Protein AF-A0ABD4KRT4-F1 (afdb_monomer)

Nearest PDB structures (foldseek):
  6emy-assembly1_A  TM=5.406E-01  e=6.008E-02  Enterococcus faecalis
  1ma7-assembly1_B-2  TM=4.877E-01  e=7.317E-02  Punavirus P1
  1pvr-assembly1_B-2  TM=5.144E-01  e=2.767E-01  Punavirus P1
  2a3v-assembly1_C  TM=2.611E-01  e=1.321E-01  Vibrio cholerae O1 biovar El Tor str. N16961
  2a3v-assembly1_A  TM=2.130E-01  e=1.866E-01  Vibrio cholerae O1 biovar El Tor str. N16961

Foldseek 3Di:
DDDDDDDPPPPPDPVNVVVVLVQLAADPVLVVLLVVLLCVLLPDAPPDPPNCPVCPVSLQQLAACLSLLLSLLLLVLQFFQELSLFFQLQDFQDAWDWDWDQDPNDIDIWTWDFGCDADPDHTDTFTTDPVSRRSNRSSSSSLNRNQLLLLLLLQCLVPQFAFQCSSCPPPFFDPVLCVVQVDDRRGGDFPLSSCSSSNLQVPHPQKFFFDPPFPQWDWDDDPVDDITTIHHSSPADQATKGACDAPDPRNCSSFLHGHDDCVSCCQQPVSDRIDGSNSNRVSLSVQAVVQQQAAALVSRDGHGLSGGSDKGACSHHPPDRGGSSHIDRSNCSSVSSQCQQAPDVPDPDHHSCVVVVHDNPNGDDSSNSSLNSLQVCVVVVNDLVVSCVSNVHPDSVVSVSSHDQPPVNVVVVVVVVVVVPPDPVNVVVVVVVVVVVVPD

InterPro domains:
  IPR011010 DNA breaking-rejoining enzyme, catalytic core [SSF56349] (347-413)
  IPR013762 Integrase-like, catalytic domain superfamily [G3DSA:1.10.443.10] (261-426)

Mean predicted aligned error: 10.74 Å

Secondary structure (DSSP, 8-state):
-------------HHHHHHHHHTTS--HHHHHHHHHHHHHHSPPPSSSTT--GGGTTTT-TTS--HHHHHHHHHHHHHHS---HHHHGGGPBS---EEEEEEETTEEEEEEEEEE---TTPPPEEEEE-GGGHHHHHHHHHHHHHHHHHHHHHHHHHH-TTS-HHHHHTT----HHHHHHH---TTS---HHHHHHHTTTTTTS-SEEEB-TTSTT-EEE--TTSS-EEEEEGGG--TT-EEE--TT-HHHHHHHSS---SHHHHHHHHTT-SEEEHHHHHHHHHHHHHTTTT-B-TTSS-B--TTTBS---BHHHH-SS---SSPBPPHHHHHHHHHHHHSPPTT--PPPHHHHTT--TT----HHHHHHHHHHHHHHTT--HHHHHHHTT-S-SHHHHTT----HHHHHHHHHHHHHTTS-HHHHHHHHHHHHHTT--

Solvent-accessible surface area (backbone atoms only — not comparable to full-atom values): 24624 Å² total; per-residue (Å²): 137,83,89,79,89,81,80,82,77,76,83,71,51,73,64,58,50,50,52,57,51,61,66,42,41,66,56,67,71,53,55,52,50,49,53,54,51,34,45,73,64,57,57,77,57,83,86,44,90,88,45,54,73,87,42,55,73,70,47,35,58,73,36,73,39,51,64,50,53,44,43,34,52,46,39,55,25,65,27,31,37,48,60,44,71,79,53,56,58,57,33,61,61,62,63,69,41,75,52,77,46,76,57,95,90,39,86,41,78,48,37,30,40,84,38,82,42,61,98,89,45,68,67,42,78,44,64,39,44,74,93,39,44,65,64,37,33,50,37,34,49,53,39,52,60,47,16,42,58,38,20,31,49,42,40,32,44,76,45,57,80,44,31,35,48,71,32,39,61,89,61,76,52,51,69,65,45,42,67,68,55,64,74,63,50,81,37,54,66,53,63,67,59,48,37,42,37,56,44,62,39,75,93,53,90,50,46,37,41,32,40,84,86,31,88,81,47,44,86,39,88,37,98,89,55,78,69,39,34,32,30,53,52,78,74,67,50,57,80,37,37,35,38,58,51,65,70,32,66,48,41,16,55,73,38,38,30,64,37,85,49,74,66,41,27,44,75,76,40,75,58,39,53,61,45,30,44,48,55,53,40,52,48,44,32,59,64,42,49,77,49,52,68,24,32,37,70,83,65,82,50,65,33,56,42,67,46,35,34,64,25,44,23,31,23,20,61,41,95,54,77,23,33,65,76,41,64,55,51,40,35,50,49,38,60,53,48,52,44,34,35,34,68,54,92,94,54,88,63,63,23,56,42,47,72,70,75,40,58,84,82,56,61,53,56,78,64,21,41,28,24,39,35,47,29,53,41,46,77,71,68,49,53,61,64,57,52,16,55,62,48,71,51,96,49,49,73,75,41,56,84,41,46,85,67,51,73,69,57,52,50,48,56,51,46,54,62,57,53,74,66,60,52,72,74,62,56,55,59,58,54,56,58,62,58,60,75,73,70,124

Organism: Vibrio anguillarum (NCBI:txid55601)

Radius of gyration: 29.21 Å; Cα contacts (8 Å, |Δi|>4): 642; chains: 1; bounding box: 79×82×108 Å

pLDDT: mean 82.37, std 18.97, range [27.06, 98.62]

Structure (mmCIF, N/CA/C/O backbone):
data_AF-A0ABD4KRT4-F1
#
_entry.id   AF-A0ABD4KRT4-F1
#
loop_
_atom_site.group_PDB
_atom_site.id
_atom_site.type_symbol
_atom_site.label_atom_id
_atom_site.label_alt_id
_atom_site.label_comp_id
_atom_site.label_asym_id
_atom_site.label_entity_id
_atom_site.label_seq_id
_atom_site.pdbx_PDB_ins_code
_atom_site.Cartn_x
_atom_site.Cartn_y
_atom_site.Cartn_z
_atom_site.occupancy
_atom_site.B_iso_or_equiv
_atom_site.auth_seq_id
_atom_site.auth_comp_id
_atom_site.auth_asym_id
_atom_site.auth_atom_id
_atom_site.pdbx_PDB_model_num
ATOM 1 N N . SER A 1 1 ? 12.593 60.432 -17.372 1.00 35.81 1 SER A N 1
ATOM 2 C CA . SER A 1 1 ? 13.781 59.627 -17.730 1.00 35.81 1 SER A CA 1
ATOM 3 C C . SER A 1 1 ? 13.512 58.200 -17.272 1.00 35.81 1 SER A C 1
ATOM 5 O O . SER A 1 1 ? 13.375 57.965 -16.088 1.00 35.81 1 SER A O 1
ATOM 7 N N . GLY A 1 2 ? 13.181 57.235 -18.125 1.00 29.42 2 GLY A N 1
ATOM 8 C CA . GLY A 1 2 ? 13.872 56.860 -19.357 1.00 29.42 2 GLY A CA 1
ATOM 9 C C . GLY A 1 2 ? 14.726 55.623 -19.053 1.00 29.42 2 GLY A C 1
ATOM 10 O O . GLY A 1 2 ? 15.756 55.747 -18.406 1.00 29.42 2 GLY A O 1
ATOM 11 N N . TRP A 1 3 ? 14.237 54.446 -19.449 1.00 29.22 3 TRP A N 1
ATOM 12 C CA . TRP A 1 3 ? 14.874 53.127 -19.331 1.00 29.22 3 TRP A CA 1
ATOM 13 C C . TRP A 1 3 ? 16.262 53.021 -19.999 1.00 29.22 3 TRP A C 1
ATOM 15 O O . TRP A 1 3 ? 16.435 53.522 -21.105 1.00 29.22 3 TRP A O 1
ATOM 25 N N . SER A 1 4 ? 17.146 52.181 -19.441 1.00 27.28 4 SER A N 1
ATOM 26 C CA . SER A 1 4 ? 18.001 51.228 -20.188 1.00 27.28 4 SER A CA 1
ATOM 27 C C . SER A 1 4 ? 18.457 50.093 -19.243 1.00 27.28 4 SER A C 1
ATOM 29 O O . SER A 1 4 ? 19.123 50.310 -18.240 1.00 27.28 4 SER A O 1
ATOM 31 N N . ARG A 1 5 ? 17.849 48.900 -19.328 1.00 31.45 5 ARG A N 1
ATOM 32 C CA . ARG A 1 5 ? 18.404 47.677 -19.952 1.00 31.45 5 ARG A CA 1
ATOM 33 C C . ARG A 1 5 ? 19.926 47.508 -19.795 1.00 31.45 5 ARG A C 1
ATOM 35 O O . ARG A 1 5 ? 20.673 47.903 -20.680 1.00 31.45 5 ARG A O 1
ATOM 42 N N . SER A 1 6 ? 20.354 46.774 -18.765 1.00 27.06 6 SER A N 1
ATOM 43 C CA . SER A 1 6 ? 21.528 45.903 -18.875 1.00 27.06 6 SER A CA 1
ATOM 44 C C . SER A 1 6 ? 21.039 44.472 -19.107 1.00 27.06 6 SER A C 1
ATOM 46 O O . SER A 1 6 ? 20.351 43.863 -18.286 1.00 27.06 6 SER A O 1
ATOM 48 N N . GLY A 1 7 ? 21.304 43.963 -20.308 1.00 29.34 7 GLY A N 1
ATOM 49 C CA . GLY A 1 7 ? 21.049 42.575 -20.651 1.00 29.34 7 GLY A CA 1
ATOM 50 C C . GLY A 1 7 ? 22.009 41.684 -19.876 1.00 29.34 7 GLY A C 1
ATOM 51 O O . GLY A 1 7 ? 23.207 41.708 -20.123 1.00 29.34 7 GLY A O 1
ATOM 52 N N . SER A 1 8 ? 21.482 40.861 -18.971 1.00 28.86 8 SER A N 1
ATOM 53 C CA . SER A 1 8 ? 22.180 39.648 -18.548 1.00 28.86 8 SER A CA 1
ATOM 54 C C . SER A 1 8 ? 21.937 38.589 -19.622 1.00 28.86 8 SER A C 1
ATOM 56 O O . SER A 1 8 ? 21.063 37.729 -19.505 1.00 28.86 8 SER A O 1
ATOM 58 N N . MET A 1 9 ? 22.683 38.702 -20.720 1.00 31.78 9 MET A N 1
ATOM 59 C CA . MET A 1 9 ? 22.959 37.563 -21.583 1.00 31.78 9 MET A CA 1
ATOM 60 C C . MET A 1 9 ? 23.868 36.660 -20.738 1.00 31.78 9 MET A C 1
ATOM 62 O O . MET A 1 9 ? 25.036 36.961 -20.527 1.00 31.78 9 MET A O 1
ATOM 66 N N . ARG A 1 10 ? 23.281 35.651 -20.085 1.00 38.03 10 ARG A N 1
ATOM 67 C CA . ARG A 1 10 ? 24.048 34.638 -19.354 1.00 38.03 10 ARG A CA 1
ATOM 68 C C . ARG A 1 10 ? 24.794 33.802 -20.386 1.00 38.03 10 ARG A C 1
ATOM 70 O O . ARG A 1 10 ? 24.185 32.916 -20.983 1.00 38.03 10 ARG A O 1
ATOM 77 N N . ASP A 1 11 ? 26.080 34.084 -20.552 1.00 39.03 11 ASP A N 1
ATOM 78 C CA . ASP A 1 11 ? 27.050 33.114 -21.049 1.00 39.03 11 ASP A CA 1
ATOM 79 C C . ASP A 1 11 ? 26.936 31.859 -20.178 1.00 39.03 11 ASP A C 1
ATOM 81 O O . ASP A 1 11 ? 27.304 31.861 -19.004 1.00 39.03 11 ASP A O 1
ATOM 85 N N . LYS A 1 12 ? 26.329 30.805 -20.723 1.00 43.28 12 LYS A N 1
ATOM 86 C CA . LYS A 1 12 ? 26.557 29.446 -20.234 1.00 43.28 12 LYS A CA 1
ATOM 87 C C . LYS A 1 12 ? 27.814 28.983 -20.947 1.00 43.28 12 LYS A C 1
ATOM 89 O O . LYS A 1 12 ? 27.817 28.961 -22.178 1.00 43.28 12 LYS A O 1
ATOM 94 N N . SER A 1 13 ? 28.868 28.685 -20.198 1.00 51.84 13 SER A N 1
ATOM 95 C CA . SER A 1 13 ? 30.107 28.187 -20.792 1.00 51.84 13 SER A CA 1
ATOM 96 C C . SER A 1 13 ? 29.854 26.837 -21.487 1.00 51.84 13 SER A C 1
ATOM 98 O O . SER A 1 13 ? 28.861 26.156 -21.204 1.00 51.84 13 SER A O 1
ATOM 100 N N . GLY A 1 14 ? 30.737 26.437 -22.408 1.00 45.50 14 GLY A N 1
ATOM 101 C CA . GLY A 1 14 ? 30.690 25.095 -23.003 1.00 45.50 14 GLY A CA 1
ATOM 102 C C . GLY A 1 14 ? 30.724 23.993 -21.937 1.00 45.50 14 GLY A C 1
ATOM 103 O O . GLY A 1 14 ? 29.998 23.009 -22.054 1.00 45.50 14 GLY A O 1
ATOM 104 N N . ASP A 1 15 ? 31.453 24.220 -20.845 1.00 42.66 15 ASP A N 1
ATOM 105 C CA . ASP A 1 15 ? 31.540 23.297 -19.712 1.00 42.66 15 ASP A CA 1
ATOM 106 C C . ASP A 1 15 ? 30.210 23.189 -18.950 1.00 42.66 15 ASP A C 1
ATOM 108 O O . ASP A 1 15 ? 29.781 22.083 -18.632 1.00 42.66 15 ASP A O 1
ATOM 112 N N . ASP A 1 16 ? 29.481 24.296 -18.756 1.00 45.81 16 ASP A N 1
ATOM 113 C CA . ASP A 1 16 ? 28.142 24.278 -18.143 1.00 45.81 16 ASP A CA 1
ATOM 114 C C . ASP A 1 16 ? 27.126 23.520 -19.014 1.00 45.81 16 ASP A C 1
ATOM 116 O O . ASP A 1 16 ? 26.177 22.908 -18.511 1.00 45.81 16 ASP A O 1
ATOM 120 N N . ALA A 1 17 ? 27.286 23.587 -20.340 1.00 46.84 17 ALA A N 1
ATOM 121 C CA . ALA A 1 17 ? 26.445 22.869 -21.290 1.00 46.84 17 ALA A CA 1
ATOM 122 C C . ALA A 1 17 ? 26.750 21.363 -21.285 1.00 46.84 17 ALA A C 1
ATOM 124 O O . ALA A 1 17 ? 25.812 20.565 -21.233 1.00 46.84 17 ALA A O 1
ATOM 125 N N . ILE A 1 18 ? 28.031 20.986 -21.250 1.00 46.38 18 ILE A N 1
ATOM 126 C CA . ILE A 1 18 ? 28.498 19.596 -21.153 1.00 46.38 18 ILE A CA 1
ATOM 127 C C . ILE A 1 18 ? 28.111 18.987 -19.799 1.00 46.38 18 ILE A C 1
ATOM 129 O O . ILE A 1 18 ? 27.612 17.865 -19.746 1.00 46.38 18 ILE A O 1
ATOM 133 N N . GLU A 1 19 ? 28.241 19.723 -18.694 1.00 49.94 19 GLU A N 1
ATOM 134 C CA . GLU A 1 19 ? 27.812 19.265 -17.369 1.00 49.94 19 GLU A CA 1
ATOM 135 C C . GLU A 1 19 ? 26.281 19.125 -17.292 1.00 49.94 19 GLU A C 1
ATOM 137 O O . GLU A 1 19 ? 25.755 18.151 -16.742 1.00 49.94 19 GLU A O 1
ATOM 142 N N . ALA A 1 20 ? 25.527 20.056 -17.887 1.00 58.34 20 ALA A N 1
ATOM 143 C CA . ALA A 1 20 ? 24.075 19.941 -18.002 1.00 58.34 20 ALA A CA 1
ATOM 144 C C . ALA A 1 20 ? 23.645 18.759 -18.883 1.00 58.34 20 ALA A C 1
ATOM 146 O O . ALA A 1 20 ? 22.580 18.181 -18.646 1.00 58.34 20 ALA A O 1
ATOM 147 N N . GLU A 1 21 ? 24.455 18.401 -19.878 1.00 58.09 21 GLU A N 1
ATOM 148 C CA . GLU A 1 21 ? 24.258 17.249 -20.745 1.00 58.09 21 GLU A CA 1
ATOM 149 C C . GLU A 1 21 ? 24.570 15.938 -20.015 1.00 58.09 21 GLU A C 1
ATOM 151 O O . GLU A 1 21 ? 23.687 15.088 -19.904 1.00 58.09 21 GLU A O 1
ATOM 156 N N . ASN A 1 22 ? 25.731 15.817 -19.378 1.00 55.69 22 ASN A N 1
ATOM 157 C CA . ASN A 1 22 ? 26.111 14.655 -18.570 1.00 55.69 22 ASN A CA 1
ATOM 158 C C . ASN A 1 22 ? 25.112 14.375 -17.431 1.00 55.69 22 ASN A C 1
ATOM 160 O O . ASN A 1 22 ? 24.828 13.225 -17.109 1.00 55.69 22 ASN A O 1
ATOM 164 N N . ASN A 1 23 ? 24.470 15.414 -16.888 1.00 66.81 23 ASN A N 1
ATOM 165 C CA . ASN A 1 23 ? 23.428 15.291 -15.866 1.00 66.81 23 ASN A CA 1
ATOM 166 C C . ASN A 1 23 ? 22.050 14.804 -16.382 1.00 66.81 23 ASN A C 1
ATOM 168 O O . ASN A 1 23 ? 21.112 14.671 -15.581 1.00 66.81 23 ASN A O 1
ATOM 172 N N . LYS A 1 24 ? 21.862 14.558 -17.690 1.00 75.12 24 LYS A N 1
ATOM 173 C CA . LYS A 1 24 ? 20.586 14.068 -18.262 1.00 75.12 24 LYS A CA 1
ATOM 174 C C . LYS A 1 24 ? 20.375 12.565 -18.061 1.00 75.12 24 LYS A C 1
ATOM 176 O O . LYS A 1 24 ? 19.223 12.136 -17.970 1.00 75.12 24 LYS A O 1
ATOM 181 N N . ILE A 1 25 ? 21.447 11.786 -17.945 1.00 81.56 25 ILE A N 1
ATOM 182 C CA . ILE A 1 25 ? 21.436 10.337 -17.693 1.00 81.56 25 ILE A CA 1
ATOM 183 C C . ILE A 1 25 ? 21.871 10.094 -16.231 1.00 81.56 25 ILE A C 1
ATOM 185 O O . ILE A 1 25 ? 22.655 10.872 -15.693 1.00 81.56 25 ILE A O 1
ATOM 189 N N . PRO A 1 26 ? 21.316 9.094 -15.521 1.00 84.88 26 PRO A N 1
ATOM 190 C CA . PRO A 1 26 ? 21.792 8.731 -14.194 1.00 84.88 26 PRO A CA 1
ATOM 191 C C . PRO A 1 26 ? 23.151 8.026 -14.269 1.00 84.88 26 PRO A C 1
ATOM 193 O O . PRO A 1 26 ? 23.418 7.263 -15.193 1.00 84.88 26 PRO A O 1
ATOM 196 N N . GLU A 1 27 ? 23.987 8.235 -13.257 1.00 86.50 27 GLU A N 1
ATOM 197 C CA . GLU A 1 27 ? 25.281 7.560 -13.144 1.00 86.50 27 GLU A CA 1
ATOM 198 C C . GLU A 1 27 ? 25.116 6.038 -13.011 1.00 86.50 27 GLU A C 1
ATOM 200 O O . GLU A 1 27 ? 24.210 5.558 -12.322 1.00 86.50 27 GLU A O 1
ATOM 205 N N . GLU A 1 28 ? 26.036 5.267 -13.592 1.00 86.62 28 GLU A N 1
ATOM 206 C CA . GLU A 1 28 ? 25.992 3.799 -13.569 1.00 86.62 28 GLU A CA 1
ATOM 207 C C . GLU A 1 28 ? 25.974 3.231 -12.143 1.00 86.62 28 GLU A C 1
ATOM 209 O O . GLU A 1 28 ? 25.135 2.389 -11.825 1.00 86.62 28 GLU A O 1
ATOM 214 N N . LYS A 1 29 ? 26.803 3.766 -11.233 1.00 90.19 29 LYS A N 1
ATOM 215 C CA . LYS A 1 29 ? 26.787 3.372 -9.811 1.00 90.19 29 LYS A CA 1
ATOM 216 C C . LYS A 1 29 ? 25.409 3.551 -9.169 1.00 90.19 29 LYS A C 1
ATOM 218 O O . LYS A 1 29 ? 25.015 2.750 -8.326 1.00 90.19 29 LYS A O 1
ATOM 223 N N . THR A 1 30 ? 24.655 4.573 -9.585 1.00 92.00 30 THR A N 1
ATOM 224 C CA . THR A 1 30 ? 23.295 4.818 -9.089 1.00 92.00 30 THR A CA 1
ATOM 225 C C . THR A 1 30 ? 22.335 3.748 -9.599 1.00 92.00 30 THR A C 1
ATOM 227 O O . THR A 1 30 ? 21.507 3.265 -8.832 1.00 92.00 30 THR A O 1
ATOM 230 N N . LEU A 1 31 ? 22.466 3.325 -10.859 1.00 90.69 31 LEU A N 1
ATOM 231 C CA . LEU A 1 31 ? 21.671 2.231 -11.426 1.00 90.69 31 LEU A CA 1
ATOM 232 C C . LEU A 1 31 ? 21.988 0.883 -10.763 1.00 90.69 31 LEU A C 1
ATOM 234 O O . LEU A 1 31 ? 21.064 0.144 -10.427 1.00 90.69 31 LEU A O 1
ATOM 238 N N . LEU A 1 32 ? 23.266 0.593 -10.505 1.00 90.00 32 LEU A N 1
ATOM 239 C CA . LEU A 1 32 ? 23.690 -0.611 -9.782 1.00 90.00 32 LEU A CA 1
ATOM 240 C C . LEU A 1 32 ? 23.141 -0.634 -8.349 1.00 90.00 32 LEU A C 1
ATOM 242 O O . LEU A 1 32 ? 22.592 -1.646 -7.917 1.00 90.00 32 LEU A O 1
ATOM 246 N N . ALA A 1 33 ? 23.205 0.499 -7.640 1.00 93.50 33 ALA A N 1
ATOM 247 C CA . ALA A 1 33 ? 22.602 0.637 -6.317 1.00 93.50 33 ALA A CA 1
ATOM 248 C C . ALA A 1 33 ? 21.086 0.380 -6.350 1.00 93.50 33 ALA A C 1
ATOM 250 O O . ALA A 1 33 ? 20.562 -0.313 -5.483 1.00 93.50 33 ALA A O 1
ATOM 251 N N . LEU A 1 34 ? 20.374 0.877 -7.370 1.00 94.44 34 LEU A N 1
ATOM 252 C CA . LEU A 1 34 ? 18.948 0.581 -7.544 1.00 94.44 34 LEU A CA 1
ATOM 253 C C . LEU A 1 34 ? 18.680 -0.909 -7.777 1.00 94.44 34 LEU A C 1
ATOM 255 O O . LEU A 1 34 ? 17.704 -1.425 -7.236 1.00 94.44 34 LEU A O 1
ATOM 259 N N . GLY A 1 35 ? 19.531 -1.594 -8.545 1.00 92.69 35 GLY A N 1
ATOM 260 C CA . GLY A 1 35 ? 19.447 -3.042 -8.749 1.00 92.69 35 GLY A CA 1
ATOM 261 C C . GLY A 1 35 ? 19.601 -3.826 -7.443 1.00 92.69 35 GLY A C 1
ATOM 262 O O . GLY A 1 35 ? 18.782 -4.699 -7.157 1.00 92.69 35 GLY A O 1
ATOM 263 N N . ALA A 1 36 ? 20.587 -3.463 -6.617 1.00 93.31 36 ALA A N 1
ATOM 264 C CA . ALA A 1 36 ? 20.797 -4.069 -5.301 1.00 93.31 36 ALA A CA 1
ATOM 265 C C . ALA A 1 36 ? 19.598 -3.836 -4.365 1.00 93.31 36 ALA A C 1
ATOM 267 O O . ALA A 1 36 ? 19.027 -4.786 -3.837 1.00 93.31 36 ALA A O 1
ATOM 268 N N . ILE A 1 37 ? 19.134 -2.586 -4.249 1.00 97.12 37 ILE A N 1
ATOM 269 C CA . ILE A 1 37 ? 17.954 -2.245 -3.438 1.00 97.12 37 ILE A CA 1
ATOM 270 C C . ILE A 1 37 ? 16.715 -3.007 -3.923 1.00 97.12 37 ILE A C 1
ATOM 272 O O . ILE A 1 37 ? 15.924 -3.492 -3.118 1.00 97.12 37 ILE A O 1
ATOM 276 N N . PHE A 1 38 ? 16.520 -3.111 -5.240 1.00 96.81 38 PHE A N 1
ATOM 277 C CA . PHE A 1 38 ? 15.402 -3.856 -5.812 1.00 96.81 38 PHE A CA 1
ATOM 278 C C . PHE A 1 38 ? 15.434 -5.329 -5.400 1.00 96.81 38 PHE A C 1
ATOM 280 O O . PHE A 1 38 ? 14.392 -5.871 -5.033 1.00 96.81 38 PHE A O 1
ATOM 287 N N . TYR A 1 39 ? 16.610 -5.955 -5.442 1.00 94.44 39 TYR A N 1
ATOM 288 C CA . TYR A 1 39 ? 16.794 -7.342 -5.031 1.00 94.44 39 TYR A CA 1
ATOM 289 C C . TYR A 1 39 ? 16.451 -7.550 -3.550 1.00 94.44 39 TYR A C 1
ATOM 291 O O . TYR A 1 39 ? 15.753 -8.502 -3.222 1.00 94.44 39 TYR A O 1
ATOM 299 N N . ASP A 1 40 ? 16.847 -6.631 -2.670 1.00 93.88 40 ASP A N 1
ATOM 300 C CA . ASP A 1 40 ? 16.575 -6.750 -1.232 1.00 93.88 40 ASP A CA 1
ATOM 301 C C . ASP A 1 40 ? 15.104 -6.478 -0.880 1.00 93.88 40 ASP A C 1
ATOM 303 O O . ASP A 1 40 ? 14.511 -7.135 -0.021 1.00 93.88 40 ASP A O 1
ATOM 307 N N . VAL A 1 41 ? 14.491 -5.492 -1.541 1.00 96.12 41 VAL A N 1
ATOM 308 C CA . VAL A 1 41 ? 13.114 -5.056 -1.262 1.00 96.12 41 VAL A CA 1
ATOM 309 C C . VAL A 1 41 ? 12.079 -5.987 -1.897 1.00 96.12 41 VAL A C 1
ATOM 311 O O . VAL A 1 41 ? 11.037 -6.256 -1.294 1.00 96.12 41 VAL A O 1
ATOM 314 N N . ILE A 1 42 ? 12.345 -6.453 -3.120 1.00 96.38 42 ILE A N 1
ATOM 315 C CA . ILE A 1 42 ? 11.501 -7.375 -3.889 1.00 96.38 42 ILE A CA 1
ATOM 316 C C . ILE A 1 42 ? 12.360 -8.597 -4.258 1.00 96.38 42 ILE A C 1
ATOM 318 O O . ILE A 1 42 ? 12.837 -8.704 -5.403 1.00 96.38 42 ILE A O 1
ATOM 322 N N . PRO A 1 43 ? 12.568 -9.516 -3.294 1.00 93.62 43 PRO A N 1
ATOM 323 C CA . PRO A 1 43 ? 13.453 -10.656 -3.480 1.00 93.62 43 PRO A CA 1
ATOM 324 C C . PRO A 1 43 ? 12.964 -11.586 -4.589 1.00 93.62 43 PRO A C 1
ATOM 326 O O . PRO A 1 43 ? 11.765 -11.610 -4.889 1.00 93.62 43 PRO A O 1
ATOM 329 N N . PRO A 1 44 ? 13.876 -12.343 -5.224 1.00 91.06 44 PRO A N 1
ATOM 330 C CA . PRO A 1 44 ? 13.499 -13.379 -6.176 1.00 91.06 44 PRO A CA 1
ATOM 331 C C . PRO A 1 44 ? 12.552 -14.406 -5.545 1.00 91.06 44 PRO A C 1
ATOM 333 O O . PRO A 1 44 ? 12.409 -14.500 -4.322 1.00 91.06 44 PRO A O 1
ATOM 336 N N . TYR A 1 45 ? 11.889 -15.174 -6.405 1.00 89.75 45 TYR A N 1
ATOM 337 C CA . TYR A 1 45 ? 11.174 -16.367 -5.967 1.00 89.75 45 TYR A CA 1
ATOM 338 C C . TYR A 1 45 ? 12.174 -17.388 -5.405 1.00 89.75 45 TYR A C 1
ATOM 340 O O . TYR A 1 45 ? 13.309 -17.440 -5.871 1.00 89.75 45 TYR A O 1
ATOM 348 N N . GLU A 1 46 ? 11.769 -18.184 -4.411 1.00 78.50 46 GLU A N 1
ATOM 349 C CA . GLU A 1 46 ? 12.670 -19.174 -3.795 1.00 78.50 46 GLU A CA 1
ATOM 350 C C . GLU A 1 46 ? 13.005 -20.312 -4.763 1.00 78.50 46 GLU A C 1
ATOM 352 O O . GLU A 1 46 ? 14.177 -20.540 -5.046 1.00 78.50 46 GLU A O 1
ATOM 357 N N . ASN A 1 47 ? 11.985 -20.996 -5.298 1.00 75.75 47 ASN A N 1
ATOM 358 C CA . ASN A 1 47 ? 12.191 -22.117 -6.221 1.00 75.75 47 ASN A CA 1
ATOM 359 C C . ASN A 1 47 ? 11.487 -21.890 -7.558 1.00 75.75 47 ASN A C 1
ATOM 361 O O . ASN A 1 47 ? 12.123 -21.927 -8.611 1.00 75.75 47 ASN A O 1
ATOM 365 N N . LYS A 1 48 ? 10.165 -21.674 -7.537 1.00 76.12 48 LYS A N 1
ATOM 366 C CA . LYS A 1 48 ? 9.359 -21.523 -8.758 1.00 76.12 48 LYS A CA 1
ATOM 367 C C . LYS A 1 48 ? 8.775 -20.119 -8.899 1.00 76.12 48 LYS A C 1
ATOM 369 O O . LYS A 1 48 ? 8.435 -19.502 -7.888 1.00 76.12 48 LYS A O 1
ATOM 374 N N . PRO A 1 49 ? 8.576 -19.631 -10.140 1.00 72.38 49 PRO A N 1
ATOM 375 C CA . PRO A 1 49 ? 7.770 -18.442 -10.376 1.00 72.38 49 PRO A CA 1
ATOM 376 C C . PRO A 1 49 ? 6.433 -18.540 -9.637 1.00 72.38 49 PRO A C 1
ATOM 378 O O . PRO A 1 49 ? 5.782 -19.583 -9.659 1.00 72.38 49 PRO A O 1
ATOM 381 N N . ASP A 1 50 ? 6.060 -17.452 -8.966 1.00 74.69 50 ASP A N 1
ATOM 382 C CA . ASP A 1 50 ? 4.842 -17.318 -8.158 1.00 74.69 50 ASP A CA 1
ATOM 383 C C . ASP A 1 50 ? 4.811 -18.101 -6.827 1.00 74.69 50 ASP A C 1
ATOM 385 O O . ASP A 1 50 ? 3.814 -18.054 -6.102 1.00 74.69 50 ASP A O 1
ATOM 389 N N . GLU A 1 51 ? 5.918 -18.732 -6.427 1.00 82.56 51 GLU A N 1
ATOM 390 C CA . GLU A 1 51 ? 6.085 -19.267 -5.075 1.00 82.56 51 GLU A CA 1
ATOM 391 C C . GLU A 1 51 ? 6.445 -18.140 -4.094 1.00 82.56 51 GLU A C 1
ATOM 393 O O . GLU A 1 51 ? 7.592 -17.717 -3.966 1.00 82.56 51 GLU A O 1
ATOM 398 N N . ILE A 1 52 ? 5.422 -17.620 -3.411 1.00 84.06 52 ILE A N 1
ATOM 399 C CA . ILE A 1 52 ? 5.508 -16.415 -2.567 1.00 84.06 52 ILE A CA 1
ATOM 400 C C . ILE A 1 52 ? 5.701 -16.710 -1.069 1.00 84.06 52 ILE A C 1
ATOM 402 O O . ILE A 1 52 ? 5.421 -15.850 -0.231 1.00 84.06 52 ILE A O 1
ATOM 406 N N . GLY A 1 53 ? 6.137 -17.922 -0.708 1.00 82.88 53 GLY A N 1
ATOM 407 C CA . GLY A 1 53 ? 6.301 -18.355 0.687 1.00 82.88 53 GLY A CA 1
ATOM 408 C C . GLY A 1 53 ? 7.188 -17.402 1.497 1.00 82.88 53 GLY A C 1
ATOM 409 O O . GLY A 1 53 ? 6.743 -16.856 2.514 1.00 82.88 53 GLY A O 1
ATOM 410 N N . SER A 1 54 ? 8.380 -17.101 0.974 1.00 83.94 54 SER A N 1
ATOM 411 C CA . SER A 1 54 ? 9.315 -16.099 1.516 1.00 83.94 54 SER A CA 1
ATOM 412 C C . SER A 1 54 ? 8.712 -14.704 1.672 1.00 83.94 54 SER A C 1
ATOM 414 O O . SER A 1 54 ? 9.096 -13.935 2.556 1.00 83.94 54 SER A O 1
ATOM 416 N N . TRP A 1 55 ? 7.741 -14.348 0.832 1.00 92.19 55 TRP A N 1
ATOM 417 C CA . TRP A 1 55 ? 7.158 -13.013 0.813 1.00 92.19 55 TRP A CA 1
ATOM 418 C C . TRP A 1 55 ? 6.049 -12.825 1.845 1.00 92.19 55 TRP A C 1
ATOM 420 O O . TRP A 1 55 ? 5.625 -11.689 2.058 1.00 92.19 55 TRP A O 1
ATOM 430 N N . LYS A 1 56 ? 5.566 -13.879 2.517 1.00 89.06 56 LYS A N 1
ATOM 431 C CA . LYS A 1 56 ? 4.411 -13.795 3.434 1.00 89.06 56 LYS A CA 1
ATOM 432 C C . LYS A 1 56 ? 4.575 -12.710 4.504 1.00 89.06 56 LYS A C 1
ATOM 434 O O . LYS A 1 56 ? 3.653 -11.940 4.765 1.00 89.06 56 LYS A O 1
ATOM 439 N N . TYR A 1 57 ? 5.761 -12.611 5.103 1.00 89.62 57 TYR A N 1
ATOM 440 C CA . TYR A 1 57 ? 6.058 -11.566 6.085 1.00 89.62 57 TYR A CA 1
ATOM 441 C C . TYR A 1 57 ? 6.180 -10.178 5.442 1.00 89.62 57 TYR A C 1
ATOM 443 O O . TYR A 1 57 ? 5.667 -9.202 5.991 1.00 89.62 57 TYR A O 1
ATOM 451 N N . LEU A 1 58 ? 6.836 -10.093 4.280 1.00 92.94 58 LEU A N 1
ATOM 452 C CA . LEU A 1 58 ? 7.093 -8.843 3.557 1.00 92.94 58 LEU A CA 1
ATOM 453 C C . LEU A 1 58 ? 5.808 -8.213 3.013 1.00 92.94 58 LEU A C 1
ATOM 455 O O . LEU A 1 58 ? 5.670 -6.993 3.000 1.00 92.94 58 LEU A O 1
ATOM 459 N N . THR A 1 59 ? 4.851 -9.045 2.615 1.00 93.38 59 THR A N 1
ATOM 460 C CA . THR A 1 59 ? 3.593 -8.635 1.983 1.00 93.38 59 THR A CA 1
ATOM 461 C C . THR A 1 59 ? 2.459 -8.386 2.975 1.00 93.38 59 THR A C 1
ATOM 463 O O . THR A 1 59 ? 1.353 -8.024 2.573 1.00 93.38 59 THR A O 1
ATOM 466 N N . SER A 1 60 ? 2.722 -8.523 4.280 1.00 91.38 60 SER A N 1
ATOM 467 C CA . SER A 1 60 ? 1.722 -8.247 5.310 1.00 91.38 60 SER A CA 1
ATOM 468 C C . SER A 1 60 ? 1.199 -6.800 5.198 1.00 91.38 60 SER A C 1
ATOM 470 O O . SER A 1 60 ? 1.993 -5.859 5.096 1.00 91.38 60 SER A O 1
ATOM 472 N N . PRO A 1 61 ? -0.125 -6.573 5.284 1.00 90.44 61 PRO A N 1
ATOM 473 C CA . PRO A 1 61 ? -0.714 -5.237 5.136 1.00 90.44 61 PRO A CA 1
ATOM 474 C C . PRO A 1 61 ? -0.297 -4.229 6.215 1.00 90.44 61 PRO A C 1
ATOM 476 O O . PRO A 1 61 ? -0.481 -3.023 6.043 1.00 90.44 61 PRO A O 1
ATOM 479 N N . SER A 1 62 ? 0.278 -4.702 7.322 1.00 86.75 62 SER A N 1
ATOM 480 C CA . SER A 1 62 ? 0.814 -3.855 8.392 1.00 86.75 62 SER A CA 1
ATOM 481 C C . SER A 1 62 ? 2.263 -3.416 8.151 1.00 86.75 62 SER A C 1
ATOM 483 O O . SER A 1 62 ? 2.773 -2.580 8.906 1.00 86.75 62 SER A O 1
ATOM 485 N N . LYS A 1 63 ? 2.933 -3.960 7.124 1.00 91.38 63 LYS A N 1
ATOM 486 C CA . LYS A 1 63 ? 4.299 -3.591 6.739 1.00 91.38 63 LYS A CA 1
ATOM 487 C C . LYS A 1 63 ? 4.337 -2.319 5.911 1.00 91.38 63 LYS A C 1
ATOM 489 O O . LYS A 1 63 ? 3.414 -1.996 5.168 1.00 91.38 63 LYS A O 1
ATOM 494 N N . HIS A 1 64 ? 5.449 -1.609 6.054 1.00 93.62 64 HIS A N 1
ATOM 495 C CA . HIS A 1 64 ? 5.743 -0.428 5.266 1.00 93.62 64 HIS A CA 1
ATOM 496 C C . HIS A 1 64 ? 6.179 -0.843 3.853 1.00 93.62 64 HIS A C 1
ATOM 498 O O . HIS A 1 64 ? 7.039 -1.702 3.707 1.00 93.62 64 HIS A O 1
ATOM 504 N N . GLN A 1 65 ? 5.582 -0.231 2.832 1.00 96.31 65 GLN A N 1
ATOM 505 C CA . GLN A 1 65 ? 5.692 -0.585 1.411 1.00 96.31 65 GLN A CA 1
ATOM 506 C C . GLN A 1 65 ? 6.202 0.581 0.549 1.00 96.31 65 GLN A C 1
ATOM 508 O O . GLN A 1 65 ? 6.070 0.567 -0.671 1.00 96.31 65 GLN A O 1
ATOM 513 N N . LEU A 1 66 ? 6.758 1.635 1.158 1.00 95.62 66 LEU A N 1
ATOM 514 C CA . LEU A 1 66 ? 7.247 2.793 0.402 1.00 95.62 66 LEU A CA 1
ATOM 515 C C . LEU A 1 66 ? 8.394 2.425 -0.549 1.00 95.62 66 LEU A C 1
ATOM 517 O O . LEU A 1 66 ? 8.458 2.940 -1.668 1.00 95.62 66 LEU A O 1
ATOM 521 N N . ASP A 1 67 ? 9.276 1.527 -0.115 1.00 96.62 67 ASP A N 1
ATOM 522 C CA . ASP A 1 67 ? 10.404 1.073 -0.927 1.00 96.62 67 ASP A CA 1
ATOM 523 C C . ASP A 1 67 ? 9.939 0.150 -2.049 1.00 96.62 67 ASP A C 1
ATOM 525 O O . ASP A 1 67 ? 10.298 0.395 -3.193 1.00 96.62 67 ASP A O 1
ATOM 529 N N . SER A 1 68 ? 9.062 -0.821 -1.777 1.00 97.19 68 SER A N 1
ATOM 530 C CA . SER A 1 68 ? 8.525 -1.719 -2.813 1.00 97.19 68 SER A CA 1
ATOM 531 C C . SER A 1 68 ? 7.699 -0.965 -3.862 1.00 97.19 68 SER A C 1
ATOM 533 O O . SER A 1 68 ? 7.834 -1.215 -5.063 1.00 97.19 68 SER A O 1
ATOM 535 N N . PHE A 1 69 ? 6.925 0.041 -3.439 1.00 97.50 69 PHE A N 1
ATOM 536 C CA . PHE A 1 69 ? 6.280 1.002 -4.335 1.00 97.50 69 PHE A CA 1
ATOM 537 C C . PHE A 1 69 ? 7.302 1.717 -5.230 1.00 97.50 69 PHE A C 1
ATOM 539 O O . PHE A 1 69 ? 7.142 1.762 -6.451 1.00 97.50 69 PHE A O 1
ATOM 546 N N . THR A 1 70 ? 8.368 2.259 -4.635 1.00 96.44 70 THR A N 1
ATOM 547 C CA . THR A 1 70 ? 9.405 3.000 -5.368 1.00 96.44 70 THR A CA 1
ATOM 548 C C . THR A 1 70 ? 10.154 2.090 -6.343 1.00 96.44 70 THR A C 1
ATOM 550 O O . THR A 1 70 ? 10.316 2.456 -7.504 1.00 96.44 70 THR A O 1
ATOM 553 N N . CYS A 1 71 ? 10.541 0.889 -5.912 1.00 97.44 71 CYS A N 1
ATOM 554 C CA . CYS A 1 71 ? 11.181 -0.143 -6.726 1.00 97.44 71 CYS A CA 1
ATOM 555 C C . CYS A 1 71 ? 10.316 -0.555 -7.921 1.00 97.44 71 CYS A C 1
ATOM 557 O O . CYS A 1 71 ? 10.829 -0.679 -9.026 1.00 97.44 71 CYS A O 1
ATOM 559 N N . THR A 1 72 ? 9.001 -0.692 -7.743 1.00 97.69 72 THR A N 1
ATOM 560 C CA . THR A 1 72 ? 8.095 -1.042 -8.849 1.00 97.69 72 THR A CA 1
ATOM 561 C C . THR A 1 72 ? 7.957 0.098 -9.858 1.00 97.69 72 THR A C 1
ATOM 563 O O . THR A 1 72 ? 8.006 -0.133 -11.066 1.00 97.69 72 THR A O 1
ATOM 566 N N . MET A 1 73 ? 7.845 1.345 -9.387 1.00 95.94 73 MET A N 1
ATOM 567 C CA . MET A 1 73 ? 7.846 2.531 -10.258 1.00 95.94 73 MET A CA 1
ATOM 568 C C . MET A 1 73 ? 9.162 2.653 -11.050 1.00 95.94 73 MET A C 1
ATOM 570 O O . MET A 1 73 ? 9.157 2.957 -12.246 1.00 95.94 73 MET A O 1
ATOM 574 N N . LEU A 1 74 ? 10.295 2.376 -10.396 1.00 94.62 74 LEU A N 1
ATOM 575 C CA . LEU A 1 74 ? 11.615 2.347 -11.024 1.00 94.62 74 LEU A CA 1
ATOM 576 C C . LEU A 1 74 ? 11.722 1.229 -12.061 1.00 94.62 74 LEU A C 1
ATOM 578 O O . LEU A 1 74 ? 12.107 1.514 -13.190 1.00 94.62 74 LEU A O 1
ATOM 582 N N . ALA A 1 75 ? 11.305 0.003 -11.733 1.00 95.31 75 ALA A N 1
ATOM 583 C CA . ALA A 1 75 ? 11.292 -1.118 -12.670 1.00 95.31 75 ALA A CA 1
ATOM 584 C C . ALA A 1 75 ? 10.466 -0.781 -13.921 1.00 95.31 75 ALA A C 1
ATOM 586 O O . ALA A 1 75 ? 10.954 -0.932 -15.038 1.00 95.31 75 ALA A O 1
ATOM 587 N N . LEU A 1 76 ? 9.265 -0.214 -13.762 1.00 95.06 76 LEU A N 1
ATOM 588 C CA . LEU A 1 76 ? 8.451 0.267 -14.886 1.00 95.06 76 LEU A CA 1
ATOM 589 C C . LEU A 1 76 ? 9.163 1.353 -15.709 1.00 95.06 76 LEU A C 1
ATOM 591 O O . LEU A 1 76 ? 9.048 1.372 -16.932 1.00 95.06 76 LEU A O 1
ATOM 595 N N . ALA A 1 77 ? 9.868 2.283 -15.060 1.00 91.94 77 ALA A N 1
ATOM 596 C CA . ALA A 1 77 ? 10.574 3.381 -15.724 1.00 91.94 77 ALA A CA 1
ATOM 597 C C . ALA A 1 77 ? 11.843 2.925 -16.462 1.00 91.94 77 ALA A C 1
ATOM 599 O O . ALA A 1 77 ? 12.159 3.486 -17.508 1.00 91.94 77 ALA A O 1
ATOM 600 N N . MET A 1 78 ? 12.535 1.915 -15.932 1.00 90.31 78 MET A N 1
ATOM 601 C CA . MET A 1 78 ? 13.742 1.314 -16.509 1.00 90.31 78 MET A CA 1
ATOM 602 C C . MET A 1 78 ? 13.438 0.266 -17.580 1.00 90.31 78 MET A C 1
ATOM 604 O O . MET A 1 78 ? 14.307 -0.086 -18.359 1.00 90.31 78 MET A O 1
ATOM 608 N N . SER A 1 79 ? 12.213 -0.252 -17.636 1.00 90.38 79 SER A N 1
ATOM 609 C CA . SER A 1 79 ? 11.869 -1.302 -18.600 1.00 90.38 79 SER A CA 1
ATOM 610 C C . SER A 1 79 ? 11.306 -0.750 -19.915 1.00 90.38 79 SER A C 1
ATOM 612 O O . SER A 1 79 ? 11.228 -1.481 -20.899 1.00 90.38 79 SER A O 1
ATOM 614 N N . SER A 1 80 ? 10.863 0.516 -19.947 1.00 88.62 80 SER A N 1
ATOM 615 C CA . SER A 1 80 ? 10.315 1.160 -21.151 1.00 88.62 80 SER A CA 1
ATOM 616 C C . SER A 1 80 ? 10.220 2.687 -20.994 1.00 88.62 80 SER A C 1
ATOM 618 O O . SER A 1 80 ? 9.854 3.153 -19.912 1.00 88.62 80 SER A O 1
ATOM 620 N N . PRO A 1 81 ? 10.455 3.511 -22.039 1.00 83.50 81 PRO A N 1
ATOM 621 C CA . PRO A 1 81 ? 10.372 4.966 -21.917 1.00 83.50 81 PRO A CA 1
ATOM 622 C C . PRO A 1 81 ? 8.964 5.434 -21.530 1.00 83.50 81 PRO A C 1
ATOM 624 O O . PRO A 1 81 ? 8.011 5.262 -22.287 1.00 83.50 81 PRO A O 1
ATOM 627 N N . ASN A 1 82 ? 8.786 6.077 -20.374 1.00 83.94 82 ASN A N 1
ATOM 628 C CA . ASN A 1 82 ? 7.468 6.578 -19.956 1.00 83.94 82 ASN A CA 1
ATOM 629 C C . ASN A 1 82 ? 7.544 7.810 -19.050 1.00 83.94 82 ASN A C 1
ATOM 631 O O . ASN A 1 82 ? 8.615 8.204 -18.587 1.00 83.94 82 ASN A O 1
ATOM 635 N N . ARG A 1 83 ? 6.402 8.474 -18.820 1.00 80.25 83 ARG A N 1
ATOM 636 C CA . ARG A 1 83 ? 6.320 9.573 -17.843 1.00 80.25 83 ARG A CA 1
ATOM 637 C C . ARG A 1 83 ? 5.949 8.995 -16.482 1.00 80.25 83 ARG A C 1
ATOM 639 O O . ARG A 1 83 ? 4.803 9.133 -16.062 1.00 80.25 83 ARG A O 1
ATOM 646 N N . ALA A 1 84 ? 6.924 8.394 -15.796 1.00 81.94 84 ALA A N 1
ATOM 647 C CA . ALA A 1 84 ? 6.720 7.629 -14.559 1.00 81.94 84 ALA A CA 1
ATOM 648 C C . ALA A 1 84 ? 5.720 8.283 -13.588 1.00 81.94 84 ALA A C 1
ATOM 650 O O . ALA A 1 84 ? 4.645 7.762 -13.312 1.00 81.94 84 ALA A O 1
ATOM 651 N N . ALA A 1 85 ? 6.019 9.518 -13.197 1.00 70.06 85 ALA A N 1
ATOM 652 C CA . ALA A 1 85 ? 5.224 10.360 -12.309 1.00 70.06 85 ALA A CA 1
ATOM 653 C C . ALA A 1 85 ? 3.768 10.647 -12.740 1.00 70.06 85 ALA A C 1
ATOM 655 O O . ALA A 1 85 ? 2.928 10.948 -11.893 1.00 70.06 85 ALA A O 1
ATOM 656 N N . ALA A 1 86 ? 3.477 10.658 -14.043 1.00 73.25 86 ALA A N 1
ATOM 657 C CA . ALA A 1 86 ? 2.189 11.094 -14.591 1.00 73.25 86 ALA A CA 1
ATOM 658 C C . ALA A 1 86 ? 1.316 9.934 -15.089 1.00 73.25 86 ALA A C 1
ATOM 660 O O . ALA A 1 86 ? 0.095 10.082 -15.159 1.00 73.25 86 ALA A O 1
ATOM 661 N N . GLU A 1 87 ? 1.945 8.821 -15.468 1.00 82.12 87 GLU A N 1
ATOM 662 C CA . GLU A 1 87 ? 1.300 7.698 -16.152 1.00 82.12 87 GLU A CA 1
ATOM 663 C C . GLU A 1 87 ? 1.286 6.424 -15.306 1.00 82.12 87 GLU A C 1
ATOM 665 O O . GLU A 1 87 ? 0.283 5.720 -15.320 1.00 82.12 87 GLU A O 1
ATOM 670 N N . GLN A 1 88 ? 2.339 6.133 -14.533 1.00 90.25 88 GLN A N 1
ATOM 671 C CA . GLN A 1 88 ? 2.423 4.853 -13.819 1.00 90.25 88 GLN A CA 1
ATOM 672 C C . GLN A 1 88 ? 1.441 4.764 -12.645 1.00 90.25 88 GLN A C 1
ATOM 674 O O . GLN A 1 88 ? 0.863 3.712 -12.399 1.00 90.25 88 GLN A O 1
ATOM 679 N N . THR A 1 89 ? 1.192 5.874 -11.940 1.00 88.75 89 THR A N 1
ATOM 680 C CA . THR A 1 89 ? 0.352 5.898 -10.723 1.00 88.75 89 THR A CA 1
ATOM 681 C C . THR A 1 89 ? -1.125 5.574 -10.971 1.00 88.75 89 THR A C 1
ATOM 683 O O . THR A 1 89 ? -1.889 5.464 -10.020 1.00 88.75 89 THR A O 1
ATOM 686 N N . ILE A 1 90 ? -1.536 5.488 -12.235 1.00 88.19 90 ILE A N 1
ATOM 687 C CA . ILE A 1 90 ? -2.909 5.216 -12.684 1.00 88.19 90 ILE A CA 1
ATOM 688 C C . ILE A 1 90 ? -2.977 3.974 -13.581 1.00 88.19 90 ILE A C 1
ATOM 690 O O . ILE A 1 90 ? -3.920 3.818 -14.355 1.00 88.19 90 ILE A O 1
ATOM 694 N N . LEU A 1 91 ? -1.954 3.119 -13.533 1.00 91.50 91 LEU A N 1
ATOM 695 C CA . LEU A 1 91 ? -1.984 1.844 -14.235 1.00 91.50 91 LEU A CA 1
ATOM 696 C C . LEU A 1 91 ? -3.006 0.914 -13.605 1.00 91.50 91 LEU A C 1
ATOM 698 O O . LEU A 1 91 ? -3.153 0.865 -12.384 1.00 91.50 91 LEU A O 1
ATOM 702 N N . THR A 1 92 ? -3.658 0.136 -14.455 1.00 92.25 92 THR A N 1
ATOM 703 C CA . THR A 1 92 ? -4.520 -0.964 -14.037 1.00 92.25 92 THR A CA 1
ATOM 704 C C . THR A 1 92 ? -3.679 -2.130 -13.525 1.00 92.25 92 THR A C 1
ATOM 706 O O . THR A 1 92 ? -2.619 -2.416 -14.088 1.00 92.25 92 THR A O 1
ATOM 709 N N . LYS A 1 93 ? -4.153 -2.800 -12.467 1.00 93.81 93 LYS A N 1
ATOM 710 C CA . LYS A 1 93 ? -3.623 -4.064 -11.937 1.00 93.81 93 LYS A CA 1
ATOM 711 C C . LYS A 1 93 ? -3.494 -5.059 -13.089 1.00 93.81 93 LYS A C 1
ATOM 713 O O . LYS A 1 93 ? -4.483 -5.398 -13.734 1.00 93.81 93 LYS A O 1
ATOM 718 N N . GLN A 1 94 ? -2.276 -5.516 -13.352 1.00 94.19 94 GLN A N 1
ATOM 719 C CA . GLN A 1 94 ? -1.973 -6.484 -14.404 1.00 94.19 94 GLN A CA 1
ATOM 720 C C . GLN A 1 94 ? -0.613 -7.149 -14.144 1.00 94.19 94 GLN A C 1
ATOM 722 O O . GLN A 1 94 ? 0.149 -6.709 -13.281 1.00 94.19 94 GLN A O 1
ATOM 727 N N . ARG A 1 95 ? -0.330 -8.223 -14.883 1.00 94.88 95 ARG A N 1
ATOM 728 C CA . ARG A 1 95 ? 0.989 -8.866 -14.984 1.00 94.88 95 ARG A CA 1
ATOM 729 C C . ARG A 1 95 ? 1.593 -8.583 -16.353 1.00 94.88 95 ARG A C 1
ATOM 731 O O . ARG A 1 95 ? 0.873 -8.138 -17.252 1.00 94.88 95 ARG A O 1
ATOM 738 N N . LEU A 1 96 ? 2.891 -8.829 -16.504 1.00 95.25 96 LEU A N 1
ATOM 739 C CA . LEU A 1 96 ? 3.552 -8.679 -17.793 1.00 95.25 96 LEU A CA 1
ATOM 740 C C . LEU A 1 96 ? 2.998 -9.713 -18.774 1.00 95.25 96 LEU A C 1
ATOM 742 O O . LEU A 1 96 ? 3.060 -10.916 -18.526 1.00 95.25 96 LEU A O 1
ATOM 746 N N . LYS A 1 97 ? 2.435 -9.240 -19.885 1.00 95.50 97 LYS A N 1
ATOM 747 C CA . LYS A 1 97 ? 1.888 -10.102 -20.932 1.00 95.50 97 LYS A CA 1
ATOM 748 C C . LYS A 1 97 ? 2.963 -10.428 -21.955 1.00 95.50 97 LYS A C 1
ATOM 750 O O . LYS A 1 97 ? 3.947 -9.696 -22.091 1.00 95.50 97 LYS A O 1
ATOM 755 N N . ARG A 1 98 ? 2.774 -11.553 -22.641 1.00 94.00 98 ARG A N 1
ATOM 756 C CA . ARG A 1 98 ? 3.713 -12.081 -23.628 1.00 94.00 98 ARG A CA 1
ATOM 757 C C . ARG A 1 98 ? 2.956 -12.594 -24.838 1.00 94.00 98 ARG A C 1
ATOM 759 O O . ARG A 1 98 ? 1.908 -13.218 -2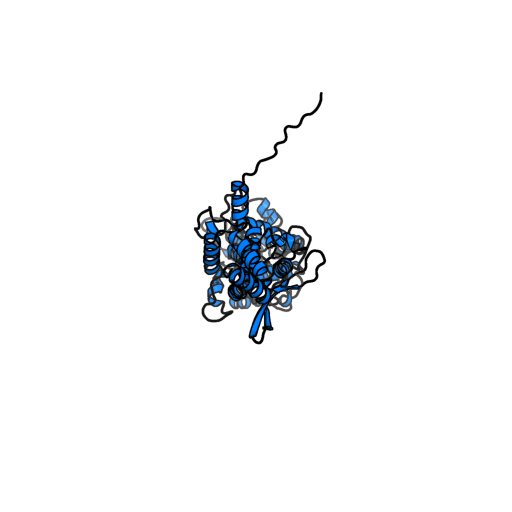4.679 1.00 94.00 98 ARG A O 1
ATOM 766 N N . HIS A 1 99 ? 3.507 -12.366 -26.015 1.00 91.06 99 HIS A N 1
ATOM 767 C CA . HIS A 1 99 ? 3.149 -13.089 -27.228 1.00 91.06 99 HIS A CA 1
ATOM 768 C C . HIS A 1 99 ? 4.406 -13.320 -28.057 1.00 91.06 99 HIS A C 1
ATOM 770 O O . HIS A 1 99 ? 5.455 -12.731 -27.795 1.00 91.06 99 HIS A O 1
ATOM 776 N N . THR A 1 100 ? 4.306 -14.225 -29.016 1.00 90.38 100 THR A N 1
ATOM 777 C CA . THR A 1 100 ? 5.434 -14.645 -29.839 1.00 90.38 100 THR A CA 1
ATOM 778 C C . THR A 1 100 ? 5.251 -14.114 -31.249 1.00 90.38 100 THR A C 1
ATOM 780 O O . THR A 1 100 ? 4.156 -14.207 -31.800 1.00 90.38 100 THR A O 1
ATOM 783 N N . GLU A 1 101 ? 6.319 -13.582 -31.832 1.00 87.56 101 GLU A N 1
ATOM 784 C CA . GLU A 1 101 ? 6.347 -13.116 -33.216 1.00 87.56 101 GLU A CA 1
ATOM 785 C C . GLU A 1 101 ? 7.510 -13.761 -33.968 1.00 87.56 101 GLU A C 1
ATOM 787 O O . GLU A 1 101 ? 8.549 -14.069 -33.387 1.00 87.56 101 GLU A O 1
ATOM 792 N N . ILE A 1 102 ? 7.326 -13.989 -35.269 1.00 85.75 102 ILE A N 1
ATOM 793 C CA . ILE A 1 102 ? 8.386 -14.493 -36.141 1.00 85.75 102 ILE A CA 1
ATOM 794 C C . ILE A 1 102 ? 9.001 -13.291 -36.852 1.00 85.75 102 ILE A C 1
ATOM 796 O O . ILE A 1 102 ? 8.379 -12.704 -37.736 1.00 85.75 102 ILE A O 1
ATOM 800 N N . LEU A 1 103 ? 10.225 -12.935 -36.476 1.00 76.88 103 LEU A N 1
ATOM 801 C CA . LEU A 1 103 ? 10.988 -11.842 -37.072 1.00 76.88 103 LEU A CA 1
ATOM 802 C C . LEU A 1 103 ? 12.213 -12.427 -37.770 1.00 76.88 103 LEU A C 1
ATOM 804 O O . LEU A 1 103 ? 13.048 -13.072 -37.142 1.00 76.88 103 LEU A O 1
ATOM 808 N N . ASN A 1 104 ? 12.316 -12.234 -39.087 1.00 78.06 104 ASN A N 1
ATOM 809 C CA . ASN A 1 104 ? 13.424 -12.749 -39.905 1.00 78.06 104 ASN A CA 1
ATOM 810 C C . ASN A 1 104 ? 13.686 -14.259 -39.703 1.00 78.06 104 ASN A C 1
ATOM 812 O O . ASN A 1 104 ? 14.831 -14.700 -39.618 1.00 78.06 104 ASN A O 1
ATOM 816 N N . GLY A 1 105 ? 12.616 -15.053 -39.571 1.00 82.31 105 GLY A N 1
ATOM 817 C CA . GLY A 1 105 ? 12.693 -16.501 -39.345 1.00 82.31 105 GLY A CA 1
ATOM 818 C C . GLY A 1 105 ? 13.066 -16.921 -37.917 1.00 82.31 105 GLY A C 1
ATOM 819 O O . GLY A 1 105 ? 13.151 -18.117 -37.649 1.00 82.31 105 GLY A O 1
ATOM 820 N N . ARG A 1 106 ? 13.262 -15.973 -36.990 1.00 84.44 106 ARG A N 1
ATOM 821 C CA . ARG A 1 106 ? 13.501 -16.238 -35.566 1.00 84.44 106 ARG A CA 1
ATOM 822 C C . ARG A 1 106 ? 12.238 -16.007 -34.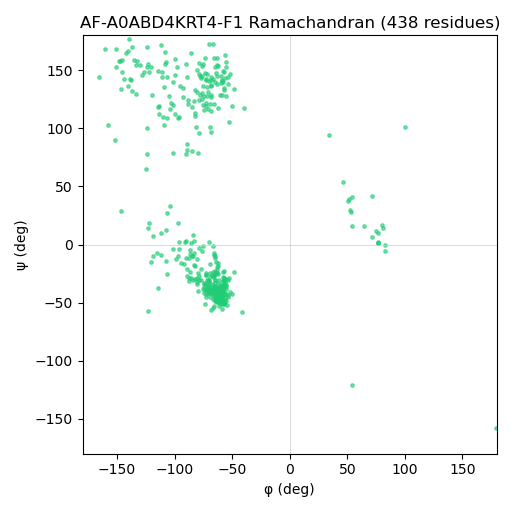754 1.00 84.44 106 ARG A C 1
ATOM 824 O O . ARG A 1 106 ? 11.486 -15.069 -35.004 1.00 84.44 106 ARG A O 1
ATOM 831 N N . ILE A 1 107 ? 12.019 -16.890 -33.789 1.00 86.31 107 ILE A N 1
ATOM 832 C CA . ILE A 1 107 ? 10.922 -16.802 -32.832 1.00 86.31 107 ILE A CA 1
ATOM 833 C C . ILE A 1 107 ? 11.353 -15.840 -31.726 1.00 86.31 107 ILE A C 1
ATOM 835 O O . ILE A 1 107 ? 12.231 -16.168 -30.933 1.00 86.31 107 ILE A O 1
ATOM 839 N N . GLU A 1 108 ? 10.724 -14.674 -31.671 1.00 86.69 108 GLU A N 1
ATOM 840 C CA . GLU A 1 108 ? 10.996 -13.633 -30.683 1.00 86.69 108 GLU A CA 1
ATOM 841 C C . GLU A 1 108 ? 9.812 -13.492 -29.720 1.00 86.69 108 GLU A C 1
ATOM 843 O O . GLU A 1 108 ? 8.647 -13.642 -30.099 1.00 86.69 108 GLU A O 1
ATOM 848 N N . THR A 1 109 ? 10.100 -13.212 -28.448 1.00 91.25 109 THR A N 1
ATOM 849 C CA . THR A 1 109 ? 9.061 -12.991 -27.429 1.00 91.25 109 THR A CA 1
ATOM 850 C C . THR A 1 109 ? 8.884 -11.503 -27.177 1.00 91.25 109 THR A C 1
ATOM 852 O O . THR A 1 109 ? 9.800 -10.818 -26.728 1.00 91.25 109 THR A O 1
ATOM 855 N N . VAL A 1 110 ? 7.673 -11.008 -27.411 1.00 89.94 110 VAL A N 1
ATOM 856 C CA . VAL A 1 110 ? 7.296 -9.621 -27.149 1.00 89.94 110 VAL A CA 1
ATOM 857 C C . VAL A 1 110 ? 6.689 -9.519 -25.756 1.00 89.94 110 VAL A C 1
ATOM 859 O O . VAL A 1 110 ? 5.739 -10.228 -25.422 1.00 89.94 110 VAL A O 1
ATOM 862 N N . HIS A 1 111 ? 7.217 -8.607 -24.940 1.00 93.81 111 HIS A N 1
ATOM 863 C CA . HIS A 1 111 ? 6.718 -8.317 -23.598 1.00 93.81 111 HIS A CA 1
ATOM 864 C C . HIS A 1 111 ? 5.951 -6.997 -23.581 1.00 93.81 111 HIS A C 1
ATOM 866 O O . HIS A 1 111 ? 6.483 -5.966 -24.000 1.00 93.81 111 HIS A O 1
ATOM 872 N N . TYR A 1 112 ? 4.718 -6.996 -23.067 1.00 93.75 112 TYR A N 1
ATOM 873 C CA . TYR A 1 112 ? 3.886 -5.792 -23.066 1.00 93.75 112 TYR A CA 1
ATOM 874 C C . TYR A 1 112 ? 2.968 -5.654 -21.847 1.00 93.75 112 TYR A C 1
ATOM 876 O O . TYR A 1 112 ? 2.620 -6.626 -21.175 1.00 93.75 112 TYR A O 1
ATOM 884 N N . LEU A 1 113 ? 2.543 -4.414 -21.587 1.00 93.94 113 LEU A N 1
ATOM 885 C CA . LEU A 1 113 ? 1.437 -4.081 -20.685 1.00 93.94 113 LEU A CA 1
ATOM 886 C C . LEU A 1 113 ? 0.376 -3.287 -21.444 1.00 93.94 113 LEU A C 1
ATOM 888 O O . LEU A 1 113 ? 0.701 -2.486 -22.322 1.00 93.94 113 LEU A O 1
ATOM 892 N N . ASN A 1 114 ? -0.886 -3.457 -21.058 1.00 90.62 114 ASN A N 1
ATOM 893 C CA . ASN A 1 114 ? -1.957 -2.581 -21.519 1.00 90.62 114 ASN A CA 1
ATOM 894 C C . ASN A 1 114 ? -1.805 -1.231 -20.815 1.00 90.62 114 ASN A C 1
ATOM 896 O O . ASN A 1 114 ? -1.839 -1.156 -19.582 1.00 90.62 114 ASN A O 1
ATOM 900 N N . TRP A 1 115 ? -1.610 -0.175 -21.593 1.00 86.50 115 TRP A N 1
ATOM 901 C CA . TRP A 1 115 ? -1.255 1.140 -21.089 1.00 86.50 115 TRP A CA 1
ATOM 902 C C . TRP A 1 115 ? -2.311 2.165 -21.469 1.00 86.50 115 TRP A C 1
ATOM 904 O O . TRP A 1 115 ? -2.667 2.307 -22.638 1.00 86.50 115 TRP A O 1
ATOM 914 N N . ASN A 1 116 ? -2.782 2.908 -20.468 1.00 76.81 116 ASN A N 1
ATOM 915 C CA . ASN A 1 116 ? -3.857 3.866 -20.676 1.00 76.81 116 ASN A CA 1
ATOM 916 C C . ASN A 1 116 ? -3.361 5.038 -21.529 1.00 76.81 116 ASN A C 1
ATOM 918 O O . ASN A 1 116 ? -2.440 5.778 -21.132 1.00 76.81 116 ASN A O 1
ATOM 922 N N . GLY A 1 117 ? -4.014 5.237 -22.670 1.00 63.53 117 GLY A N 1
ATOM 923 C CA . GLY A 1 117 ? -3.713 6.289 -23.628 1.00 63.53 117 GLY A CA 1
ATOM 924 C C . GLY A 1 117 ? -3.736 7.675 -22.979 1.00 63.53 117 GLY A C 1
ATOM 925 O O . GLY A 1 117 ? -4.329 7.904 -21.922 1.00 63.53 117 GLY A O 1
ATOM 926 N N . SER A 1 118 ? -2.986 8.635 -23.521 1.00 57.34 118 SER A N 1
ATOM 927 C CA . SER A 1 118 ? -2.951 10.014 -23.001 1.00 57.34 118 SER A CA 1
ATOM 928 C C . SER A 1 118 ? -3.390 11.000 -24.066 1.00 57.34 118 SER A C 1
ATOM 930 O O . SER A 1 118 ? -3.180 10.732 -25.234 1.00 57.34 118 SER A O 1
ATOM 932 N N . LYS A 1 119 ? -3.948 12.159 -23.689 1.00 55.94 119 LYS A N 1
ATOM 933 C CA . LYS A 1 119 ? -4.170 13.285 -24.621 1.00 55.94 119 LYS A CA 1
ATOM 934 C C . LYS A 1 119 ? -4.961 12.916 -25.895 1.00 55.94 119 LYS A C 1
ATOM 936 O O . LYS A 1 119 ? -4.603 13.370 -26.976 1.00 55.94 119 LYS A O 1
ATOM 941 N N . GLY A 1 120 ? -6.002 12.094 -25.764 1.00 50.25 120 GLY A N 1
ATOM 942 C CA . GLY A 1 120 ? -6.841 11.662 -26.890 1.00 50.25 120 GLY A CA 1
ATOM 943 C C . GLY A 1 120 ? -6.290 10.483 -27.700 1.00 50.25 120 GLY A C 1
ATOM 944 O O . GLY A 1 120 ? -6.953 10.044 -28.631 1.00 50.25 120 GLY A O 1
ATOM 945 N N . TYR A 1 121 ? -5.117 9.945 -27.350 1.00 54.28 121 TYR A N 1
ATOM 946 C CA . TYR A 1 121 ? -4.644 8.669 -27.891 1.00 54.28 121 TYR A CA 1
ATOM 947 C C . TYR A 1 121 ? -5.357 7.497 -27.204 1.00 54.28 121 TYR A C 1
ATOM 949 O O . TYR A 1 121 ? -5.612 7.564 -26.000 1.00 54.28 121 TYR A O 1
ATOM 957 N N . LEU A 1 122 ? -5.647 6.445 -27.976 1.00 64.31 122 LEU A N 1
ATOM 958 C CA . LEU A 1 122 ? -6.233 5.190 -27.498 1.00 64.31 122 LEU A CA 1
ATOM 959 C C . LEU A 1 122 ? -5.276 4.444 -26.559 1.00 64.31 122 LEU A C 1
ATOM 961 O O . LEU A 1 122 ? -4.062 4.678 -26.567 1.00 64.31 122 LEU A O 1
ATOM 965 N N . ASP A 1 123 ? -5.837 3.537 -25.766 1.00 78.38 123 ASP A N 1
ATOM 966 C CA . ASP A 1 123 ? -5.057 2.573 -24.994 1.00 78.38 123 ASP A CA 1
ATOM 967 C C . ASP A 1 123 ? -4.192 1.731 -25.932 1.00 78.38 123 ASP A C 1
ATOM 969 O O . ASP A 1 123 ? -4.610 1.375 -27.036 1.00 78.38 123 ASP A O 1
ATOM 973 N N . ASN A 1 124 ? -2.966 1.430 -25.509 1.00 81.56 124 ASN A N 1
ATOM 974 C CA . ASN A 1 124 ? -2.008 0.720 -26.346 1.00 81.56 124 ASN A CA 1
ATOM 975 C C . ASN A 1 124 ? -1.282 -0.401 -25.600 1.00 81.56 124 ASN A C 1
ATOM 977 O O . ASN A 1 124 ? -1.190 -0.419 -24.373 1.00 81.56 124 ASN A O 1
ATOM 981 N N . GLN A 1 125 ? -0.743 -1.347 -26.368 1.00 87.31 125 GLN A N 1
ATOM 982 C CA . GLN A 1 125 ? 0.193 -2.342 -25.859 1.00 87.31 125 GLN A CA 1
ATOM 983 C C . GLN A 1 125 ? 1.575 -1.702 -25.805 1.00 87.31 125 GLN A C 1
ATOM 985 O O . GLN A 1 125 ? 2.239 -1.503 -26.821 1.00 87.31 125 GLN A O 1
ATOM 990 N N . LYS A 1 126 ? 1.989 -1.296 -24.608 1.00 88.69 126 LYS A N 1
ATOM 991 C CA . LYS A 1 126 ? 3.305 -0.703 -24.412 1.00 88.69 126 LYS A CA 1
ATOM 992 C C . LYS A 1 126 ? 4.335 -1.815 -24.272 1.00 88.69 126 LYS A C 1
ATOM 994 O O . LYS A 1 126 ? 4.203 -2.637 -23.368 1.00 88.69 126 LYS A O 1
ATOM 999 N N . HIS A 1 127 ? 5.353 -1.802 -25.127 1.00 89.44 127 HIS A N 1
ATOM 1000 C CA . HIS A 1 127 ? 6.435 -2.784 -25.106 1.00 89.44 127 HIS A CA 1
ATOM 1001 C C . HIS A 1 127 ? 7.469 -2.500 -24.015 1.00 89.44 127 HIS A C 1
ATOM 1003 O O . HIS A 1 127 ? 7.763 -1.339 -23.700 1.00 89.44 127 HIS A O 1
ATOM 1009 N N . PHE A 1 128 ? 8.023 -3.579 -23.470 1.00 90.62 128 PHE A N 1
ATOM 1010 C CA . PHE A 1 128 ? 9.038 -3.588 -22.425 1.00 90.62 128 PHE A CA 1
ATOM 1011 C C . PHE A 1 128 ? 10.222 -4.459 -22.842 1.00 90.62 128 PHE A C 1
ATOM 1013 O O . PHE A 1 128 ? 10.042 -5.467 -23.522 1.00 90.62 128 PHE A O 1
ATOM 1020 N N . ASN A 1 129 ? 11.425 -4.069 -22.424 1.00 87.50 129 ASN A N 1
ATOM 1021 C CA . ASN A 1 129 ? 12.651 -4.787 -22.764 1.00 87.50 129 ASN A CA 1
ATOM 1022 C C . ASN A 1 129 ? 12.673 -6.194 -22.151 1.00 87.50 129 ASN A C 1
ATOM 1024 O O . ASN A 1 129 ? 12.317 -6.367 -20.981 1.00 87.50 129 ASN A O 1
ATOM 1028 N N . ALA A 1 130 ? 13.155 -7.173 -22.919 1.00 88.38 130 ALA A N 1
ATOM 1029 C CA . ALA A 1 130 ? 13.239 -8.567 -22.490 1.00 88.38 130 ALA A CA 1
ATOM 1030 C C . ALA A 1 130 ? 14.173 -8.748 -21.282 1.00 88.38 130 ALA A C 1
ATOM 1032 O O . ALA A 1 130 ? 13.846 -9.486 -20.356 1.00 88.38 130 ALA A O 1
ATOM 1033 N N . GLU A 1 131 ? 15.276 -7.997 -21.223 1.00 89.44 131 GLU A N 1
ATOM 1034 C CA . GLU A 1 131 ? 16.265 -8.054 -20.139 1.00 89.44 131 GLU A CA 1
ATOM 1035 C C . GLU A 1 131 ? 15.683 -7.663 -18.773 1.00 89.44 131 GLU A C 1
ATOM 1037 O O . GLU A 1 131 ? 16.176 -8.088 -17.733 1.00 89.44 131 GLU A O 1
ATOM 1042 N N . MET A 1 132 ? 14.614 -6.861 -18.766 1.00 91.25 132 MET A N 1
ATOM 1043 C CA . MET A 1 132 ? 13.932 -6.435 -17.545 1.00 91.25 132 MET A CA 1
ATOM 1044 C C . MET A 1 132 ? 12.644 -7.219 -17.276 1.00 91.25 132 MET A C 1
ATOM 1046 O O . MET A 1 132 ? 12.012 -6.998 -16.243 1.00 91.25 132 MET A O 1
ATOM 1050 N N . ALA A 1 133 ? 12.231 -8.114 -18.179 1.00 92.69 133 ALA A N 1
ATOM 1051 C CA . ALA A 1 133 ? 10.911 -8.737 -18.147 1.00 92.69 133 ALA A CA 1
ATOM 1052 C C . ALA A 1 133 ? 10.661 -9.528 -16.857 1.00 92.69 133 ALA A C 1
ATOM 1054 O O . ALA A 1 133 ? 9.584 -9.417 -16.271 1.00 92.69 133 ALA A O 1
ATOM 1055 N N . GLU A 1 134 ? 11.652 -10.289 -16.392 1.00 92.06 134 GLU A N 1
ATOM 1056 C CA . GLU A 1 134 ? 11.541 -11.066 -15.155 1.00 92.06 134 GLU A CA 1
ATOM 1057 C C . GLU A 1 134 ? 11.407 -10.155 -13.928 1.00 92.06 134 GLU A C 1
ATOM 1059 O O . GLU A 1 134 ? 10.447 -10.271 -13.164 1.00 92.06 134 GLU A O 1
ATOM 1064 N N . SER A 1 135 ? 12.323 -9.197 -13.772 1.00 94.19 135 SER A N 1
ATOM 1065 C CA . SER A 1 135 ? 12.308 -8.234 -12.665 1.00 94.19 135 SER A CA 1
ATOM 1066 C C . SER A 1 135 ? 11.028 -7.397 -12.652 1.00 94.19 135 SER A C 1
ATOM 1068 O O . SER A 1 135 ? 10.425 -7.193 -11.599 1.00 94.19 135 SER A O 1
ATOM 1070 N N . LEU A 1 136 ? 10.570 -6.937 -13.819 1.00 96.19 136 LEU A N 1
ATOM 1071 C CA . LEU A 1 136 ? 9.333 -6.176 -13.942 1.00 96.19 136 LEU A CA 1
ATOM 1072 C C . LEU A 1 136 ? 8.120 -7.019 -13.550 1.00 96.19 136 LEU A C 1
ATOM 1074 O O . LEU A 1 136 ? 7.297 -6.569 -12.754 1.00 96.19 136 LEU A O 1
ATOM 1078 N N . ASP A 1 137 ? 8.000 -8.235 -14.081 1.00 96.50 137 ASP A N 1
ATOM 1079 C CA . ASP A 1 137 ? 6.866 -9.100 -13.767 1.00 96.50 137 ASP A CA 1
ATOM 1080 C C . ASP A 1 137 ? 6.840 -9.485 -12.280 1.00 96.50 137 ASP A C 1
ATOM 1082 O O . ASP A 1 137 ? 5.778 -9.463 -11.652 1.00 96.50 137 ASP A O 1
ATOM 1086 N N . ARG A 1 138 ? 8.016 -9.707 -11.678 1.00 95.31 138 ARG A N 1
ATOM 1087 C CA . ARG A 1 138 ? 8.177 -9.917 -10.234 1.00 95.31 138 ARG A CA 1
ATOM 1088 C C . ARG A 1 138 ? 7.701 -8.715 -9.419 1.00 95.31 138 ARG A C 1
ATOM 1090 O O . ARG A 1 138 ? 6.943 -8.882 -8.463 1.00 95.31 138 ARG A O 1
ATOM 1097 N N . ALA A 1 139 ? 8.086 -7.501 -9.814 1.00 97.38 139 ALA A N 1
ATOM 1098 C CA . ALA A 1 139 ? 7.651 -6.267 -9.159 1.00 97.38 139 ALA A CA 1
ATOM 1099 C C . ALA A 1 139 ? 6.133 -6.057 -9.259 1.00 97.38 139 ALA A C 1
ATOM 1101 O O . ALA A 1 139 ? 5.487 -5.667 -8.281 1.00 97.38 139 ALA A O 1
ATOM 1102 N N . LEU A 1 140 ? 5.549 -6.352 -10.426 1.00 97.69 140 LEU A N 1
ATOM 1103 C CA . LEU A 1 140 ? 4.104 -6.301 -10.647 1.00 97.69 140 LEU A CA 1
ATOM 1104 C C . LEU A 1 140 ? 3.380 -7.343 -9.794 1.00 97.69 140 LEU A C 1
ATOM 1106 O O . LEU A 1 140 ? 2.366 -7.017 -9.180 1.00 97.69 140 LEU A O 1
ATOM 1110 N N . HIS A 1 141 ? 3.907 -8.568 -9.692 1.00 96.81 141 HIS A N 1
ATOM 1111 C CA . HIS A 1 141 ? 3.353 -9.594 -8.811 1.00 96.81 141 HIS A CA 1
ATOM 1112 C C . HIS A 1 141 ? 3.340 -9.128 -7.356 1.00 96.81 141 HIS A C 1
ATOM 1114 O O . HIS A 1 141 ? 2.285 -9.093 -6.720 1.00 96.81 141 HIS A O 1
ATOM 1120 N N . TYR A 1 142 ? 4.506 -8.730 -6.851 1.00 97.38 142 TYR A N 1
ATOM 1121 C CA . TYR A 1 142 ? 4.667 -8.273 -5.480 1.00 97.38 142 TYR A CA 1
ATOM 1122 C C . TYR A 1 142 ? 3.708 -7.117 -5.183 1.00 97.38 142 TYR A C 1
ATOM 1124 O O . TYR A 1 142 ? 2.950 -7.157 -4.212 1.00 97.38 142 TYR A O 1
ATOM 1132 N N . THR A 1 143 ? 3.675 -6.118 -6.072 1.00 97.62 143 THR A N 1
ATOM 1133 C CA . THR A 1 143 ? 2.774 -4.967 -5.957 1.00 97.62 143 THR A CA 1
ATOM 1134 C C . THR A 1 143 ? 1.318 -5.401 -5.938 1.00 97.62 143 THR A C 1
ATOM 1136 O O . THR A 1 143 ? 0.570 -4.938 -5.078 1.00 97.62 143 THR A O 1
ATOM 1139 N N . ASN A 1 144 ? 0.906 -6.319 -6.816 1.00 96.12 144 ASN A N 1
ATOM 1140 C CA . ASN A 1 144 ? -0.459 -6.841 -6.837 1.00 96.12 144 ASN A CA 1
ATOM 1141 C C . ASN A 1 144 ? -0.842 -7.465 -5.489 1.00 96.12 144 ASN A C 1
ATOM 1143 O O . ASN A 1 144 ? -1.943 -7.208 -5.014 1.00 96.12 144 ASN A O 1
ATOM 1147 N N . ILE A 1 145 ? 0.052 -8.203 -4.833 1.00 95.44 145 ILE A N 1
ATOM 1148 C CA . ILE A 1 145 ? -0.230 -8.792 -3.516 1.00 95.44 145 ILE A CA 1
ATOM 1149 C C . ILE A 1 145 ? -0.384 -7.698 -2.454 1.00 95.44 145 ILE A C 1
ATOM 1151 O O . ILE A 1 145 ? -1.418 -7.625 -1.789 1.00 95.44 145 ILE A O 1
ATOM 1155 N N . VAL A 1 146 ? 0.609 -6.814 -2.306 1.00 96.00 146 VAL A N 1
ATOM 1156 C CA . VAL A 1 146 ? 0.624 -5.834 -1.200 1.00 96.00 146 VAL A CA 1
ATOM 1157 C C . VAL A 1 146 ? -0.497 -4.803 -1.290 1.00 96.00 146 VAL A C 1
ATOM 1159 O O . VAL A 1 146 ? -0.936 -4.270 -0.274 1.00 96.00 146 VAL A O 1
ATOM 1162 N N . THR A 1 147 ? -0.984 -4.516 -2.494 1.00 96.50 147 THR A N 1
ATOM 1163 C CA . THR A 1 147 ? -2.040 -3.520 -2.727 1.00 96.50 147 THR A CA 1
ATOM 1164 C C . THR A 1 147 ? -3.453 -4.103 -2.681 1.00 96.50 147 THR A C 1
ATOM 1166 O O . THR A 1 147 ? -4.427 -3.351 -2.599 1.00 96.50 147 THR A O 1
ATOM 1169 N N . GLU A 1 148 ? -3.602 -5.432 -2.680 1.00 96.62 148 GLU A N 1
ATOM 1170 C CA . GLU A 1 148 ? -4.919 -6.076 -2.691 1.00 96.62 148 GLU A CA 1
ATOM 1171 C C . GLU A 1 148 ? -5.775 -5.733 -1.456 1.00 96.62 148 GLU A C 1
ATOM 1173 O O . GLU A 1 148 ? -6.934 -5.363 -1.650 1.00 96.62 148 GLU A O 1
ATOM 1178 N N . PRO A 1 149 ? -5.251 -5.715 -0.210 1.00 96.44 149 PRO A N 1
ATOM 1179 C CA . PRO A 1 149 ? -6.043 -5.302 0.953 1.00 96.44 149 PRO A CA 1
ATOM 1180 C C . PRO A 1 149 ? -6.631 -3.890 0.824 1.00 96.44 149 PRO A C 1
ATOM 1182 O O . PRO A 1 149 ? -7.762 -3.631 1.234 1.00 96.44 149 PRO A O 1
ATOM 1185 N N . ALA A 1 150 ? -5.887 -2.966 0.213 1.00 96.50 150 ALA A N 1
ATOM 1186 C CA . ALA A 1 150 ? -6.346 -1.600 -0.004 1.00 96.50 150 ALA A CA 1
ATOM 1187 C C . ALA A 1 150 ? -7.400 -1.516 -1.128 1.00 96.50 150 ALA A C 1
ATOM 1189 O O . ALA A 1 150 ? -8.338 -0.724 -1.025 1.00 96.50 150 ALA A O 1
ATOM 1190 N N . ARG A 1 151 ? -7.310 -2.364 -2.164 1.00 96.62 151 ARG A N 1
ATOM 1191 C CA . ARG A 1 151 ? -8.379 -2.517 -3.169 1.00 96.62 151 ARG A CA 1
ATOM 1192 C C . ARG A 1 151 ? -9.659 -3.090 -2.566 1.00 96.62 151 ARG A C 1
ATOM 1194 O O . ARG A 1 151 ? -10.736 -2.580 -2.858 1.00 96.62 151 ARG A O 1
ATOM 1201 N N . VAL A 1 152 ? -9.554 -4.083 -1.684 1.00 98.00 152 VAL A N 1
ATOM 1202 C CA . VAL A 1 152 ? -10.705 -4.628 -0.943 1.00 98.00 152 VAL A CA 1
ATOM 1203 C C . VAL A 1 152 ? -11.379 -3.537 -0.100 1.00 98.00 152 VAL A C 1
ATOM 1205 O O . VAL A 1 152 ? -12.602 -3.395 -0.141 1.00 98.00 152 VAL A O 1
ATOM 1208 N N . LEU A 1 153 ? -10.600 -2.702 0.601 1.00 97.50 153 LEU A N 1
ATOM 1209 C CA . LEU A 1 153 ? -11.138 -1.525 1.295 1.00 97.50 153 LEU A CA 1
ATOM 1210 C C . LEU A 1 153 ? -11.830 -0.551 0.334 1.00 97.50 153 LEU A C 1
ATOM 1212 O O . LEU A 1 153 ? -12.900 -0.043 0.656 1.00 97.50 153 LEU A O 1
ATOM 1216 N N . ALA A 1 154 ? -11.263 -0.299 -0.848 1.00 96.50 154 ALA A N 1
ATOM 1217 C CA . ALA A 1 154 ? -11.895 0.567 -1.840 1.00 96.50 154 ALA A CA 1
ATOM 1218 C C . ALA A 1 154 ? -13.262 0.032 -2.298 1.00 96.50 154 ALA A C 1
ATOM 1220 O O . ALA A 1 154 ? -14.224 0.802 -2.335 1.00 96.50 154 ALA A O 1
ATOM 1221 N N . ARG A 1 155 ? -13.381 -1.280 -2.562 1.00 96.69 155 ARG A N 1
ATOM 1222 C CA . ARG A 1 155 ? -14.671 -1.930 -2.869 1.00 96.69 155 ARG A CA 1
ATOM 1223 C C . ARG A 1 155 ? -15.664 -1.756 -1.721 1.00 96.69 155 ARG A C 1
ATOM 1225 O O . ARG A 1 155 ? -16.802 -1.351 -1.944 1.00 96.69 155 ARG A O 1
ATOM 1232 N N . PHE A 1 156 ? -15.213 -1.974 -0.484 1.00 97.75 156 PHE A N 1
ATOM 1233 C CA . PHE A 1 156 ? -16.040 -1.764 0.704 1.00 97.75 156 PHE A CA 1
ATOM 1234 C C . PHE A 1 156 ? -16.535 -0.315 0.820 1.00 97.75 156 PHE A C 1
ATOM 1236 O O . PHE A 1 156 ? -17.720 -0.087 1.036 1.00 97.75 156 PHE A O 1
ATOM 1243 N N . TYR A 1 157 ? -15.662 0.678 0.636 1.00 97.25 157 TYR A N 1
ATOM 1244 C CA . TYR A 1 157 ? -16.032 2.094 0.726 1.00 97.25 157 TYR A CA 1
ATOM 1245 C C . TYR A 1 157 ? -16.942 2.558 -0.416 1.00 97.25 157 TYR A C 1
ATOM 1247 O O . TYR A 1 157 ? -17.750 3.465 -0.209 1.00 97.25 157 TYR A O 1
ATOM 1255 N N . LYS A 1 158 ? -16.857 1.927 -1.593 1.00 94.69 158 LYS A N 1
ATOM 1256 C CA . LYS A 1 158 ? -17.765 2.173 -2.722 1.00 94.69 158 LYS A CA 1
ATOM 1257 C C . LYS A 1 158 ? -19.201 1.783 -2.366 1.00 94.69 158 LYS A C 1
ATOM 1259 O O . LYS A 1 158 ? -20.117 2.562 -2.622 1.00 94.69 158 LYS A O 1
ATOM 1264 N N . LYS A 1 159 ? -19.405 0.621 -1.732 1.00 95.06 159 LYS A N 1
ATOM 1265 C CA . LYS A 1 159 ? -20.733 0.161 -1.296 1.00 95.06 159 LYS A CA 1
ATOM 1266 C C . LYS A 1 159 ? -20.646 -0.764 -0.066 1.00 95.06 159 LYS A C 1
ATOM 1268 O O . LYS A 1 159 ? -20.614 -1.984 -0.218 1.00 95.06 159 LYS A O 1
ATOM 1273 N N . PRO A 1 160 ? -20.704 -0.220 1.168 1.00 95.94 160 PRO A N 1
ATOM 1274 C CA . PRO A 1 160 ? -20.548 -1.015 2.397 1.00 95.94 160 PRO A CA 1
ATOM 1275 C C . PRO A 1 160 ? -21.638 -2.074 2.619 1.00 95.94 160 PRO A C 1
ATOM 1277 O O . PRO A 1 160 ? -21.455 -3.000 3.402 1.00 95.94 160 PRO A O 1
ATOM 1280 N N . SER A 1 161 ? -22.785 -1.930 1.949 1.00 96.62 161 SER A N 1
ATOM 1281 C CA . SER A 1 161 ? -23.919 -2.855 2.019 1.00 96.62 161 SER A CA 1
ATOM 1282 C C . SER A 1 161 ? -23.821 -4.038 1.052 1.00 96.62 161 SER A C 1
ATOM 1284 O O . SER A 1 161 ? -24.751 -4.840 0.993 1.00 96.62 161 SER A O 1
ATOM 1286 N N . GLN A 1 162 ? -22.748 -4.152 0.265 1.00 96.94 162 GLN A N 1
ATOM 1287 C CA . GLN A 1 162 ? -22.589 -5.270 -0.663 1.00 96.94 162 GLN A CA 1
ATOM 1288 C C . GLN A 1 162 ? -22.174 -6.567 0.068 1.00 96.94 162 GLN A C 1
ATOM 1290 O O . GLN A 1 162 ? -21.560 -6.499 1.139 1.00 96.94 162 GLN A O 1
ATOM 1295 N N . PRO A 1 163 ? -22.488 -7.752 -0.489 1.00 98.19 163 PRO A N 1
ATOM 1296 C CA . PRO A 1 163 ? -22.046 -9.035 0.053 1.00 98.19 163 PRO A CA 1
ATOM 1297 C C . PRO A 1 163 ? -20.528 -9.114 0.244 1.00 98.19 163 PRO A C 1
ATOM 1299 O O . PRO A 1 163 ? -19.755 -8.630 -0.585 1.00 98.19 163 PRO A O 1
ATOM 1302 N N . LEU A 1 164 ? -20.086 -9.788 1.309 1.00 98.38 164 LEU A N 1
ATOM 1303 C CA . LEU A 1 164 ? -18.664 -9.945 1.613 1.00 98.38 164 LEU A CA 1
ATOM 1304 C C . LEU A 1 164 ? -17.880 -10.591 0.460 1.00 98.38 164 LEU A C 1
ATOM 1306 O O . LEU A 1 164 ? -16.754 -10.173 0.209 1.00 98.38 164 LEU A O 1
ATOM 1310 N N . LYS A 1 165 ? -18.459 -11.551 -0.274 1.00 97.94 165 LYS A N 1
ATOM 1311 C CA . LYS A 1 165 ? -17.812 -12.147 -1.459 1.00 97.94 165 LYS A CA 1
ATOM 1312 C C . LYS A 1 165 ? -17.407 -11.100 -2.507 1.00 97.94 165 LYS A C 1
ATOM 1314 O O . LYS A 1 165 ? -16.320 -11.192 -3.064 1.00 97.94 165 LYS A O 1
ATOM 1319 N N . ASP A 1 166 ? -18.233 -10.074 -2.710 1.00 97.69 166 ASP A N 1
ATOM 1320 C CA . ASP A 1 166 ? -18.005 -9.034 -3.717 1.00 97.69 166 ASP A CA 1
ATOM 1321 C C . ASP A 1 166 ? -16.997 -8.000 -3.193 1.00 97.69 166 ASP A C 1
ATOM 1323 O O . ASP A 1 166 ? -16.194 -7.449 -3.944 1.00 97.69 166 ASP A O 1
ATOM 1327 N N . VAL A 1 167 ? -16.990 -7.759 -1.873 1.00 97.94 167 VAL A N 1
ATOM 1328 C CA . VAL A 1 167 ? -15.939 -6.971 -1.208 1.00 97.94 167 VAL A CA 1
ATOM 1329 C C . VAL A 1 167 ? -14.579 -7.660 -1.347 1.00 97.94 167 VAL A C 1
ATOM 1331 O O . VAL A 1 167 ? -13.619 -7.017 -1.767 1.00 97.94 167 VAL A O 1
ATOM 1334 N N . LEU A 1 168 ? -14.489 -8.956 -1.031 1.00 97.81 168 LEU A N 1
ATOM 1335 C CA . LEU A 1 168 ? -13.240 -9.723 -1.072 1.00 97.81 168 LEU A CA 1
ATOM 1336 C C . LEU A 1 168 ? -12.732 -9.935 -2.504 1.00 97.81 168 LEU A C 1
ATOM 1338 O O . LEU A 1 168 ? -11.530 -9.808 -2.738 1.00 97.81 168 LEU A O 1
ATOM 1342 N N . GLY A 1 169 ? -13.619 -10.163 -3.477 1.00 95.25 169 GLY A N 1
ATOM 1343 C CA . GLY A 1 169 ? -13.232 -10.437 -4.863 1.00 95.25 169 GLY A CA 1
ATOM 1344 C C . GLY A 1 169 ? -12.247 -11.606 -4.938 1.00 95.25 169 GLY A C 1
ATOM 1345 O O . GLY A 1 169 ? -12.545 -12.699 -4.467 1.00 95.25 169 GLY A O 1
ATOM 1346 N N . GLU A 1 170 ? -11.056 -11.369 -5.490 1.00 92.06 170 GLU A N 1
ATOM 1347 C CA . GLU A 1 170 ? -9.987 -12.380 -5.579 1.00 92.06 170 GLU A CA 1
ATOM 1348 C C . GLU A 1 170 ? -9.180 -12.549 -4.281 1.00 92.06 170 GLU A C 1
ATOM 1350 O O . GLU A 1 170 ? -8.402 -13.498 -4.155 1.00 92.06 170 GLU A O 1
ATOM 1355 N N . PHE A 1 171 ? -9.322 -11.632 -3.320 1.00 95.56 171 PHE A N 1
ATOM 1356 C CA . PHE A 1 171 ? -8.564 -11.682 -2.077 1.00 95.56 171 PHE A CA 1
ATOM 1357 C C . PHE A 1 171 ? -9.004 -12.867 -1.221 1.00 95.56 171 PHE A C 1
ATOM 1359 O O . PHE A 1 171 ? -10.184 -13.027 -0.903 1.00 95.56 171 PHE A O 1
ATOM 1366 N N . LYS A 1 172 ? -8.026 -13.661 -0.785 1.00 93.94 172 LYS A N 1
ATOM 1367 C CA . LYS A 1 172 ? -8.231 -14.794 0.115 1.00 93.94 172 LYS A CA 1
ATOM 1368 C C . LYS A 1 172 ? -7.698 -14.431 1.504 1.00 93.94 172 LYS A C 1
ATOM 1370 O O . LYS A 1 172 ? -6.480 -14.334 1.661 1.00 93.94 172 LYS A O 1
ATOM 1375 N N . PRO A 1 173 ? -8.576 -14.222 2.504 1.00 95.56 173 PRO A N 1
ATOM 1376 C CA . PRO A 1 173 ? -8.158 -14.072 3.895 1.00 95.56 173 PRO A CA 1
ATOM 1377 C C . PRO A 1 173 ? -7.333 -15.271 4.370 1.00 95.56 173 PRO A C 1
ATOM 1379 O O . PRO A 1 173 ? -7.470 -16.374 3.837 1.00 95.56 173 PRO A O 1
ATOM 1382 N N . SER A 1 174 ? -6.516 -15.078 5.409 1.00 94.06 174 SER A N 1
ATOM 1383 C CA . SER A 1 174 ? -5.827 -16.203 6.050 1.00 94.06 174 SER A CA 1
ATOM 1384 C C . SER A 1 174 ? -6.839 -17.219 6.590 1.00 94.06 174 SER A C 1
ATOM 1386 O O . SER A 1 174 ? -7.909 -16.838 7.080 1.00 94.06 174 SER A O 1
ATOM 1388 N N . SER A 1 175 ? -6.486 -18.507 6.527 1.00 94.56 175 SER A N 1
ATOM 1389 C CA . SER A 1 175 ? -7.291 -19.605 7.082 1.00 94.56 175 SER A CA 1
ATOM 1390 C C . SER A 1 175 ? -7.695 -19.323 8.525 1.00 94.56 175 SER A C 1
ATOM 1392 O O . SER A 1 175 ? -8.854 -19.493 8.888 1.00 94.56 175 SER A O 1
ATOM 1394 N N . ASP A 1 176 ? -6.756 -18.804 9.313 1.00 94.62 176 ASP A N 1
ATOM 1395 C CA . ASP A 1 176 ? -6.929 -18.575 10.741 1.00 94.62 176 ASP A CA 1
ATOM 1396 C C . ASP A 1 176 ? -7.933 -17.452 11.007 1.00 94.62 176 ASP A C 1
ATOM 1398 O O . ASP A 1 176 ? -8.832 -17.612 11.827 1.00 94.62 176 ASP A O 1
ATOM 1402 N N . ASN A 1 177 ? -7.843 -16.321 10.295 1.00 96.19 177 ASN A N 1
ATOM 1403 C CA . ASN A 1 177 ? -8.799 -15.221 10.471 1.00 96.19 177 ASN A CA 1
ATOM 1404 C C . ASN A 1 177 ? -10.179 -15.571 9.915 1.00 96.19 177 ASN A C 1
ATOM 1406 O O . ASN A 1 177 ? -11.191 -15.149 10.479 1.00 96.19 177 ASN A O 1
ATOM 1410 N N . PHE A 1 178 ? -10.227 -16.345 8.830 1.00 96.75 178 PHE A N 1
ATOM 1411 C CA . PHE A 1 178 ? -11.482 -16.813 8.258 1.00 96.75 178 PHE A CA 1
ATOM 1412 C C . PHE A 1 178 ? -12.193 -17.788 9.203 1.00 96.75 178 PHE A C 1
ATOM 1414 O O . PHE A 1 178 ? -13.379 -17.610 9.475 1.00 96.75 178 PHE A O 1
ATOM 1421 N N . ALA A 1 179 ? -11.467 -18.763 9.758 1.00 96.81 179 ALA A N 1
ATOM 1422 C CA . ALA A 1 179 ? -11.984 -19.717 10.736 1.00 96.81 179 ALA A CA 1
ATOM 1423 C C . ALA A 1 179 ? -12.358 -19.044 12.063 1.00 96.81 179 ALA A C 1
ATOM 1425 O O . ALA A 1 179 ? -13.349 -19.419 12.677 1.00 96.81 179 ALA A O 1
ATOM 1426 N N . LEU A 1 180 ? -11.609 -18.022 12.490 1.00 96.25 180 LEU A N 1
ATOM 1427 C CA . LEU A 1 180 ? -11.899 -17.284 13.719 1.00 96.25 180 LEU A CA 1
ATOM 1428 C C . LEU A 1 180 ? -13.193 -16.462 13.613 1.00 96.25 180 LEU A C 1
ATOM 1430 O O . LEU A 1 180 ? -13.947 -16.381 14.580 1.00 96.25 180 LEU A O 1
ATOM 1434 N N . LEU A 1 181 ? -13.440 -15.821 12.464 1.00 96.44 181 LEU A N 1
ATOM 1435 C CA . LEU A 1 181 ? -14.621 -14.979 12.258 1.00 96.44 181 LEU A CA 1
ATOM 1436 C C . LEU A 1 181 ? -15.843 -15.771 11.762 1.00 96.44 181 LEU A C 1
ATOM 1438 O O . LEU A 1 181 ? -16.974 -15.365 12.023 1.00 96.44 181 LEU A O 1
ATOM 1442 N N . THR A 1 182 ? -15.639 -16.875 11.036 1.00 95.94 182 THR A N 1
ATOM 1443 C CA . THR A 1 182 ? -16.692 -17.657 10.355 1.00 95.94 182 THR A CA 1
ATOM 1444 C C . THR A 1 182 ? -17.686 -16.784 9.566 1.00 95.94 182 THR A C 1
ATOM 1446 O O . THR A 1 182 ? -18.894 -16.825 9.809 1.00 95.94 182 THR A O 1
ATOM 1449 N N . PRO A 1 183 ? -17.216 -15.915 8.650 1.00 95.50 183 PRO A N 1
ATOM 1450 C CA . PRO A 1 183 ? -18.083 -14.911 8.054 1.00 95.50 183 PRO A CA 1
ATOM 1451 C C . PRO A 1 183 ? -19.059 -15.513 7.030 1.00 95.50 183 PRO A C 1
ATOM 1453 O O . PRO A 1 183 ? -18.729 -16.426 6.276 1.00 95.50 183 PRO A O 1
ATOM 1456 N N . SER A 1 184 ? -20.253 -14.926 6.926 1.00 96.50 184 SER A N 1
ATOM 1457 C CA . SER A 1 184 ? -21.199 -15.250 5.853 1.00 96.50 184 SER A CA 1
ATOM 1458 C C . SER A 1 184 ? -20.847 -14.479 4.580 1.00 96.50 184 SER A C 1
ATOM 1460 O O . SER A 1 184 ? -20.988 -13.259 4.525 1.00 96.50 184 SER A O 1
ATOM 1462 N N . LEU A 1 185 ? -20.422 -15.193 3.536 1.00 96.75 185 LEU A N 1
ATOM 1463 C CA . LEU A 1 185 ? -20.008 -14.591 2.263 1.00 96.75 185 LEU A CA 1
ATOM 1464 C C . LEU A 1 185 ? -21.141 -13.871 1.512 1.00 96.75 185 LEU A C 1
ATOM 1466 O O . LEU A 1 185 ? -20.874 -12.956 0.735 1.00 96.75 185 LEU A O 1
ATOM 1470 N N . SER A 1 186 ? -22.396 -14.264 1.737 1.00 97.50 186 SER A N 1
ATOM 1471 C CA . SER A 1 186 ? -23.574 -13.672 1.091 1.00 97.50 186 SER A CA 1
ATOM 1472 C C . SER A 1 186 ? -24.104 -12.422 1.796 1.00 97.50 186 SER A C 1
ATOM 1474 O O . SER A 1 186 ? -24.960 -11.736 1.241 1.00 97.50 186 SER A O 1
ATOM 1476 N N . LYS A 1 187 ? -23.609 -12.108 2.999 1.00 97.06 187 LYS A N 1
ATOM 1477 C CA . LYS A 1 187 ? -24.065 -10.969 3.802 1.00 97.06 187 LYS A CA 1
ATOM 1478 C C . LYS A 1 187 ? -23.028 -9.841 3.825 1.00 97.06 187 LYS A C 1
ATOM 1480 O O . LYS A 1 187 ? -21.841 -10.100 3.615 1.00 97.06 187 LYS A O 1
ATOM 1485 N N . PRO A 1 188 ? -23.449 -8.594 4.095 1.00 97.38 188 PRO A N 1
ATOM 1486 C CA . PRO A 1 188 ? -22.523 -7.501 4.369 1.00 97.38 188 PRO A CA 1
ATOM 1487 C C . PRO A 1 188 ? -21.697 -7.769 5.632 1.00 97.38 188 PRO A C 1
ATOM 1489 O O . PRO A 1 188 ? -22.143 -8.459 6.550 1.00 97.38 188 PRO A O 1
ATOM 1492 N N . THR A 1 189 ? -20.506 -7.177 5.696 1.00 97.56 189 THR A N 1
ATOM 1493 C CA . THR A 1 189 ? -19.637 -7.186 6.884 1.00 97.56 189 THR A CA 1
ATOM 1494 C C . THR A 1 189 ? -19.527 -5.783 7.485 1.00 97.56 189 THR A C 1
ATOM 1496 O O . THR A 1 189 ? -19.966 -4.808 6.876 1.00 97.56 189 THR A O 1
ATOM 1499 N N . ASN A 1 190 ? -18.917 -5.660 8.666 1.00 97.44 190 ASN A N 1
ATOM 1500 C CA . ASN A 1 190 ? -18.501 -4.361 9.198 1.00 97.44 190 ASN A CA 1
ATOM 1501 C C . ASN A 1 190 ? -17.001 -4.118 8.973 1.00 97.44 190 ASN A C 1
ATOM 1503 O O . ASN A 1 190 ? -16.226 -5.059 8.796 1.00 97.44 190 ASN A O 1
ATOM 1507 N N . LEU A 1 191 ? -16.582 -2.852 9.012 1.00 98.50 191 LEU A N 1
ATOM 1508 C CA . LEU A 1 191 ? -15.207 -2.444 8.709 1.00 98.50 191 LEU A CA 1
ATOM 1509 C C . LEU A 1 191 ? -14.150 -3.107 9.610 1.00 98.50 191 LEU A C 1
ATOM 1511 O O . LEU A 1 191 ? -13.060 -3.426 9.141 1.00 98.50 191 LEU A O 1
ATOM 1515 N N . ILE A 1 192 ? -14.453 -3.334 10.891 1.00 98.25 192 ILE A N 1
ATOM 1516 C CA . ILE A 1 192 ? -13.497 -3.935 11.833 1.00 98.25 192 ILE A CA 1
ATOM 1517 C C . ILE A 1 192 ? -13.364 -5.439 11.561 1.00 98.25 192 ILE A C 1
ATOM 1519 O O . ILE A 1 192 ? -12.252 -5.959 11.518 1.00 98.25 192 ILE A O 1
ATOM 1523 N N . HIS A 1 193 ? -14.469 -6.137 11.291 1.00 98.44 193 HIS A N 1
ATOM 1524 C CA . HIS A 1 193 ? -14.435 -7.529 10.832 1.00 98.44 193 HIS A CA 1
ATOM 1525 C C . HIS A 1 193 ? -13.700 -7.669 9.494 1.00 98.44 193 HIS A C 1
ATOM 1527 O O . HIS A 1 193 ? -12.904 -8.590 9.326 1.00 98.44 193 HIS A O 1
ATOM 1533 N N . LEU A 1 194 ? -13.904 -6.734 8.560 1.00 98.62 194 LEU A N 1
ATOM 1534 C CA . LEU A 1 194 ? -13.134 -6.693 7.320 1.00 98.62 194 LEU A CA 1
ATOM 1535 C C . LEU A 1 194 ? -11.638 -6.503 7.605 1.00 98.62 194 LEU A C 1
ATOM 1537 O O . LEU A 1 194 ? -10.827 -7.239 7.061 1.00 98.62 194 LEU A O 1
ATOM 1541 N N . GLY A 1 195 ? -11.269 -5.587 8.505 1.00 98.06 195 GLY A N 1
ATOM 1542 C CA . GLY A 1 195 ? -9.878 -5.391 8.926 1.00 98.06 195 GLY A CA 1
ATOM 1543 C C . GLY A 1 195 ? -9.231 -6.654 9.508 1.00 98.06 195 GLY A C 1
ATOM 1544 O O . GLY A 1 195 ? -8.056 -6.911 9.251 1.00 98.06 195 GLY A O 1
ATOM 1545 N N . LEU A 1 196 ? -10.000 -7.482 10.227 1.00 97.94 196 LEU A N 1
ATOM 1546 C CA . LEU A 1 196 ? -9.542 -8.792 10.698 1.00 97.94 196 LEU A CA 1
ATOM 1547 C C . LEU A 1 196 ? -9.264 -9.744 9.531 1.00 97.94 196 LEU A C 1
ATOM 1549 O O . LEU A 1 196 ? -8.192 -10.337 9.480 1.00 97.94 196 LEU A O 1
ATOM 1553 N N . LEU A 1 197 ? -10.185 -9.858 8.573 1.00 98.12 197 LEU A N 1
ATOM 1554 C CA . LEU A 1 197 ? -9.990 -10.699 7.384 1.00 98.12 197 LEU A CA 1
ATOM 1555 C C . LEU A 1 197 ? -8.811 -10.234 6.523 1.00 98.12 197 LEU A C 1
ATOM 1557 O O . LEU A 1 197 ? -8.110 -11.057 5.940 1.00 98.12 197 LEU A O 1
ATOM 1561 N N . LEU A 1 198 ? -8.570 -8.925 6.480 1.00 97.44 198 LEU A N 1
ATOM 1562 C CA . LEU A 1 198 ? -7.436 -8.322 5.788 1.00 97.44 198 LEU A CA 1
ATOM 1563 C C . LEU A 1 198 ? -6.106 -8.480 6.538 1.00 97.44 198 LEU A C 1
ATOM 1565 O O . LEU A 1 198 ? -5.083 -8.093 5.992 1.00 97.44 198 LEU A O 1
ATOM 1569 N N . GLY A 1 199 ? -6.088 -9.024 7.758 1.00 96.00 199 GLY A N 1
ATOM 1570 C CA . GLY A 1 199 ? -4.858 -9.256 8.524 1.00 96.00 199 GLY A CA 1
ATOM 1571 C C . GLY A 1 199 ? -4.296 -8.021 9.238 1.00 96.00 199 GLY A C 1
ATOM 1572 O O . GLY A 1 199 ? -3.140 -8.012 9.661 1.00 96.00 199 GLY A O 1
ATOM 1573 N N . PHE A 1 200 ? -5.089 -6.958 9.418 1.00 95.69 200 PHE A N 1
ATOM 1574 C CA . PHE A 1 200 ? -4.627 -5.740 10.108 1.00 95.69 200 PHE A CA 1
ATOM 1575 C C . PHE A 1 200 ? -4.293 -5.993 11.586 1.00 95.69 200 PHE A C 1
ATOM 1577 O O . PHE A 1 200 ? -3.497 -5.268 12.181 1.00 95.69 200 PHE A O 1
ATOM 1584 N N . PHE A 1 201 ? -4.864 -7.051 12.165 1.00 94.75 201 PHE A N 1
ATOM 1585 C CA . PHE A 1 201 ? -4.775 -7.375 13.590 1.00 94.75 201 PHE A CA 1
ATOM 1586 C C . PHE A 1 201 ? -3.952 -8.632 13.898 1.00 94.75 201 PHE A C 1
ATOM 1588 O O . PHE A 1 201 ? -3.963 -9.078 15.044 1.00 94.75 201 PHE A O 1
ATOM 1595 N N . ASP A 1 202 ? -3.237 -9.197 12.919 1.00 92.06 202 ASP A N 1
ATOM 1596 C CA . ASP A 1 202 ? -2.535 -10.486 13.056 1.00 92.06 202 ASP A CA 1
ATOM 1597 C C . ASP A 1 202 ? -1.504 -10.508 14.190 1.00 92.06 202 ASP A C 1
ATOM 1599 O O . ASP A 1 202 ? -1.339 -11.529 14.847 1.00 92.06 202 ASP A O 1
ATOM 1603 N N . ASN A 1 203 ? -0.875 -9.367 14.481 1.00 87.75 203 ASN A N 1
ATOM 1604 C CA . ASN A 1 203 ? 0.141 -9.229 15.533 1.00 87.75 203 ASN A CA 1
ATOM 1605 C C . ASN A 1 203 ? -0.405 -8.534 16.794 1.00 87.75 203 ASN A C 1
ATOM 1607 O O . ASN A 1 203 ? 0.288 -7.735 17.424 1.00 87.75 203 ASN A O 1
ATOM 1611 N N . THR A 1 204 ? -1.682 -8.745 17.106 1.00 91.69 204 THR A N 1
ATOM 1612 C CA . THR A 1 204 ? -2.381 -8.101 18.227 1.00 91.69 204 THR A CA 1
ATOM 1613 C C . THR A 1 204 ? -3.251 -9.116 18.960 1.00 91.69 204 THR A C 1
ATOM 1615 O O . THR A 1 204 ? -3.536 -10.187 18.433 1.00 91.69 204 THR A O 1
ATOM 1618 N N . ASP A 1 205 ? -3.788 -8.730 20.114 1.00 90.94 205 ASP A N 1
ATOM 1619 C CA . ASP A 1 205 ? -4.724 -9.563 20.883 1.00 90.94 205 ASP A CA 1
ATOM 1620 C C . ASP A 1 205 ? -6.113 -9.715 20.223 1.00 90.94 205 ASP A C 1
ATOM 1622 O O . ASP A 1 205 ? -7.017 -10.307 20.811 1.00 90.94 205 ASP A O 1
ATOM 1626 N N . LYS A 1 206 ? -6.332 -9.135 19.029 1.00 95.44 206 LYS A N 1
ATOM 1627 C CA . LYS A 1 206 ? -7.611 -9.155 18.289 1.00 95.44 206 LYS A CA 1
ATOM 1628 C C . LYS A 1 206 ? -8.807 -8.728 19.158 1.00 95.44 206 LYS A C 1
ATOM 1630 O O . LYS A 1 206 ? -9.919 -9.245 19.027 1.00 95.44 206 LYS A O 1
ATOM 1635 N N . ALA A 1 207 ? -8.584 -7.744 20.028 1.00 95.50 207 ALA A N 1
ATOM 1636 C CA . ALA A 1 207 ? -9.573 -7.160 20.927 1.00 95.50 207 ALA A CA 1
ATOM 1637 C C . ALA A 1 207 ? -9.575 -5.630 20.828 1.00 95.50 207 ALA A C 1
ATOM 1639 O O . ALA A 1 207 ? -8.568 -5.008 20.487 1.00 95.50 207 ALA A O 1
ATOM 1640 N N . VAL A 1 208 ? -10.708 -5.010 21.160 1.00 96.44 208 VAL A N 1
ATOM 1641 C CA . VAL A 1 208 ? -10.886 -3.550 21.136 1.00 96.44 208 VAL A CA 1
ATOM 1642 C C . VAL A 1 208 ? -11.318 -3.011 22.495 1.00 96.44 208 VAL A C 1
ATOM 1644 O O . VAL A 1 208 ? -11.915 -3.720 23.306 1.00 96.44 208 VAL A O 1
ATOM 1647 N N . ARG A 1 209 ? -11.029 -1.727 22.746 1.00 96.19 209 ARG A N 1
ATOM 1648 C CA . ARG A 1 209 ? -11.535 -1.007 23.923 1.00 96.19 209 ARG A CA 1
ATOM 1649 C C . ARG A 1 209 ? -12.996 -0.656 23.706 1.00 96.19 209 ARG A C 1
ATOM 1651 O O . ARG A 1 209 ? -13.325 0.031 22.742 1.00 96.19 209 ARG A O 1
ATOM 1658 N N . VAL A 1 210 ? -13.835 -1.060 24.647 1.00 97.06 210 VAL A N 1
ATOM 1659 C CA . VAL A 1 210 ? -15.264 -0.744 24.662 1.00 97.06 210 VAL A CA 1
ATOM 1660 C C . VAL A 1 210 ? -15.646 -0.061 25.967 1.00 97.06 210 VAL A C 1
ATOM 1662 O O . VAL A 1 210 ? -14.843 0.039 26.900 1.00 97.06 210 VAL A O 1
ATOM 1665 N N . THR A 1 211 ? -16.861 0.463 26.009 1.00 95.56 211 THR A N 1
ATOM 1666 C CA . THR A 1 211 ? -17.462 0.993 27.237 1.00 95.56 211 THR A CA 1
ATOM 1667 C C . THR A 1 211 ? -17.923 -0.142 28.168 1.00 95.56 211 THR A C 1
ATOM 1669 O O . THR A 1 211 ? -18.173 -1.249 27.686 1.00 95.56 211 THR A O 1
ATOM 1672 N N . PRO A 1 212 ? -18.021 0.093 29.492 1.00 93.44 212 PRO A N 1
ATOM 1673 C CA . PRO A 1 212 ? -18.415 -0.941 30.456 1.00 93.44 212 PRO A CA 1
ATOM 1674 C C . PRO A 1 212 ? -19.820 -1.507 30.212 1.00 93.44 212 PRO A C 1
ATOM 1676 O O . PRO A 1 212 ? -20.062 -2.671 30.498 1.00 93.44 212 PRO A O 1
ATOM 1679 N N . ASP A 1 213 ? -20.727 -0.693 29.664 1.00 93.56 213 ASP A N 1
ATOM 1680 C CA . ASP A 1 213 ? -22.108 -1.058 29.328 1.00 93.56 213 ASP A CA 1
ATOM 1681 C C . ASP A 1 213 ? -22.229 -1.859 28.023 1.00 93.56 213 ASP A C 1
ATOM 1683 O O . ASP A 1 213 ? -23.325 -2.273 27.655 1.00 93.56 213 ASP A O 1
ATOM 1687 N N . THR A 1 214 ? -21.125 -2.093 27.303 1.00 95.56 214 THR A N 1
ATOM 1688 C CA . THR A 1 214 ? -21.158 -2.868 26.057 1.00 95.56 214 THR A CA 1
ATOM 1689 C C . THR A 1 214 ? -21.376 -4.358 26.359 1.00 95.56 214 THR A C 1
ATOM 1691 O O . THR A 1 214 ? -20.537 -4.968 27.028 1.00 95.56 214 THR A O 1
ATOM 1694 N N . PRO A 1 215 ? -22.440 -4.994 25.829 1.00 94.06 215 PRO A N 1
ATOM 1695 C CA . PRO A 1 215 ? -22.701 -6.410 26.071 1.00 94.06 215 PRO A CA 1
ATOM 1696 C C . PRO A 1 215 ? -21.525 -7.298 25.648 1.00 94.06 215 PRO A C 1
ATOM 1698 O O . PRO A 1 215 ? -20.982 -7.150 24.551 1.00 94.06 215 PRO A O 1
ATOM 1701 N N . GLY A 1 216 ? -21.124 -8.235 26.508 1.00 92.25 216 GLY A N 1
ATOM 1702 C CA . GLY A 1 216 ? -19.989 -9.129 26.255 1.00 92.25 216 GLY A CA 1
ATOM 1703 C C . GLY A 1 216 ? -18.607 -8.480 26.408 1.00 92.25 216 GLY A C 1
ATOM 1704 O O . GLY A 1 216 ? -17.614 -9.089 26.004 1.00 92.25 216 GLY A O 1
ATOM 1705 N N . ALA A 1 217 ? -18.523 -7.268 26.967 1.00 95.00 217 ALA A N 1
ATOM 1706 C CA . ALA A 1 217 ? -17.262 -6.705 27.432 1.00 95.00 217 ALA A CA 1
ATOM 1707 C C . ALA A 1 217 ? -16.752 -7.479 28.657 1.00 95.00 217 ALA A C 1
ATOM 1709 O O . ALA A 1 217 ? -17.519 -7.782 29.568 1.00 95.00 217 ALA A O 1
ATOM 1710 N N . TYR A 1 218 ? -15.452 -7.766 28.702 1.00 93.69 218 TYR A N 1
ATOM 1711 C CA . TYR A 1 218 ? -14.803 -8.358 29.869 1.00 93.69 218 TYR A CA 1
ATOM 1712 C C . TYR A 1 218 ? -13.866 -7.357 30.538 1.00 93.69 218 TYR A C 1
ATOM 1714 O O . TYR A 1 218 ? -13.267 -6.486 29.896 1.00 93.69 218 TYR A O 1
ATOM 1722 N N . TYR A 1 219 ? -13.752 -7.490 31.855 1.00 91.38 219 TYR A N 1
ATOM 1723 C CA . TYR A 1 219 ? -12.850 -6.699 32.672 1.00 91.38 219 TYR A CA 1
ATOM 1724 C C . TYR A 1 219 ? -11.422 -7.241 32.551 1.00 91.38 219 TYR A C 1
ATOM 1726 O O . TYR A 1 219 ? -11.160 -8.410 32.818 1.00 91.38 219 TYR A O 1
ATOM 1734 N N . SER A 1 220 ? -10.489 -6.376 32.168 1.00 87.25 220 SER A N 1
ATOM 1735 C CA . SER A 1 220 ? -9.054 -6.634 32.179 1.00 87.25 220 SER A CA 1
ATOM 1736 C C . SER A 1 220 ? -8.404 -5.717 33.225 1.00 87.25 220 SER A C 1
ATOM 1738 O O . SER A 1 220 ? -8.410 -4.485 33.057 1.00 87.25 220 SER A O 1
ATOM 1740 N N . PRO A 1 221 ? -7.876 -6.287 34.327 1.00 81.25 221 PRO A N 1
ATOM 1741 C CA . PRO A 1 221 ? -7.176 -5.522 35.346 1.00 81.25 221 PRO A CA 1
ATOM 1742 C C . PRO A 1 221 ? -5.976 -4.794 34.736 1.00 81.25 221 PRO A C 1
ATOM 1744 O O . PRO A 1 221 ? -5.260 -5.331 33.893 1.00 81.25 221 PRO A O 1
ATOM 1747 N N . ASN A 1 222 ? -5.742 -3.561 35.173 1.00 78.19 222 ASN A N 1
ATOM 1748 C CA . ASN A 1 222 ? -4.545 -2.813 34.815 1.00 78.19 222 ASN A CA 1
ATOM 1749 C C . ASN A 1 222 ? -3.836 -2.394 36.107 1.00 78.19 222 ASN A C 1
ATOM 1751 O O . ASN A 1 222 ? -4.257 -1.410 36.708 1.00 78.19 222 ASN A O 1
ATOM 1755 N N . PRO A 1 223 ? -2.778 -3.104 36.537 1.00 66.31 223 PRO A N 1
ATOM 1756 C CA . PRO A 1 223 ? -2.098 -2.827 37.806 1.00 66.31 223 PRO A CA 1
ATOM 1757 C C . PRO A 1 223 ? -1.550 -1.396 37.917 1.00 66.31 223 PRO A C 1
ATOM 1759 O O . PRO A 1 223 ? -1.363 -0.881 39.009 1.00 66.31 223 PRO A O 1
ATOM 1762 N N . GLN A 1 224 ? -1.306 -0.745 36.777 1.00 67.88 224 GLN A N 1
ATOM 1763 C CA . GLN A 1 224 ? -0.667 0.568 36.675 1.00 67.88 224 GLN A CA 1
ATOM 1764 C C . GLN A 1 224 ? -1.655 1.687 36.283 1.00 67.88 224 GLN A C 1
ATOM 1766 O O . GLN A 1 224 ? -1.236 2.775 35.890 1.00 67.88 224 GLN A O 1
ATOM 1771 N N . GLY A 1 225 ? -2.975 1.450 36.318 1.00 68.50 225 GLY A N 1
ATOM 1772 C CA . GLY A 1 225 ? -3.946 2.490 35.963 1.00 68.50 225 GLY A CA 1
ATOM 1773 C C . GLY A 1 225 ? -5.413 2.070 36.023 1.00 68.50 225 GLY A C 1
ATOM 1774 O O . GLY A 1 225 ? -5.789 1.115 36.689 1.00 68.50 225 GLY A O 1
ATOM 1775 N N . LYS A 1 226 ? -6.278 2.796 35.301 1.00 68.25 226 LYS A N 1
ATOM 1776 C CA . LYS A 1 226 ? -7.712 2.470 35.244 1.00 68.25 226 LYS A CA 1
ATOM 1777 C C . LYS A 1 226 ? -7.947 1.139 34.529 1.00 68.25 226 LYS A C 1
ATOM 1779 O O . LYS A 1 226 ? -7.301 0.844 33.516 1.00 68.25 226 LYS A O 1
ATOM 1784 N N . ALA A 1 227 ? -8.917 0.391 35.045 1.00 74.31 227 ALA A N 1
ATOM 1785 C CA . ALA A 1 227 ? -9.384 -0.866 34.487 1.00 74.31 227 ALA A CA 1
ATOM 1786 C C . ALA A 1 227 ? -9.739 -0.779 32.997 1.00 74.31 227 ALA A C 1
ATOM 1788 O O . ALA A 1 227 ? -10.233 0.244 32.496 1.00 74.31 227 ALA A O 1
ATOM 1789 N N . LYS A 1 228 ? -9.509 -1.883 32.281 1.00 88.50 228 LYS A N 1
ATOM 1790 C CA . LYS A 1 228 ? -9.758 -1.976 30.847 1.00 88.50 228 LYS A CA 1
ATOM 1791 C C . LYS A 1 228 ? -10.941 -2.900 30.548 1.00 88.50 228 LYS A C 1
ATOM 1793 O O . LYS A 1 228 ? -10.814 -4.104 30.635 1.00 88.50 228 LYS A O 1
ATOM 1798 N N . TYR A 1 229 ? -12.063 -2.349 30.105 1.00 94.50 229 TYR A N 1
ATOM 1799 C CA . TYR A 1 229 ? -13.097 -3.099 29.382 1.00 94.50 229 TYR A CA 1
ATOM 1800 C C . TYR A 1 229 ? -12.696 -3.404 27.932 1.00 94.50 229 TYR A C 1
ATOM 1802 O O . TYR A 1 229 ? -12.408 -2.496 27.137 1.00 94.50 229 TYR A O 1
ATOM 1810 N N . LEU A 1 230 ? -12.635 -4.687 27.599 1.00 95.75 230 LEU A N 1
ATOM 1811 C CA . LEU A 1 230 ? -12.235 -5.181 26.287 1.00 95.75 230 LEU A CA 1
ATOM 1812 C C . LEU A 1 230 ? -13.326 -6.064 25.696 1.00 95.75 230 LEU A C 1
ATOM 1814 O O . LEU A 1 230 ? -14.092 -6.692 26.423 1.00 95.75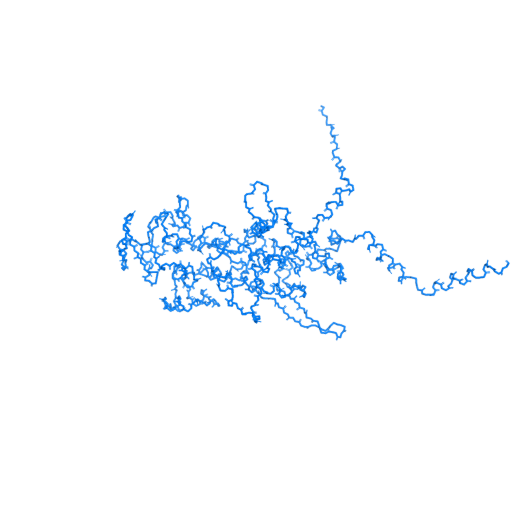 230 LEU A O 1
ATOM 1818 N N . LYS A 1 231 ? -13.383 -6.124 24.369 1.00 97.12 231 LYS A N 1
ATOM 1819 C CA . LYS A 1 231 ? -14.247 -7.056 23.645 1.00 97.12 231 LYS A CA 1
ATOM 1820 C C . LYS A 1 231 ? -13.476 -7.664 22.471 1.00 97.12 231 LYS A C 1
ATOM 1822 O O . LYS A 1 231 ? -12.829 -6.905 21.743 1.00 97.12 231 LYS A O 1
ATOM 1827 N N . PRO A 1 232 ? -13.504 -8.997 22.280 1.00 97.19 232 PRO A N 1
ATOM 1828 C CA . PRO A 1 23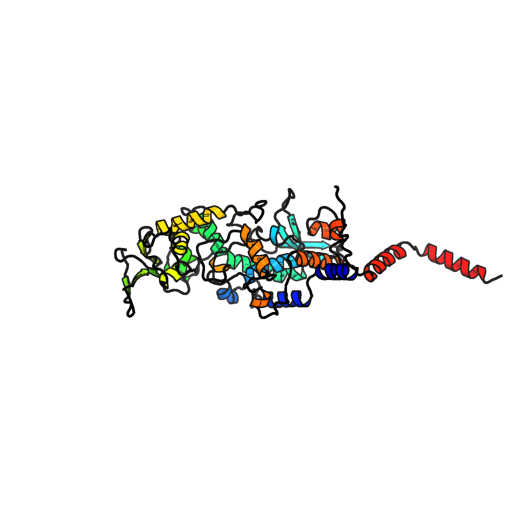2 ? -12.899 -9.625 21.110 1.00 97.19 232 PRO A CA 1
ATOM 1829 C C . PRO A 1 232 ? -13.535 -9.098 19.823 1.00 97.19 232 PRO A C 1
ATOM 1831 O O . PRO A 1 232 ? -14.758 -8.962 19.763 1.00 97.19 232 PRO A O 1
ATOM 1834 N N . ILE A 1 233 ? -12.723 -8.847 18.791 1.00 97.50 233 ILE A N 1
ATOM 1835 C CA . ILE A 1 233 ? -13.184 -8.280 17.515 1.00 97.50 233 ILE A CA 1
ATOM 1836 C C . ILE A 1 233 ? -14.308 -9.120 16.914 1.00 97.50 233 ILE A C 1
ATOM 1838 O O . ILE A 1 233 ? -15.310 -8.562 16.498 1.00 97.50 233 ILE A O 1
ATOM 1842 N N . ILE A 1 234 ? -14.189 -10.447 16.950 1.00 97.00 234 ILE A N 1
ATOM 1843 C CA . ILE A 1 234 ? -15.182 -11.373 16.383 1.00 97.00 234 ILE A CA 1
ATOM 1844 C C . ILE A 1 234 ? -16.572 -11.303 17.025 1.00 97.00 234 ILE A C 1
ATOM 1846 O O . ILE A 1 234 ? -17.538 -11.781 16.443 1.00 97.00 234 ILE A O 1
ATOM 1850 N N . LYS A 1 235 ? -16.683 -10.735 18.232 1.00 96.69 235 LYS A N 1
ATOM 1851 C CA . LYS A 1 235 ? -17.959 -10.588 18.946 1.00 96.69 235 LYS A CA 1
ATOM 1852 C C . LYS A 1 235 ? -18.585 -9.208 18.734 1.00 96.69 235 LYS A C 1
ATOM 1854 O O . LYS A 1 235 ? -19.599 -8.917 19.370 1.00 96.69 235 LYS A O 1
ATOM 1859 N N . LEU A 1 236 ? -17.971 -8.339 17.926 1.00 97.06 236 LEU A N 1
ATOM 1860 C CA . LEU A 1 236 ? -18.435 -6.968 17.757 1.00 97.06 236 LEU A CA 1
ATOM 1861 C C . LEU A 1 236 ? -19.736 -6.890 16.953 1.00 97.06 236 LEU A C 1
ATOM 1863 O O . LEU A 1 236 ? -19.899 -7.498 15.896 1.00 97.06 236 LEU A O 1
ATOM 1867 N N . SER A 1 237 ? -20.640 -6.060 17.455 1.00 96.44 237 SER A N 1
ATOM 1868 C CA . SER A 1 237 ? -21.873 -5.621 16.814 1.00 96.44 237 SER A CA 1
ATOM 1869 C C . SER A 1 237 ? -21.751 -4.160 16.385 1.00 96.44 237 SER A C 1
ATOM 1871 O O . SER A 1 237 ? -21.009 -3.380 16.980 1.00 96.44 237 SER A O 1
ATOM 1873 N N . LEU A 1 238 ? -22.535 -3.757 15.383 1.00 97.31 238 LEU A N 1
ATOM 1874 C CA . LEU A 1 238 ? -22.606 -2.372 14.907 1.00 97.31 238 LEU A CA 1
ATOM 1875 C C . LEU A 1 238 ? -23.006 -1.366 16.002 1.00 97.31 238 LEU A C 1
ATOM 1877 O O . LEU A 1 238 ? -22.614 -0.202 15.927 1.00 97.31 238 LEU A O 1
ATOM 1881 N N . LEU A 1 239 ? -23.761 -1.814 17.010 1.00 97.69 239 LEU A N 1
ATOM 1882 C CA . LEU A 1 239 ? -24.234 -0.987 18.126 1.00 97.69 239 LEU A CA 1
ATOM 1883 C C . LEU A 1 239 ? -23.238 -0.905 19.292 1.00 97.69 239 LEU A C 1
ATOM 1885 O O . LEU A 1 239 ? -23.420 -0.076 20.184 1.00 97.69 239 LEU A O 1
ATOM 1889 N N . ASP A 1 240 ? -22.192 -1.737 19.299 1.00 98.25 240 ASP A N 1
ATOM 1890 C CA . ASP A 1 240 ? -21.200 -1.721 20.372 1.00 98.25 240 ASP A CA 1
ATOM 1891 C C . ASP A 1 240 ? -20.461 -0.383 20.404 1.00 98.25 240 ASP A C 1
ATOM 1893 O O . ASP A 1 240 ? -20.071 0.156 19.365 1.00 98.25 240 ASP A O 1
ATOM 1897 N N . LYS A 1 241 ? -20.233 0.142 21.610 1.00 98.12 241 LYS A N 1
ATOM 1898 C CA . LYS A 1 241 ? -19.605 1.448 21.824 1.00 98.12 241 LYS A CA 1
ATOM 1899 C C . LYS A 1 241 ? -18.109 1.287 22.074 1.00 98.12 241 LYS A C 1
ATOM 1901 O O . LYS A 1 241 ? -17.682 0.839 23.142 1.00 98.12 241 LYS A O 1
ATOM 1906 N N . LEU A 1 242 ? -17.311 1.717 21.106 1.00 97.94 242 LEU A N 1
ATOM 1907 C CA . LEU A 1 242 ? -15.857 1.789 21.183 1.00 97.94 242 LEU A CA 1
ATOM 1908 C C . LEU A 1 242 ? -15.422 2.940 22.096 1.00 97.94 242 LEU A C 1
ATOM 1910 O O . LEU A 1 242 ? -16.008 4.022 22.075 1.00 97.94 242 LEU A O 1
ATOM 1914 N N . SER A 1 243 ? -14.355 2.727 22.866 1.00 96.31 243 SER A N 1
ATOM 1915 C CA . SER A 1 243 ? -13.744 3.746 23.725 1.00 96.31 243 SER A CA 1
ATOM 1916 C C . SER A 1 243 ? -12.388 4.184 23.161 1.00 96.31 243 SER A C 1
ATOM 1918 O O . SER A 1 243 ? -11.373 3.497 23.300 1.00 96.31 243 SER A O 1
ATOM 1920 N N . MET A 1 244 ? -12.367 5.354 22.523 1.00 95.44 244 MET A N 1
ATOM 1921 C CA . MET A 1 244 ? -11.207 5.936 21.844 1.00 95.44 244 MET A CA 1
ATOM 1922 C C . MET A 1 244 ? -10.346 6.702 22.844 1.00 95.44 244 MET A C 1
ATOM 1924 O O . MET A 1 244 ? -10.422 7.919 22.983 1.00 95.44 244 MET A O 1
ATOM 1928 N N . ILE A 1 245 ? -9.534 5.965 23.591 1.00 92.06 245 ILE A N 1
ATOM 1929 C CA . ILE A 1 245 ? -8.628 6.526 24.593 1.00 92.06 245 ILE A CA 1
ATOM 1930 C C . ILE A 1 245 ? -7.285 6.882 23.942 1.00 92.06 245 ILE A C 1
ATOM 1932 O O . ILE A 1 245 ? -6.614 6.032 23.354 1.00 92.06 245 ILE A O 1
ATOM 1936 N N . GLY A 1 246 ? -6.870 8.142 24.092 1.00 90.62 246 GLY A N 1
ATOM 1937 C CA . GLY A 1 246 ? -5.565 8.632 23.640 1.00 90.62 246 GLY A CA 1
ATOM 1938 C C . GLY A 1 246 ? -4.394 7.846 24.233 1.00 90.62 246 GLY A C 1
ATOM 1939 O O . GLY A 1 246 ? -4.445 7.422 25.386 1.00 90.62 246 GLY A O 1
ATOM 1940 N N . LYS A 1 247 ? -3.338 7.641 23.436 1.00 87.62 247 LYS A N 1
ATOM 1941 C CA . LYS A 1 247 ? -2.133 6.869 23.805 1.00 87.62 247 LYS A CA 1
ATOM 1942 C C . LYS A 1 247 ? -2.392 5.432 24.304 1.00 87.62 247 LYS A C 1
ATOM 1944 O O . LYS A 1 247 ? -1.495 4.807 24.860 1.00 87.62 247 LYS A O 1
ATOM 1949 N N . CYS A 1 248 ? -3.583 4.872 24.083 1.00 90.12 248 CYS A N 1
ATOM 1950 C CA . CYS A 1 248 ? -3.895 3.492 24.445 1.00 90.12 248 CYS A CA 1
ATOM 1951 C C . CYS A 1 248 ? -3.361 2.512 23.386 1.00 90.12 248 CYS A C 1
ATOM 1953 O O . CYS A 1 248 ? -3.625 2.686 22.194 1.00 90.12 248 CYS A O 1
ATOM 1955 N N . ALA A 1 249 ? -2.652 1.461 23.813 1.00 90.56 249 ALA A N 1
ATOM 1956 C CA . ALA A 1 249 ? -2.088 0.444 22.919 1.00 90.56 249 ALA A CA 1
ATOM 1957 C C . ALA A 1 249 ? -3.165 -0.268 22.084 1.00 90.56 249 ALA A C 1
ATOM 1959 O O . ALA A 1 249 ? -3.044 -0.330 20.867 1.00 90.56 249 ALA A O 1
ATOM 1960 N N . THR A 1 250 ? -4.262 -0.702 22.705 1.00 92.62 250 THR A N 1
ATOM 1961 C CA . THR A 1 250 ? -5.374 -1.380 22.020 1.00 92.62 250 THR A CA 1
ATOM 1962 C C . THR A 1 250 ? -6.080 -0.471 21.003 1.00 92.62 250 THR A C 1
ATOM 1964 O O . THR A 1 250 ? -6.428 -0.913 19.916 1.00 92.62 250 THR A O 1
ATOM 1967 N N . VAL A 1 251 ? -6.250 0.823 21.310 1.00 94.12 251 VAL A N 1
ATOM 1968 C CA . VAL A 1 251 ? -6.808 1.801 20.348 1.00 94.12 251 VAL A CA 1
ATOM 1969 C C . VAL A 1 251 ? -5.825 2.051 19.207 1.00 94.12 251 VAL A C 1
ATOM 1971 O O . VAL A 1 251 ? -6.224 2.159 18.052 1.00 94.12 251 VAL A O 1
ATOM 1974 N N . SER A 1 252 ? -4.529 2.097 19.520 1.00 93.06 252 SER A N 1
ATOM 1975 C CA . SER A 1 252 ? -3.478 2.236 18.512 1.00 93.06 252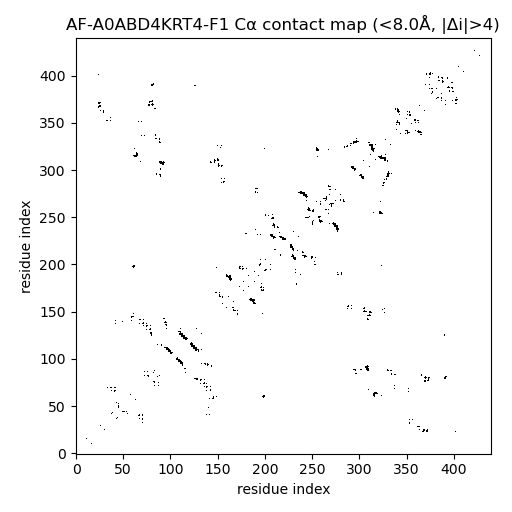 SER A CA 1
ATOM 1976 C C . SER A 1 252 ? -3.412 1.020 17.592 1.00 93.06 252 SER A C 1
ATOM 1978 O O . SER A 1 252 ? -3.177 1.196 16.404 1.00 93.06 252 SER A O 1
ATOM 1980 N N . ALA A 1 253 ? -3.639 -0.182 18.126 1.00 93.12 253 ALA A N 1
ATOM 1981 C CA . ALA A 1 253 ? -3.718 -1.426 17.369 1.00 93.12 253 ALA A CA 1
ATOM 1982 C C . ALA A 1 253 ? -4.958 -1.461 16.465 1.00 93.12 253 ALA A C 1
ATOM 1984 O O . ALA A 1 253 ? -4.837 -1.808 15.298 1.00 93.12 253 ALA A O 1
ATOM 1985 N N . LEU A 1 254 ? -6.120 -1.017 16.965 1.00 95.00 254 LEU A N 1
ATOM 1986 C CA . LEU A 1 254 ? -7.328 -0.873 16.147 1.00 95.00 254 LEU A CA 1
ATOM 1987 C C . LEU A 1 254 ? -7.092 0.083 14.971 1.00 95.00 254 LEU A C 1
ATOM 1989 O O . LEU A 1 254 ? -7.440 -0.219 13.836 1.00 95.00 254 LEU A O 1
ATOM 1993 N N . LEU A 1 255 ? -6.522 1.257 15.244 1.00 93.31 255 LEU A N 1
ATOM 1994 C CA . LEU A 1 255 ? -6.390 2.303 14.237 1.00 93.31 255 LEU A CA 1
ATOM 1995 C C . LEU A 1 255 ? -5.189 2.121 13.314 1.00 93.31 255 LEU A C 1
ATOM 1997 O O . LEU A 1 255 ? -5.248 2.624 12.198 1.00 93.31 255 LEU A O 1
ATOM 2001 N N . GLY A 1 256 ? -4.107 1.498 13.784 1.00 90.56 256 GLY A N 1
ATOM 2002 C CA . GLY A 1 256 ? -2.749 1.601 13.227 1.00 90.56 256 GLY A CA 1
ATOM 2003 C C . GLY A 1 256 ? -1.982 2.847 13.706 1.00 90.56 256 GLY A C 1
ATOM 2004 O O . GLY A 1 256 ? -0.793 3.006 13.440 1.00 90.56 256 GLY A O 1
ATOM 2005 N N . LYS A 1 257 ? -2.632 3.743 14.467 1.00 90.81 257 LYS A N 1
ATOM 2006 C CA . LYS A 1 257 ? -2.093 5.035 14.930 1.00 90.81 257 LYS A CA 1
ATOM 2007 C C . LYS A 1 257 ? -2.504 5.331 16.370 1.00 90.81 257 LYS A C 1
ATOM 2009 O O . LYS A 1 257 ? -3.674 5.248 16.725 1.00 90.81 257 LYS A O 1
ATOM 2014 N N . SER A 1 258 ? -1.552 5.806 17.173 1.00 91.31 258 SER A N 1
ATOM 2015 C CA . SER A 1 258 ? -1.848 6.383 18.491 1.00 91.31 258 SER A CA 1
ATOM 2016 C C . SER A 1 258 ? -2.475 7.773 18.368 1.00 91.31 258 SER A C 1
ATOM 2018 O O . SER A 1 258 ? -1.900 8.650 17.715 1.00 91.31 258 SER A O 1
ATOM 2020 N N . ILE A 1 259 ? -3.623 7.983 19.016 1.00 92.31 259 ILE A N 1
ATOM 2021 C CA . ILE A 1 259 ? -4.268 9.295 19.139 1.00 92.31 259 ILE A CA 1
ATOM 2022 C C . ILE A 1 259 ? -3.480 10.126 20.158 1.00 92.31 259 ILE A C 1
ATOM 2024 O O . ILE A 1 259 ? -3.425 9.771 21.340 1.00 92.31 259 ILE A O 1
ATOM 2028 N N . ALA A 1 260 ? -2.883 11.229 19.704 1.00 91.44 260 ALA A N 1
ATOM 2029 C CA . ALA A 1 260 ? -2.059 12.113 20.527 1.00 91.44 260 ALA A CA 1
ATOM 2030 C C . ALA A 1 260 ? -2.584 13.557 20.592 1.00 91.44 260 ALA A C 1
ATOM 2032 O O . ALA A 1 260 ? -2.164 14.311 21.465 1.00 91.44 260 ALA A O 1
ATOM 2033 N N . SER A 1 261 ? -3.500 13.944 19.702 1.00 92.12 261 SER A N 1
ATOM 2034 C CA . SER A 1 261 ? -3.994 15.319 19.576 1.00 92.12 261 SER A CA 1
ATOM 2035 C C . SER A 1 261 ? -5.501 15.389 19.308 1.00 92.12 261 SER A C 1
ATOM 2037 O O . SER A 1 261 ? -6.128 14.402 18.925 1.00 92.12 261 SER A O 1
ATOM 2039 N N . LYS A 1 262 ? -6.097 16.582 19.454 1.00 93.19 262 LYS A N 1
ATOM 2040 C CA . LYS A 1 262 ? -7.499 16.839 19.067 1.00 93.19 262 LYS A CA 1
ATOM 2041 C C . LYS A 1 262 ? -7.737 16.587 17.572 1.00 93.19 262 LYS A C 1
ATOM 2043 O O . LYS A 1 262 ? -8.785 16.066 17.202 1.00 93.19 262 LYS A O 1
ATOM 2048 N N . LEU A 1 263 ? -6.753 16.901 16.726 1.00 93.88 263 LEU A N 1
ATOM 2049 C CA . LEU A 1 263 ? -6.811 16.631 15.287 1.00 93.88 263 LEU A CA 1
ATOM 2050 C C . LEU A 1 263 ? -6.845 15.127 14.986 1.00 93.88 263 LEU A C 1
ATOM 2052 O O . LEU A 1 263 ? -7.562 14.711 14.081 1.00 93.88 263 LEU A O 1
ATOM 2056 N N . ASP A 1 264 ? -6.146 14.304 15.774 1.00 93.62 264 ASP A N 1
ATOM 2057 C CA . ASP A 1 264 ? -6.224 12.845 15.635 1.00 93.62 264 ASP A CA 1
ATOM 2058 C C . ASP A 1 264 ? -7.630 12.322 15.960 1.00 93.62 264 ASP A C 1
ATOM 2060 O O . ASP A 1 264 ? -8.125 11.451 15.253 1.00 93.62 264 ASP A O 1
ATOM 2064 N N . TYR A 1 265 ? -8.304 12.868 16.980 1.00 94.69 265 TYR A N 1
ATOM 2065 C CA . TYR A 1 265 ? -9.700 12.505 17.264 1.00 94.69 265 TYR A CA 1
ATOM 2066 C C . TYR A 1 265 ? -10.615 12.839 16.084 1.00 94.69 265 TYR A C 1
ATOM 2068 O O . TYR A 1 265 ? -11.410 12.005 15.661 1.00 94.69 265 TYR A O 1
ATOM 2076 N N . VAL A 1 266 ? -10.486 14.037 15.507 1.00 95.38 266 VAL A N 1
ATOM 2077 C CA . VAL A 1 266 ? -11.262 14.420 14.315 1.00 95.38 266 VAL A CA 1
ATOM 2078 C C . VAL A 1 266 ? -10.990 13.454 13.163 1.00 95.38 266 VAL A C 1
ATOM 2080 O O . VAL A 1 266 ? -11.924 12.966 12.532 1.00 95.38 266 VAL A O 1
ATOM 2083 N N . LYS A 1 267 ? -9.718 13.127 12.920 1.00 94.25 267 LYS A N 1
ATOM 2084 C CA . LYS A 1 267 ? -9.312 12.296 11.787 1.00 94.25 267 LYS A CA 1
ATOM 2085 C C . LYS A 1 267 ? -9.677 10.817 11.943 1.00 94.25 267 LYS A C 1
ATOM 2087 O O . LYS A 1 267 ? -10.057 10.204 10.952 1.00 94.25 267 LYS A O 1
ATOM 2092 N N . TYR A 1 268 ? -9.574 10.236 13.138 1.00 94.56 268 TYR A N 1
ATOM 2093 C CA . TYR A 1 268 ? -9.675 8.780 13.334 1.00 94.56 268 TYR A CA 1
ATOM 2094 C C . TYR A 1 268 ? -10.882 8.324 14.163 1.00 94.56 268 TYR A C 1
ATOM 2096 O O . TYR A 1 268 ? -11.109 7.121 14.280 1.00 94.56 268 TYR A O 1
ATOM 2104 N N . SER A 1 269 ? -11.647 9.243 14.755 1.00 94.75 269 SER A N 1
ATOM 2105 C CA . SER A 1 269 ? -12.811 8.897 15.581 1.00 94.75 269 SER A CA 1
ATOM 2106 C C . SER A 1 269 ? -13.959 9.904 15.494 1.00 94.75 269 SER A C 1
ATOM 2108 O O . SER A 1 269 ? -14.696 10.079 16.464 1.00 94.75 269 SER A O 1
ATOM 2110 N N . ALA A 1 270 ? -14.112 10.597 14.359 1.00 95.19 270 ALA A N 1
ATOM 2111 C CA . ALA A 1 270 ? -15.155 11.610 14.149 1.00 95.19 270 ALA A CA 1
ATOM 2112 C C . ALA A 1 270 ? -15.202 12.704 15.241 1.00 95.19 270 ALA A C 1
ATOM 2114 O O . ALA A 1 270 ? -16.255 13.252 15.555 1.00 95.19 270 ALA A O 1
ATOM 2115 N N . GLY A 1 271 ? -14.066 12.991 15.888 1.00 95.25 271 GLY A N 1
ATOM 2116 C CA . GLY A 1 271 ? -13.970 13.933 17.008 1.00 95.25 271 GLY A CA 1
ATOM 2117 C C . GLY A 1 271 ? -14.483 13.389 18.348 1.00 95.25 271 GLY A C 1
ATOM 2118 O O . GLY A 1 271 ? -14.451 14.110 19.345 1.00 95.25 271 GLY A O 1
ATOM 2119 N N . LYS A 1 272 ? -14.930 12.130 18.404 1.00 96.12 272 LYS A N 1
ATOM 2120 C CA . LYS A 1 272 ? -15.559 11.512 19.574 1.00 96.12 272 LYS A CA 1
ATOM 2121 C C . LYS A 1 272 ? -14.579 10.645 20.362 1.00 96.12 272 LYS A C 1
ATOM 2123 O O . LYS A 1 272 ? -13.714 9.975 19.797 1.00 96.12 272 LYS A O 1
ATOM 2128 N N . LYS A 1 273 ? -14.749 10.621 21.688 1.00 95.50 273 LYS A N 1
ATOM 2129 C CA . LYS A 1 273 ? -14.064 9.676 22.595 1.00 95.50 273 LYS A CA 1
ATOM 2130 C C . LYS A 1 273 ? -14.812 8.351 22.739 1.00 95.50 273 LYS A C 1
ATOM 2132 O O . LYS A 1 273 ? -14.205 7.349 23.098 1.00 95.50 273 LYS A O 1
ATOM 2137 N N . VAL A 1 274 ? -16.116 8.356 22.484 1.00 97.31 274 VAL A N 1
ATOM 2138 C CA . VAL A 1 274 ? -16.968 7.168 22.460 1.00 97.31 274 VAL A CA 1
ATOM 2139 C C . VAL A 1 274 ? -17.823 7.248 21.208 1.00 97.31 274 VAL A C 1
ATOM 2141 O O . VAL A 1 274 ? -18.418 8.292 20.945 1.00 97.31 274 VAL A O 1
ATOM 2144 N N . LEU A 1 275 ? -17.840 6.173 20.433 1.00 98.06 275 LEU A N 1
ATOM 2145 C CA . LEU A 1 275 ? -18.619 6.057 19.204 1.00 98.06 275 LEU A CA 1
ATOM 2146 C C . LEU A 1 275 ? -18.995 4.598 18.969 1.00 98.06 275 LEU A C 1
ATOM 2148 O O . LEU A 1 275 ? -18.283 3.698 19.417 1.00 98.06 275 LEU A O 1
ATOM 2152 N N . THR A 1 276 ? -20.098 4.357 18.275 1.00 98.44 276 THR A N 1
ATOM 2153 C CA . THR A 1 276 ? -20.482 2.994 17.902 1.00 98.44 276 THR A CA 1
ATOM 2154 C C . THR A 1 276 ? -19.589 2.450 16.787 1.00 98.44 276 THR A C 1
ATOM 2156 O O . THR A 1 276 ? -18.948 3.206 16.051 1.00 98.44 276 THR A O 1
ATOM 2159 N N . VAL A 1 277 ? -19.556 1.127 16.617 1.00 98.31 277 VAL A N 1
ATOM 2160 C CA . VAL A 1 277 ? -18.890 0.496 15.464 1.00 98.31 277 VAL A CA 1
ATOM 2161 C C . VAL A 1 277 ? -19.481 1.007 14.139 1.00 98.31 277 VAL A C 1
ATOM 2163 O O . VAL A 1 277 ? -18.734 1.230 13.185 1.00 98.31 277 VAL A O 1
ATOM 2166 N N . ALA A 1 278 ? -20.792 1.268 14.079 1.00 98.31 278 ALA A N 1
ATOM 2167 C CA . ALA A 1 278 ? -21.434 1.878 12.912 1.00 98.31 278 ALA A CA 1
ATOM 2168 C C . ALA A 1 278 ? -20.936 3.307 12.638 1.00 98.31 278 ALA A C 1
ATOM 2170 O O . ALA A 1 278 ? -20.604 3.637 11.501 1.00 98.31 278 ALA A O 1
ATOM 2171 N N . GLU A 1 279 ? -20.834 4.152 13.667 1.00 98.38 279 GLU A N 1
ATOM 2172 C CA . GLU A 1 279 ? -20.295 5.511 13.529 1.00 98.38 279 GLU A CA 1
ATOM 2173 C C . GLU A 1 279 ? -18.826 5.497 13.093 1.00 98.38 279 GLU A C 1
ATOM 2175 O O . GLU A 1 279 ? -18.434 6.272 12.220 1.00 98.38 279 GLU A O 1
ATOM 2180 N N . PHE A 1 280 ? -18.026 4.587 13.657 1.00 98.31 280 PHE A N 1
ATOM 2181 C CA . PHE A 1 280 ? -16.638 4.367 13.255 1.00 98.31 280 PHE A CA 1
ATOM 2182 C C . PHE A 1 280 ? -16.541 4.017 11.767 1.00 98.31 280 PHE A C 1
ATOM 2184 O O . PHE A 1 280 ? -15.792 4.648 11.025 1.00 98.31 280 PHE A O 1
ATOM 2191 N N . GLN A 1 281 ? -17.335 3.047 11.313 1.00 98.19 281 GLN A N 1
ATOM 2192 C CA . GLN A 1 281 ? -17.383 2.649 9.910 1.00 98.19 281 GLN A CA 1
ATOM 2193 C C . GLN A 1 281 ? -17.790 3.812 9.001 1.00 98.19 281 GLN A C 1
ATOM 2195 O O . GLN A 1 281 ? -17.095 4.092 8.025 1.00 98.19 281 GLN A O 1
ATOM 2200 N N . ASN A 1 282 ? -18.886 4.501 9.324 1.00 97.81 282 ASN A N 1
ATOM 2201 C CA . ASN A 1 282 ? -19.410 5.596 8.508 1.00 97.81 282 ASN A CA 1
ATOM 2202 C C . ASN A 1 282 ? -18.393 6.734 8.365 1.00 97.81 282 ASN A C 1
ATOM 2204 O O . ASN A 1 282 ? -18.243 7.285 7.277 1.00 97.81 282 ASN A O 1
ATOM 2208 N N . HIS A 1 283 ? -17.638 7.029 9.426 1.00 97.50 283 HIS A N 1
ATOM 2209 C CA . HIS A 1 283 ? -16.559 8.015 9.396 1.00 97.50 283 HIS A CA 1
ATOM 2210 C C . HIS A 1 283 ? -15.470 7.663 8.370 1.00 97.50 283 HIS A C 1
ATOM 2212 O O . HIS A 1 283 ? -15.112 8.491 7.531 1.00 97.50 283 HIS A O 1
ATOM 2218 N N . PHE A 1 284 ? -14.969 6.422 8.371 1.00 97.38 284 PHE A N 1
ATOM 2219 C CA . PHE A 1 284 ? -13.954 5.999 7.395 1.00 97.38 284 PHE A CA 1
ATOM 2220 C C . PHE A 1 284 ? -14.508 5.877 5.975 1.00 97.38 284 PHE A C 1
ATOM 2222 O O . PHE A 1 284 ? -13.801 6.217 5.027 1.00 97.38 284 PHE A O 1
ATOM 2229 N N . VAL A 1 285 ? -15.764 5.454 5.811 1.00 97.19 285 VAL A N 1
ATOM 2230 C CA . VAL A 1 285 ? -16.438 5.453 4.504 1.00 97.19 285 VAL A CA 1
ATOM 2231 C C . VAL A 1 285 ? -16.454 6.872 3.927 1.00 97.19 285 VAL A C 1
ATOM 2233 O O . VAL A 1 285 ? -15.965 7.078 2.819 1.00 97.19 285 VAL A O 1
ATOM 2236 N N . GLN A 1 286 ? -16.905 7.865 4.699 1.00 95.44 286 GLN A N 1
ATOM 2237 C CA . GLN A 1 286 ? -16.980 9.262 4.256 1.00 95.44 286 GLN A CA 1
ATOM 2238 C C . GLN A 1 286 ? -15.610 9.848 3.889 1.00 95.44 286 GLN A C 1
ATOM 2240 O O . GLN A 1 286 ? -15.473 10.490 2.847 1.00 95.44 286 GLN A O 1
ATOM 2245 N N . ILE A 1 287 ? -14.580 9.607 4.712 1.00 93.75 287 ILE A N 1
ATOM 2246 C CA . ILE A 1 287 ? -13.217 10.086 4.429 1.00 93.75 287 ILE A CA 1
ATOM 2247 C C . ILE A 1 287 ? -12.703 9.525 3.102 1.00 93.75 287 ILE A C 1
ATOM 2249 O O . ILE A 1 287 ? -12.131 10.266 2.302 1.00 93.75 287 ILE A O 1
ATOM 2253 N N . ASN A 1 288 ? -12.876 8.222 2.872 1.00 94.94 288 ASN A N 1
ATOM 2254 C CA . ASN A 1 288 ? -12.277 7.551 1.724 1.00 94.94 288 ASN A CA 1
ATOM 2255 C C . ASN A 1 288 ? -13.067 7.759 0.430 1.00 94.94 288 ASN A C 1
ATOM 2257 O O . ASN A 1 288 ? -12.446 7.893 -0.623 1.00 94.94 288 ASN A O 1
ATOM 2261 N N . GLN A 1 289 ? -14.400 7.849 0.489 1.00 91.38 289 GLN A N 1
ATOM 2262 C CA . GLN A 1 289 ? -15.253 8.043 -0.691 1.00 91.38 289 GLN A CA 1
ATOM 2263 C C . GLN A 1 289 ? -14.867 9.277 -1.512 1.00 91.38 289 GLN A C 1
ATOM 2265 O O . GLN A 1 289 ? -14.866 9.216 -2.739 1.00 91.38 289 GLN A O 1
ATOM 2270 N N . LYS A 1 290 ? -14.436 10.362 -0.854 1.00 83.38 290 LYS A N 1
ATOM 2271 C CA . LYS A 1 290 ? -13.939 11.573 -1.527 1.00 83.38 290 LYS A CA 1
ATOM 2272 C C . LYS A 1 290 ? -12.759 11.303 -2.472 1.00 83.38 290 LYS A C 1
ATOM 2274 O O . LYS A 1 290 ? -12.564 12.040 -3.436 1.00 83.38 290 LYS A O 1
ATOM 2279 N N . TYR A 1 291 ? -11.955 10.284 -2.181 1.00 78.69 291 TYR A N 1
ATOM 2280 C CA . TYR A 1 291 ? -10.737 9.973 -2.923 1.00 78.69 291 TYR A CA 1
ATOM 2281 C C . TYR A 1 291 ? -10.916 8.860 -3.952 1.00 78.69 291 TYR A C 1
ATOM 2283 O O . TYR A 1 291 ? -10.054 8.730 -4.811 1.00 78.69 291 TYR A O 1
ATOM 2291 N N . LEU A 1 292 ? -12.027 8.113 -3.928 1.00 84.44 292 LEU A N 1
ATOM 2292 C CA . LEU A 1 292 ? -12.265 6.980 -4.835 1.00 84.44 292 LEU A CA 1
ATOM 2293 C C . LEU A 1 292 ? -12.408 7.370 -6.314 1.00 84.44 292 LEU A C 1
ATOM 2295 O O . LEU A 1 292 ? -12.431 6.489 -7.166 1.00 84.44 292 LEU A O 1
ATOM 2299 N N . SER A 1 293 ? -12.453 8.667 -6.629 1.00 73.12 293 SER A N 1
ATOM 2300 C CA . SER A 1 293 ? -12.484 9.184 -8.000 1.00 73.12 293 SER A CA 1
ATOM 2301 C C . SER A 1 293 ? -11.244 8.837 -8.828 1.00 73.12 293 SER A C 1
ATOM 2303 O O . SER A 1 293 ? -11.279 8.954 -10.046 1.00 73.12 293 SER A O 1
ATOM 2305 N N . GLY A 1 294 ? -10.141 8.406 -8.202 1.00 78.44 294 GLY A N 1
ATOM 2306 C CA . GLY A 1 294 ? -9.056 7.763 -8.950 1.00 78.44 294 GLY A CA 1
ATOM 2307 C C . GLY A 1 294 ? -8.158 8.693 -9.756 1.00 78.44 294 GLY A C 1
ATOM 2308 O O . GLY A 1 294 ? -7.356 8.227 -10.566 1.00 78.44 294 GLY A O 1
ATOM 2309 N N . TYR A 1 295 ? -8.287 10.006 -9.574 1.00 80.12 295 TYR A N 1
ATOM 2310 C CA . TYR A 1 295 ? -7.565 10.972 -10.391 1.00 80.12 295 TYR A CA 1
ATOM 2311 C C . TYR A 1 295 ? -6.051 10.965 -10.152 1.00 80.12 295 TYR A C 1
ATOM 2313 O O . TYR A 1 295 ? -5.564 10.909 -9.016 1.00 80.12 295 TYR A O 1
ATOM 2321 N N . ASN A 1 296 ? -5.293 11.136 -11.238 1.00 74.69 296 ASN A N 1
ATOM 2322 C CA . ASN A 1 296 ? -3.877 11.488 -11.163 1.00 74.69 296 ASN A CA 1
ATOM 2323 C C . ASN A 1 296 ? -3.679 12.908 -10.588 1.00 74.69 296 ASN A C 1
ATOM 2325 O O . ASN A 1 296 ? -4.622 13.678 -10.406 1.00 74.69 296 ASN A O 1
ATOM 2329 N N . LYS A 1 297 ? -2.420 13.291 -10.322 1.00 76.38 297 LYS A N 1
ATOM 2330 C CA . LYS A 1 297 ? -2.075 14.595 -9.715 1.00 76.38 297 LYS A CA 1
ATOM 2331 C C . LYS A 1 297 ? -2.692 15.795 -10.443 1.00 76.38 297 LYS A C 1
ATOM 2333 O O . LYS A 1 297 ? -3.137 16.733 -9.793 1.00 76.38 297 LYS A O 1
ATOM 2338 N N . ASN A 1 298 ? -2.701 15.757 -11.772 1.00 74.44 298 ASN A N 1
ATOM 2339 C CA . ASN A 1 298 ? -3.181 16.861 -12.601 1.00 74.44 298 ASN A CA 1
ATOM 2340 C C . ASN A 1 298 ? -4.684 16.759 -12.909 1.00 74.44 298 ASN A C 1
ATOM 2342 O O . ASN A 1 298 ? -5.181 17.566 -13.683 1.00 74.44 298 ASN A O 1
ATOM 2346 N N . GLN A 1 299 ? -5.379 15.758 -12.353 1.00 78.31 299 GLN A N 1
ATOM 2347 C CA . GLN A 1 299 ? -6.791 15.453 -12.608 1.00 78.31 299 GLN A CA 1
ATOM 2348 C C . GLN A 1 299 ? -7.139 15.313 -14.098 1.00 78.31 299 GLN A C 1
ATOM 2350 O O . GLN A 1 299 ? -8.253 15.582 -14.525 1.00 78.31 299 GLN A O 1
ATOM 2355 N N . THR A 1 300 ? -6.174 14.875 -14.907 1.00 74.88 300 THR A N 1
ATOM 2356 C CA . THR A 1 300 ? -6.352 14.692 -16.354 1.00 74.88 300 THR A CA 1
ATOM 2357 C C . THR A 1 300 ? -6.744 13.272 -16.731 1.00 74.88 300 THR A C 1
ATOM 2359 O O . THR A 1 300 ? -7.149 13.028 -17.863 1.00 74.88 300 THR A O 1
ATOM 2362 N N . LYS A 1 301 ? -6.558 12.322 -15.813 1.00 77.38 301 LYS A N 1
ATOM 2363 C CA . LYS A 1 301 ? -6.836 10.900 -16.006 1.00 77.38 301 LYS A CA 1
ATOM 2364 C C . LYS A 1 301 ? -7.328 10.301 -14.701 1.00 77.38 301 LYS A C 1
ATOM 2366 O O . LYS A 1 301 ? -6.866 10.722 -13.638 1.00 77.38 301 LYS A O 1
ATOM 2371 N N . GLN A 1 302 ? -8.190 9.299 -14.804 1.00 83.06 302 GLN A N 1
ATOM 2372 C CA . GLN A 1 302 ? -8.734 8.567 -13.668 1.00 83.06 302 GLN A CA 1
ATOM 2373 C C . GLN A 1 302 ? -8.659 7.062 -13.900 1.00 83.06 302 GLN A C 1
ATOM 2375 O O . GLN A 1 302 ? -8.589 6.607 -15.041 1.00 83.06 302 GLN A O 1
ATOM 2380 N N . ILE A 1 303 ? -8.685 6.314 -12.807 1.00 86.81 303 ILE A N 1
ATOM 2381 C CA . ILE A 1 303 ? -8.837 4.864 -12.795 1.00 86.81 303 ILE A CA 1
ATOM 2382 C C . ILE A 1 303 ? -9.675 4.469 -11.584 1.00 86.81 303 ILE A C 1
ATOM 2384 O O . ILE A 1 303 ? -9.509 5.040 -10.508 1.00 86.81 303 ILE A O 1
ATOM 2388 N N . ASP A 1 304 ? -10.541 3.471 -11.723 1.00 87.06 304 ASP A N 1
ATOM 2389 C CA . ASP A 1 304 ? -11.250 2.937 -10.566 1.00 87.06 304 ASP A CA 1
ATOM 2390 C C . ASP A 1 304 ? -10.259 2.379 -9.539 1.00 87.06 304 ASP A C 1
ATOM 2392 O O . ASP A 1 304 ? -9.403 1.550 -9.852 1.00 87.06 304 ASP A O 1
ATOM 2396 N N . TYR A 1 305 ? -10.397 2.802 -8.283 1.00 89.06 305 TYR A N 1
ATOM 2397 C CA . TYR A 1 305 ? -9.505 2.391 -7.195 1.00 89.06 305 TYR A CA 1
ATOM 2398 C C . TYR A 1 305 ? -9.414 0.871 -7.014 1.00 89.06 305 TYR A C 1
ATOM 2400 O O . TYR A 1 305 ? -8.365 0.355 -6.626 1.00 89.06 305 TYR A O 1
ATOM 2408 N N . GLU A 1 306 ? -10.509 0.160 -7.294 1.00 87.94 306 GLU A N 1
ATOM 2409 C CA . GLU A 1 306 ? -10.579 -1.303 -7.230 1.00 87.94 306 GLU A CA 1
ATOM 2410 C C . GLU A 1 306 ? -9.764 -1.998 -8.326 1.00 87.94 306 GLU A C 1
ATOM 2412 O O . GLU A 1 306 ? -9.443 -3.172 -8.179 1.00 87.94 306 GLU A O 1
ATOM 2417 N N . ASN A 1 307 ? -9.390 -1.266 -9.377 1.00 90.44 307 ASN A N 1
ATOM 2418 C CA . ASN A 1 307 ? -8.626 -1.749 -10.522 1.00 90.44 307 ASN A CA 1
ATOM 2419 C C . ASN A 1 307 ? -7.214 -1.153 -10.583 1.00 90.44 307 ASN A C 1
ATOM 2421 O O . ASN A 1 307 ? -6.401 -1.602 -11.384 1.00 90.44 307 ASN A O 1
ATOM 2425 N N . ALA A 1 308 ? -6.889 -0.163 -9.751 1.00 93.19 308 ALA A N 1
ATOM 2426 C CA . ALA A 1 308 ? -5.574 0.463 -9.749 1.00 93.19 308 ALA A CA 1
ATOM 2427 C C . ALA A 1 308 ? -4.474 -0.494 -9.249 1.00 93.19 308 ALA A C 1
ATOM 2429 O O . ALA A 1 308 ? -4.622 -1.198 -8.244 1.00 93.19 308 ALA A O 1
ATOM 2430 N N . LEU A 1 309 ? -3.341 -0.490 -9.958 1.00 95.31 309 LEU A N 1
ATOM 2431 C CA . LEU A 1 309 ? -2.123 -1.218 -9.598 1.00 95.31 309 LEU A CA 1
ATOM 2432 C C . LEU A 1 309 ? -1.576 -0.706 -8.263 1.00 95.31 309 LEU A C 1
ATOM 2434 O O . LEU A 1 309 ? -1.249 -1.490 -7.377 1.00 95.31 309 LEU A O 1
ATOM 2438 N N . PHE A 1 310 ? -1.523 0.617 -8.108 1.00 95.12 310 PHE A N 1
ATOM 2439 C CA . PHE A 1 310 ? -0.983 1.279 -6.926 1.00 95.12 310 PHE A CA 1
ATOM 2440 C C . PHE A 1 310 ? -2.093 1.768 -5.996 1.00 95.12 310 PHE A C 1
ATOM 2442 O O . PHE A 1 310 ? -2.391 2.958 -5.946 1.00 95.12 310 PHE A O 1
ATOM 2449 N N . THR A 1 311 ? -2.666 0.859 -5.212 1.00 94.31 311 THR A N 1
ATOM 2450 C CA . THR A 1 311 ? -3.625 1.202 -4.151 1.00 94.31 311 THR A CA 1
ATOM 2451 C C . THR A 1 311 ? -3.015 0.870 -2.797 1.00 94.31 311 THR A C 1
ATOM 2453 O O . THR A 1 311 ? -2.705 -0.283 -2.527 1.00 94.31 311 THR A O 1
ATOM 2456 N N . PHE A 1 312 ? -2.838 1.868 -1.931 1.00 95.62 312 PHE A N 1
ATOM 2457 C CA . PHE A 1 312 ? -2.193 1.684 -0.627 1.00 95.62 312 PHE A CA 1
ATOM 2458 C C . PHE A 1 312 ? -2.973 2.357 0.497 1.00 95.62 312 PHE A C 1
ATOM 2460 O O . PHE A 1 312 ? -3.653 3.363 0.282 1.00 95.62 312 PHE A O 1
ATOM 2467 N N . THR A 1 313 ? -2.814 1.846 1.714 1.00 95.56 313 THR A N 1
ATOM 2468 C CA . THR A 1 313 ? -3.266 2.511 2.942 1.00 95.56 313 THR A CA 1
ATOM 2469 C C . THR A 1 313 ? -2.212 3.494 3.465 1.00 95.56 313 THR A C 1
ATOM 2471 O O . THR A 1 313 ? -1.037 3.450 3.083 1.00 95.56 313 THR A O 1
ATOM 2474 N N . GLU A 1 314 ? -2.596 4.392 4.375 1.00 94.44 314 GLU A N 1
ATOM 2475 C CA . GLU A 1 314 ? -1.643 5.273 5.048 1.00 94.44 314 GLU A CA 1
ATOM 2476 C C . GLU A 1 314 ? -0.596 4.480 5.831 1.00 94.44 314 GLU A C 1
ATOM 2478 O O . GLU A 1 314 ? 0.571 4.863 5.810 1.00 94.44 314 GLU A O 1
ATOM 2483 N N . GLN A 1 315 ? -0.990 3.381 6.484 1.00 93.38 315 GLN A N 1
ATOM 2484 C CA . GLN A 1 315 ? -0.059 2.496 7.187 1.00 93.38 315 GLN A CA 1
ATOM 2485 C C . GLN A 1 315 ? 1.041 1.957 6.259 1.00 93.38 315 GLN A C 1
ATOM 2487 O O . GLN A 1 315 ? 2.196 1.853 6.668 1.00 93.38 315 GLN A O 1
ATOM 2492 N N . GLN A 1 316 ? 0.703 1.645 5.006 1.00 94.94 316 GLN A N 1
ATOM 2493 C CA . GLN A 1 316 ? 1.661 1.086 4.056 1.00 94.94 316 GLN A CA 1
ATOM 2494 C C . GLN A 1 316 ? 2.662 2.129 3.543 1.00 94.94 316 GLN A C 1
ATOM 2496 O O . GLN A 1 316 ? 3.834 1.804 3.404 1.00 94.94 316 GLN A O 1
ATOM 2501 N N . LEU A 1 317 ? 2.266 3.382 3.287 1.00 93.44 317 LEU A N 1
ATOM 2502 C CA . LEU A 1 317 ? 3.170 4.367 2.655 1.00 93.44 317 LEU A CA 1
ATOM 2503 C C . LEU A 1 317 ? 3.707 5.468 3.571 1.00 93.44 317 LEU A C 1
ATOM 2505 O O . LEU A 1 317 ? 4.659 6.156 3.198 1.00 93.44 317 LEU A O 1
ATOM 2509 N N . LYS A 1 318 ? 3.144 5.681 4.764 1.00 88.94 318 LYS A N 1
ATOM 2510 C CA . LYS A 1 318 ? 3.653 6.701 5.693 1.00 88.94 318 LYS A CA 1
ATOM 2511 C C . LYS A 1 318 ? 4.668 6.091 6.655 1.00 88.94 318 LYS A C 1
ATOM 2513 O O . LYS A 1 318 ? 4.438 5.033 7.221 1.00 88.94 318 LYS A O 1
ATOM 2518 N N . ALA A 1 319 ? 5.787 6.788 6.853 1.00 69.19 319 ALA A N 1
ATOM 2519 C CA . ALA A 1 319 ? 6.876 6.340 7.729 1.00 69.19 319 ALA A CA 1
ATOM 2520 C C . ALA A 1 319 ? 6.474 6.267 9.216 1.00 69.19 319 ALA A C 1
ATOM 2522 O O . ALA A 1 319 ? 7.055 5.515 9.991 1.00 69.19 319 ALA A O 1
ATOM 2523 N N . ASN A 1 320 ? 5.465 7.042 9.622 1.00 70.44 320 ASN A N 1
ATOM 2524 C CA . ASN A 1 320 ? 4.904 6.975 10.967 1.00 70.44 320 ASN A CA 1
ATOM 2525 C C . ASN A 1 320 ? 3.777 5.944 10.996 1.00 70.44 320 ASN A C 1
ATOM 2527 O O . ASN A 1 320 ? 2.989 5.907 10.050 1.00 70.44 320 ASN A O 1
ATOM 2531 N N . LYS A 1 321 ? 3.632 5.215 12.117 1.00 76.00 321 LYS A N 1
ATOM 2532 C CA . LYS A 1 321 ? 2.415 4.442 12.441 1.00 76.00 321 LYS A CA 1
ATOM 2533 C C . LYS A 1 321 ? 1.198 5.268 12.032 1.00 76.00 321 LYS A C 1
ATOM 2535 O O . LYS A 1 321 ? 1.079 6.391 12.516 1.00 76.00 321 LYS A O 1
ATOM 2540 N N . SER A 1 322 ? 0.395 4.783 11.096 1.00 86.81 322 SER A N 1
ATOM 2541 C CA . SER A 1 322 ? -0.693 5.524 10.449 1.00 86.81 322 SER A CA 1
ATOM 2542 C C . SER A 1 322 ? -1.901 4.613 10.274 1.00 86.81 322 SER A C 1
ATOM 2544 O O . SER A 1 322 ? -1.865 3.454 10.666 1.00 86.81 322 SER A O 1
ATOM 2546 N N . SER A 1 323 ? -3.016 5.129 9.753 1.00 92.69 323 SER A N 1
ATOM 2547 C CA . SER A 1 323 ? -4.225 4.314 9.764 1.00 92.69 323 SER A CA 1
ATOM 2548 C C . SER A 1 323 ? -4.228 3.200 8.718 1.00 92.69 323 SER A C 1
ATOM 2550 O O . SER A 1 323 ? -3.912 3.446 7.553 1.00 92.69 323 SER A O 1
ATOM 2552 N N . HIS A 1 324 ? -4.669 2.004 9.117 1.00 92.81 324 HIS A N 1
ATOM 2553 C CA . HIS A 1 324 ? -4.979 0.911 8.185 1.00 92.81 324 HIS A CA 1
ATOM 2554 C C . HIS A 1 324 ? -6.199 1.221 7.308 1.00 92.81 324 HIS A C 1
ATOM 2556 O O . HIS A 1 324 ? -6.319 0.710 6.202 1.00 92.81 324 HIS A O 1
ATOM 2562 N N . PHE A 1 325 ? -7.109 2.071 7.786 1.00 96.06 325 PHE A N 1
ATOM 2563 C CA . PHE A 1 325 ? -8.407 2.301 7.156 1.00 96.06 325 PHE A CA 1
ATOM 2564 C C . PHE A 1 325 ? -8.439 3.519 6.229 1.00 96.06 325 PHE A C 1
AT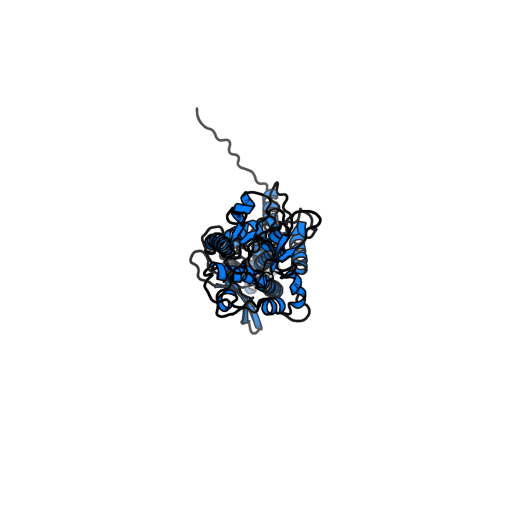OM 2566 O O . PHE A 1 325 ? -9.459 3.773 5.595 1.00 96.06 325 PHE A O 1
ATOM 2573 N N . ILE A 1 326 ? -7.356 4.290 6.124 1.00 95.44 326 ILE A N 1
ATOM 2574 C CA . ILE A 1 326 ? -7.302 5.452 5.228 1.00 95.44 326 ILE A CA 1
ATOM 2575 C C . ILE A 1 326 ? -6.493 5.083 3.995 1.00 95.44 326 ILE A C 1
ATOM 2577 O O . ILE A 1 326 ? -5.327 4.717 4.113 1.00 95.44 326 ILE A O 1
ATOM 2581 N N . LEU A 1 327 ? -7.105 5.202 2.822 1.00 95.00 327 LEU A N 1
ATOM 2582 C CA . LEU A 1 327 ? -6.456 5.036 1.531 1.00 95.00 327 LEU A CA 1
ATOM 2583 C C . LEU A 1 327 ? -5.622 6.270 1.191 1.00 95.00 327 LEU A C 1
ATOM 2585 O O . LEU A 1 327 ? -5.987 7.409 1.490 1.00 95.00 327 LEU A O 1
ATOM 2589 N N . ILE A 1 328 ? -4.496 6.044 0.525 1.00 94.06 328 ILE A N 1
ATOM 2590 C CA . ILE A 1 328 ? -3.677 7.108 -0.039 1.00 94.06 328 ILE A CA 1
ATOM 2591 C C . ILE A 1 328 ? -4.329 7.603 -1.343 1.00 94.06 328 ILE A C 1
ATOM 2593 O O . ILE A 1 328 ? -4.625 6.797 -2.230 1.00 94.06 328 ILE A O 1
ATOM 2597 N N . PRO A 1 329 ? -4.543 8.923 -1.507 1.00 92.31 329 PRO A N 1
ATOM 2598 C CA . PRO A 1 329 ? -4.979 9.492 -2.779 1.00 92.31 329 PRO A CA 1
ATOM 2599 C C . PRO A 1 329 ? -3.983 9.182 -3.909 1.00 92.31 329 PRO A C 1
ATOM 2601 O O . PRO A 1 329 ? -2.798 9.497 -3.756 1.00 92.31 329 PRO A O 1
ATOM 2604 N N . LEU A 1 330 ? -4.428 8.643 -5.055 1.00 91.12 330 LEU A N 1
ATOM 2605 C CA . LEU A 1 330 ? -3.542 8.332 -6.197 1.00 91.12 330 LEU A CA 1
ATOM 2606 C C . LEU A 1 330 ? -2.773 9.571 -6.673 1.00 91.12 330 LEU A C 1
ATOM 2608 O O . LEU A 1 330 ? -1.581 9.509 -6.977 1.00 91.12 330 LEU A O 1
ATOM 2612 N N . SER A 1 331 ? -3.423 10.735 -6.628 1.00 88.12 331 SER A N 1
ATOM 2613 C CA . SER A 1 331 ? -2.834 12.042 -6.932 1.00 88.12 331 SER A CA 1
ATOM 2614 C C . SER A 1 331 ? -1.609 12.404 -6.079 1.00 88.12 331 SER A C 1
ATOM 2616 O O . SER A 1 331 ? -0.773 13.205 -6.506 1.00 88.12 331 SER A O 1
ATOM 2618 N N . SER A 1 332 ? -1.463 11.806 -4.893 1.00 90.94 332 SER A N 1
ATOM 2619 C CA . SER A 1 332 ? -0.342 12.052 -3.979 1.00 90.94 332 SER A CA 1
ATOM 2620 C C . SER A 1 332 ? 0.868 11.139 -4.207 1.00 90.94 332 SER A C 1
ATOM 2622 O O . SER A 1 332 ? 1.985 11.522 -3.847 1.00 90.94 332 SER A O 1
ATOM 2624 N N . LEU A 1 333 ? 0.677 9.980 -4.854 1.00 92.50 333 LEU A N 1
ATOM 2625 C CA . LEU A 1 333 ? 1.727 8.974 -5.077 1.00 92.50 333 LEU A CA 1
ATOM 2626 C C . LEU A 1 333 ? 2.920 9.542 -5.841 1.00 92.50 333 LEU A C 1
ATOM 2628 O O . LEU A 1 333 ? 4.068 9.254 -5.520 1.00 92.50 333 LEU A O 1
ATOM 2632 N N . ASN A 1 334 ? 2.649 10.425 -6.800 1.00 89.81 334 ASN A N 1
ATOM 2633 C CA . ASN A 1 334 ? 3.686 11.100 -7.561 1.00 89.81 334 ASN A CA 1
ATOM 2634 C C . ASN A 1 334 ? 4.660 11.869 -6.645 1.00 89.81 334 ASN A C 1
ATOM 2636 O O . ASN A 1 334 ? 5.875 11.710 -6.724 1.00 89.81 334 ASN A O 1
ATOM 2640 N N . ASN A 1 335 ? 4.132 12.675 -5.721 1.00 89.31 335 ASN A N 1
ATOM 2641 C CA . ASN A 1 335 ? 4.978 13.438 -4.806 1.00 89.31 335 ASN A CA 1
ATOM 2642 C C . ASN A 1 335 ? 5.772 12.522 -3.859 1.00 89.31 335 ASN A C 1
ATOM 2644 O O . ASN A 1 335 ? 6.929 12.814 -3.566 1.00 89.31 335 ASN A O 1
ATOM 2648 N N . LEU A 1 336 ? 5.174 11.413 -3.410 1.00 91.31 336 LEU A N 1
ATOM 2649 C CA . LEU A 1 336 ? 5.876 10.407 -2.606 1.00 91.31 336 LEU A CA 1
ATOM 2650 C C . LEU A 1 336 ? 7.044 9.783 -3.375 1.00 91.31 336 LEU A C 1
ATOM 2652 O O . LEU A 1 336 ? 8.147 9.708 -2.838 1.00 91.31 336 LEU A O 1
ATOM 2656 N N . TYR A 1 337 ? 6.823 9.416 -4.637 1.00 92.50 337 TYR A N 1
ATOM 2657 C CA . TYR A 1 337 ? 7.862 8.879 -5.509 1.00 92.50 337 TYR A CA 1
ATOM 2658 C C . TYR A 1 337 ? 9.025 9.868 -5.679 1.00 92.50 337 TYR A C 1
ATOM 2660 O O . TYR A 1 337 ? 10.171 9.519 -5.411 1.00 92.50 337 TYR A O 1
ATOM 2668 N N . TYR A 1 338 ? 8.744 11.137 -6.002 1.00 89.75 338 TYR A N 1
ATOM 2669 C CA . TYR A 1 338 ? 9.784 12.173 -6.107 1.00 89.75 338 TYR A CA 1
ATOM 2670 C C . TYR A 1 338 ? 10.607 12.330 -4.820 1.00 89.75 338 TYR A C 1
ATOM 2672 O O . TYR A 1 338 ? 11.828 12.455 -4.890 1.00 89.75 338 TYR A O 1
ATOM 2680 N N . GLN A 1 339 ? 9.953 12.308 -3.653 1.00 90.31 339 GLN A N 1
ATOM 2681 C CA . GLN A 1 339 ? 10.629 12.416 -2.355 1.00 90.31 339 GLN A CA 1
ATOM 2682 C C . GLN A 1 339 ? 11.516 11.204 -2.040 1.00 90.31 339 GLN A C 1
ATOM 2684 O O . GLN A 1 339 ? 12.459 11.335 -1.264 1.00 90.31 339 GLN A O 1
ATOM 2689 N N . CYS A 1 340 ? 11.243 10.039 -2.635 1.00 93.06 340 CYS A N 1
ATOM 2690 C CA . CYS A 1 340 ? 12.081 8.856 -2.464 1.00 93.06 340 CYS A CA 1
ATOM 2691 C C . CYS A 1 340 ? 13.342 8.899 -3.326 1.00 93.06 340 CYS A C 1
ATOM 2693 O O . CYS A 1 340 ? 14.356 8.355 -2.910 1.00 93.06 340 CYS A O 1
ATOM 2695 N N . LEU A 1 341 ? 13.309 9.546 -4.490 1.00 92.19 341 LEU A N 1
ATOM 2696 C CA . LEU A 1 341 ? 14.436 9.520 -5.427 1.00 92.19 341 LEU A CA 1
ATOM 2697 C C . LEU A 1 341 ? 15.460 10.633 -5.208 1.00 92.19 341 LEU A C 1
ATOM 2699 O O . LEU A 1 341 ? 16.625 10.481 -5.569 1.00 92.19 341 LEU A O 1
ATOM 2703 N N . LYS A 1 342 ? 15.028 11.766 -4.648 1.00 89.38 342 LYS A N 1
ATOM 2704 C CA . LYS A 1 342 ? 15.903 12.906 -4.382 1.00 89.38 342 LYS A CA 1
ATOM 2705 C C . LYS A 1 342 ? 15.475 13.643 -3.122 1.00 89.38 342 LYS A C 1
ATOM 2707 O O . LYS A 1 342 ? 14.310 14.014 -2.963 1.00 89.38 342 LYS A O 1
ATOM 2712 N N . LYS A 1 343 ? 16.454 13.948 -2.272 1.00 86.81 343 LYS A N 1
ATOM 2713 C CA . LYS A 1 343 ? 16.249 14.757 -1.074 1.00 86.81 343 LYS A CA 1
ATOM 2714 C C . LYS A 1 343 ? 15.919 16.199 -1.456 1.00 86.81 343 LYS A C 1
ATOM 2716 O O . LYS A 1 343 ? 16.633 16.840 -2.229 1.00 86.81 343 LYS A O 1
ATOM 2721 N N . GLN A 1 344 ? 14.816 16.717 -0.925 1.00 82.69 344 GLN A N 1
ATOM 2722 C CA . GLN A 1 344 ? 14.475 18.132 -1.068 1.00 82.69 344 GLN A CA 1
ATOM 2723 C C . GLN A 1 344 ? 15.306 18.965 -0.087 1.00 82.69 344 GLN A C 1
ATOM 2725 O O . GLN A 1 344 ? 15.571 18.523 1.032 1.00 82.69 344 GLN A O 1
ATOM 2730 N N . LYS A 1 345 ? 15.704 20.178 -0.491 1.00 81.88 345 LYS A N 1
ATOM 2731 C CA . LYS A 1 345 ? 16.463 21.096 0.372 1.00 81.88 345 LYS A CA 1
ATOM 2732 C C . LYS A 1 345 ? 15.692 21.337 1.677 1.00 81.88 345 LYS A C 1
ATOM 2734 O O . LYS A 1 345 ? 14.511 21.667 1.634 1.00 81.88 345 LYS A O 1
ATOM 2739 N N . GLY A 1 346 ? 16.352 21.135 2.818 1.00 80.94 346 GLY A N 1
ATOM 2740 C CA . GLY A 1 346 ? 15.741 21.265 4.149 1.00 80.94 346 GLY A CA 1
ATOM 2741 C C . GLY A 1 346 ? 14.842 20.096 4.575 1.00 80.94 346 GLY A C 1
ATOM 2742 O O . GLY A 1 346 ? 14.261 20.139 5.655 1.00 80.94 346 GLY A O 1
ATOM 2743 N N . SER A 1 347 ? 14.714 19.041 3.763 1.00 84.06 347 SER A N 1
ATOM 2744 C CA . SER A 1 347 ? 13.964 17.846 4.148 1.00 84.06 347 SER A CA 1
ATOM 2745 C C . SER A 1 347 ? 14.812 16.913 5.007 1.00 84.06 347 SER A C 1
ATOM 2747 O O . SER A 1 347 ? 15.933 16.561 4.644 1.00 84.06 347 SER A O 1
ATOM 2749 N N . THR A 1 348 ? 14.241 16.445 6.114 1.00 86.00 348 THR A N 1
ATOM 2750 C CA . THR A 1 348 ? 14.819 15.388 6.961 1.00 86.00 348 THR A CA 1
ATOM 2751 C C . THR A 1 348 ? 14.444 13.982 6.491 1.00 86.00 348 THR A C 1
ATOM 2753 O O . THR A 1 348 ? 14.917 12.996 7.053 1.00 86.00 348 THR A O 1
ATOM 2756 N N . LYS A 1 349 ? 13.587 13.862 5.468 1.00 87.38 349 LYS A N 1
ATOM 2757 C CA . LYS A 1 349 ? 13.176 12.563 4.937 1.00 87.38 349 LYS A CA 1
ATOM 2758 C C . LYS A 1 349 ? 14.337 11.918 4.192 1.00 87.38 349 LYS A C 1
ATOM 2760 O O . LYS A 1 349 ? 14.940 12.554 3.330 1.00 87.38 349 LYS A O 1
ATOM 2765 N N . LYS A 1 350 ? 14.591 10.650 4.512 1.00 92.25 350 LYS A N 1
ATOM 2766 C CA . LYS A 1 350 ? 15.568 9.826 3.804 1.00 92.25 350 LYS A CA 1
ATOM 2767 C C . LYS A 1 350 ? 15.072 9.486 2.397 1.00 92.25 350 LYS A C 1
ATOM 2769 O O . LYS A 1 350 ? 13.886 9.184 2.247 1.00 92.25 350 LYS A O 1
ATOM 2774 N N . THR A 1 351 ? 15.949 9.491 1.400 1.00 94.88 351 THR A N 1
ATOM 2775 C CA . THR A 1 351 ? 15.706 8.886 0.076 1.00 94.88 351 THR A CA 1
ATOM 2776 C C . THR A 1 351 ? 15.689 7.359 0.174 1.00 94.88 351 THR A C 1
ATOM 2778 O O . THR A 1 351 ? 15.984 6.797 1.228 1.00 94.88 351 THR A O 1
ATOM 2781 N N . ILE A 1 352 ? 15.325 6.665 -0.907 1.00 95.88 352 ILE A N 1
ATOM 2782 C CA . ILE A 1 352 ? 15.455 5.206 -0.975 1.00 95.88 352 ILE A CA 1
ATOM 2783 C C . ILE A 1 352 ? 16.918 4.782 -0.782 1.00 95.88 352 ILE A C 1
ATOM 2785 O O . ILE A 1 352 ? 17.190 3.887 0.002 1.00 95.88 352 ILE A O 1
ATOM 2789 N N . PHE A 1 353 ? 17.865 5.508 -1.373 1.00 96.31 353 PHE A N 1
ATOM 2790 C CA . PHE A 1 353 ? 19.296 5.256 -1.207 1.00 96.31 353 PHE A CA 1
ATOM 2791 C C . PHE A 1 353 ? 19.736 5.367 0.262 1.00 96.31 353 PHE A C 1
ATOM 2793 O O . PHE A 1 353 ? 20.298 4.426 0.814 1.00 96.31 353 PHE A O 1
ATOM 2800 N N . GLU A 1 354 ? 19.384 6.467 0.937 1.00 95.19 354 GLU A N 1
ATOM 2801 C CA . GLU A 1 354 ? 19.732 6.689 2.350 1.00 95.19 354 GLU A CA 1
ATOM 2802 C C . GLU A 1 354 ? 19.046 5.690 3.305 1.00 95.19 354 GLU A C 1
ATOM 2804 O O . GLU A 1 354 ? 19.532 5.453 4.414 1.00 95.19 354 GLU A O 1
ATOM 2809 N N . ARG A 1 355 ? 17.886 5.130 2.927 1.00 95.25 355 ARG A N 1
ATOM 2810 C CA . ARG A 1 355 ? 17.214 4.071 3.705 1.00 95.25 355 ARG A CA 1
ATOM 2811 C C . ARG A 1 355 ? 17.936 2.728 3.608 1.00 95.25 355 ARG A C 1
ATOM 2813 O O . ARG A 1 355 ? 17.856 1.956 4.556 1.00 95.25 355 ARG A O 1
ATOM 2820 N N . HIS A 1 356 ? 18.665 2.504 2.518 1.00 96.19 356 HIS A N 1
ATOM 2821 C CA . HIS A 1 356 ? 19.435 1.291 2.232 1.00 96.19 356 HIS A CA 1
ATOM 2822 C C . HIS A 1 356 ? 20.949 1.508 2.387 1.00 96.19 356 HIS A C 1
ATOM 2824 O O . HIS A 1 356 ? 21.752 0.820 1.773 1.00 96.19 356 HIS A O 1
ATOM 2830 N N . ASN A 1 357 ? 21.344 2.465 3.236 1.00 95.81 357 ASN A N 1
ATOM 2831 C CA . AS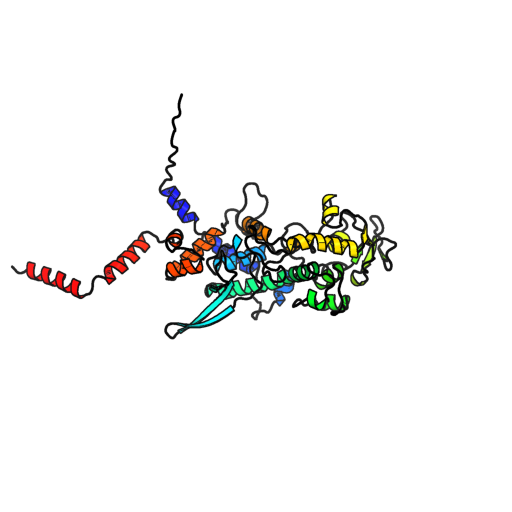N A 1 357 ? 22.732 2.747 3.631 1.00 95.81 357 ASN A CA 1
ATOM 2832 C C . ASN A 1 357 ? 23.672 3.239 2.515 1.00 95.81 357 ASN A C 1
ATOM 2834 O O . ASN A 1 357 ? 24.885 3.286 2.714 1.00 95.81 357 ASN A O 1
ATOM 2838 N N . PHE A 1 358 ? 23.137 3.676 1.376 1.00 94.31 358 PHE A N 1
ATOM 2839 C CA . PHE A 1 358 ? 23.921 4.399 0.376 1.00 94.31 358 PHE A CA 1
ATOM 2840 C C . PHE A 1 358 ? 24.103 5.871 0.777 1.00 94.31 358 PHE A C 1
ATOM 2842 O O . PHE A 1 358 ? 23.304 6.438 1.530 1.00 94.31 358 PHE A O 1
ATOM 2849 N N . SER A 1 359 ? 25.157 6.503 0.249 1.00 91.38 359 SER A N 1
ATOM 2850 C CA . SER A 1 359 ? 25.447 7.927 0.470 1.00 91.38 359 SER A CA 1
ATOM 2851 C C . SER A 1 359 ? 24.282 8.821 0.022 1.00 91.38 359 SER A C 1
ATOM 2853 O O . SER A 1 359 ? 23.589 8.530 -0.954 1.00 91.38 359 SER A O 1
ATOM 2855 N N . SER A 1 360 ? 24.099 9.966 0.688 1.00 88.19 360 SER A N 1
ATOM 2856 C CA . SER A 1 360 ? 23.117 10.988 0.295 1.00 88.19 360 SER A CA 1
ATOM 2857 C C . SER A 1 360 ? 23.410 11.646 -1.059 1.00 88.19 360 SER A C 1
ATOM 2859 O O . SER A 1 360 ? 22.574 12.389 -1.572 1.00 88.19 360 SER A O 1
ATOM 2861 N N . GLU A 1 361 ? 24.591 11.391 -1.625 1.00 88.31 361 GLU A N 1
ATOM 2862 C CA . GLU A 1 361 ? 24.967 11.787 -2.985 1.00 88.31 361 GLU A CA 1
ATOM 2863 C C . GLU A 1 361 ? 24.195 11.013 -4.057 1.00 88.31 361 GLU A C 1
ATOM 2865 O O . GLU A 1 361 ? 24.000 11.526 -5.156 1.00 88.31 361 GLU A O 1
ATOM 2870 N N . PHE A 1 362 ? 23.705 9.810 -3.745 1.00 91.06 362 PHE A N 1
ATOM 2871 C CA . PHE A 1 362 ? 22.887 9.041 -4.672 1.00 91.06 362 PHE A CA 1
ATOM 2872 C C . PHE A 1 362 ? 21.512 9.696 -4.806 1.00 91.06 362 PHE A C 1
ATOM 2874 O O . PHE A 1 362 ? 20.720 9.771 -3.858 1.00 91.06 362 PHE A O 1
ATOM 2881 N N . PHE A 1 363 ? 21.203 10.159 -6.012 1.00 90.94 363 PHE A N 1
ATOM 2882 C CA . PHE A 1 363 ? 19.876 10.633 -6.362 1.00 90.94 363 PHE A CA 1
ATOM 2883 C C . PHE A 1 363 ? 19.568 10.338 -7.821 1.00 90.94 363 PHE A C 1
ATOM 2885 O O . PHE A 1 363 ? 20.449 10.227 -8.668 1.00 90.94 363 PHE A O 1
ATOM 2892 N N . ILE A 1 364 ? 18.277 10.299 -8.129 1.00 89.44 364 ILE A N 1
ATOM 2893 C CA . ILE A 1 364 ? 17.810 10.261 -9.508 1.00 89.44 364 ILE A CA 1
ATOM 2894 C C . ILE A 1 364 ? 16.604 11.178 -9.673 1.00 89.44 364 ILE A C 1
ATOM 2896 O O . ILE A 1 364 ? 15.755 11.326 -8.794 1.00 89.44 364 ILE A O 1
ATOM 2900 N N . LYS A 1 365 ? 16.520 11.853 -10.812 1.00 86.38 365 LYS A N 1
ATOM 2901 C CA . LYS A 1 365 ? 15.337 12.610 -11.215 1.00 86.38 365 LYS A CA 1
ATOM 2902 C C . LYS A 1 365 ? 14.492 11.699 -12.109 1.00 86.38 365 LYS A C 1
ATOM 2904 O O . LYS A 1 365 ? 15.035 11.107 -13.036 1.00 86.38 365 LYS A O 1
ATOM 2909 N N . PRO A 1 366 ? 13.158 11.641 -11.947 1.00 82.25 366 PRO A N 1
ATOM 2910 C CA . PRO A 1 366 ? 12.307 10.775 -12.769 1.00 82.25 366 PRO A CA 1
ATOM 2911 C C . PRO A 1 366 ? 12.468 10.910 -14.289 1.00 82.25 366 PRO A C 1
ATOM 2913 O O . PRO A 1 366 ? 12.238 9.942 -15.003 1.00 82.25 366 PRO A O 1
ATOM 2916 N N . HIS A 1 367 ? 12.852 12.085 -14.807 1.00 82.06 367 HIS A N 1
ATOM 2917 C CA . HIS A 1 367 ? 13.108 12.240 -16.243 1.00 82.06 367 HIS A CA 1
ATOM 2918 C C . HIS A 1 367 ? 14.399 11.549 -16.696 1.00 82.06 367 HIS A C 1
ATOM 2920 O O . HIS A 1 367 ? 14.426 11.076 -17.827 1.00 82.06 367 HIS A O 1
ATOM 2926 N N . GLN A 1 368 ? 15.420 11.440 -15.836 1.00 86.69 368 GLN A N 1
ATOM 2927 C CA . GLN A 1 368 ? 16.700 10.805 -16.174 1.00 86.69 368 GLN A CA 1
ATOM 2928 C C . GLN A 1 368 ? 16.512 9.336 -16.569 1.00 86.69 368 GLN A C 1
ATOM 2930 O O . GLN A 1 368 ? 17.151 8.877 -17.502 1.00 86.69 368 GLN A O 1
ATOM 2935 N N . LEU A 1 369 ? 15.564 8.622 -15.953 1.00 87.19 369 LEU A N 1
ATOM 2936 C CA . LEU A 1 369 ? 15.233 7.238 -16.331 1.00 87.19 369 LEU A CA 1
ATOM 2937 C C . LEU A 1 369 ? 14.714 7.132 -17.766 1.00 87.19 369 LEU A C 1
ATOM 2939 O O . LEU A 1 369 ? 15.059 6.214 -18.499 1.00 87.19 369 LEU A O 1
ATOM 2943 N N . ARG A 1 370 ? 13.907 8.107 -18.193 1.00 83.50 370 ARG A N 1
ATOM 2944 C CA . ARG A 1 370 ? 13.409 8.163 -19.568 1.00 83.50 370 ARG A CA 1
ATOM 2945 C C . ARG A 1 370 ? 14.518 8.523 -20.562 1.00 83.50 370 ARG A C 1
ATOM 2947 O O . ARG A 1 370 ? 14.497 8.002 -21.670 1.00 83.50 370 ARG A O 1
ATOM 2954 N N . HIS A 1 371 ? 15.442 9.412 -20.190 1.00 84.44 371 HIS A N 1
ATOM 2955 C CA . HIS A 1 371 ? 16.637 9.703 -20.994 1.00 84.44 371 HIS A CA 1
ATOM 2956 C C . HIS A 1 371 ? 17.503 8.454 -21.146 1.00 84.44 371 HIS A C 1
ATOM 2958 O O . HIS A 1 371 ? 17.758 8.032 -22.267 1.00 84.44 371 HIS A O 1
ATOM 2964 N N . TRP A 1 372 ? 17.851 7.820 -20.028 1.00 85.88 372 TRP A N 1
ATOM 2965 C CA . TRP A 1 372 ? 18.631 6.587 -19.995 1.00 85.88 372 TRP A CA 1
ATOM 2966 C C . TRP A 1 372 ? 18.021 5.485 -20.854 1.00 85.88 372 TRP A C 1
ATOM 2968 O O . TRP A 1 372 ? 18.722 4.869 -21.641 1.00 85.88 372 TRP A O 1
ATOM 2978 N N . GLN A 1 373 ? 16.708 5.275 -20.765 1.00 86.38 373 GLN A N 1
ATOM 2979 C CA . GLN A 1 373 ? 16.057 4.230 -21.545 1.00 86.38 373 GLN A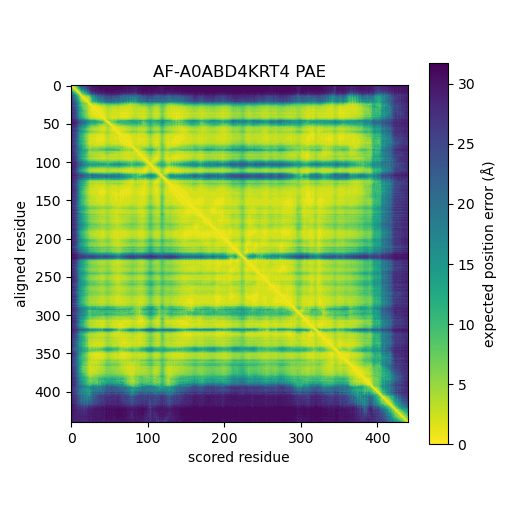 CA 1
ATOM 2980 C C . GLN A 1 373 ? 16.057 4.526 -23.049 1.00 86.38 373 GLN A C 1
ATOM 2982 O O . GLN A 1 373 ? 16.214 3.618 -23.862 1.00 86.38 373 GLN A O 1
ATOM 2987 N N . ASN A 1 374 ? 15.871 5.790 -23.435 1.00 83.62 374 ASN A N 1
ATOM 2988 C CA . ASN A 1 374 ? 15.984 6.188 -24.835 1.00 83.62 374 ASN A CA 1
ATOM 2989 C C . ASN A 1 374 ? 17.410 5.961 -25.359 1.00 83.62 374 ASN A C 1
ATOM 2991 O O . ASN A 1 374 ? 17.571 5.435 -26.455 1.00 83.62 374 ASN A O 1
ATOM 2995 N N . ASP A 1 375 ? 18.418 6.329 -24.568 1.00 82.56 375 ASP A N 1
ATOM 2996 C CA . ASP A 1 375 ? 19.833 6.133 -24.885 1.00 82.56 375 ASP A CA 1
ATOM 2997 C C . ASP A 1 375 ? 20.201 4.642 -24.985 1.00 82.56 375 ASP A C 1
ATOM 2999 O O . ASP A 1 375 ? 20.822 4.215 -25.955 1.00 82.56 375 ASP A O 1
ATOM 3003 N N . TYR A 1 376 ? 19.719 3.824 -24.046 1.00 84.88 376 TYR A N 1
ATOM 3004 C CA . TYR A 1 376 ? 19.861 2.369 -24.069 1.00 84.88 376 TYR A CA 1
ATOM 3005 C C . TYR A 1 376 ? 19.291 1.758 -25.356 1.00 84.88 376 TYR A C 1
ATOM 3007 O O . TYR A 1 376 ? 19.962 0.963 -26.010 1.00 84.88 376 TYR A O 1
ATOM 3015 N N . LEU A 1 377 ? 18.073 2.146 -25.756 1.00 82.62 377 LEU A N 1
ATOM 3016 C CA . LEU A 1 377 ? 17.447 1.633 -26.980 1.00 82.62 377 LEU A CA 1
ATOM 3017 C C . LEU A 1 377 ? 18.204 2.068 -28.239 1.00 82.62 377 LEU A C 1
ATOM 3019 O O . LEU A 1 377 ? 18.367 1.266 -29.155 1.00 82.62 377 LEU A O 1
ATOM 3023 N N . ALA A 1 378 ? 18.701 3.306 -28.273 1.00 80.69 378 ALA A N 1
ATOM 3024 C CA . ALA A 1 378 ? 19.510 3.795 -29.385 1.00 80.69 378 ALA A CA 1
ATOM 3025 C C . ALA A 1 378 ? 20.822 3.003 -29.512 1.00 80.69 378 ALA A C 1
ATOM 3027 O O . ALA A 1 378 ? 21.159 2.542 -30.598 1.00 80.69 378 ALA A O 1
ATOM 3028 N N . LYS A 1 379 ? 21.504 2.736 -28.389 1.00 81.88 379 LYS A N 1
ATOM 3029 C CA . LYS A 1 379 ? 22.709 1.886 -28.337 1.00 81.88 379 LYS A CA 1
ATOM 3030 C C . LYS A 1 379 ? 22.451 0.433 -28.743 1.00 81.88 379 LYS A C 1
ATOM 3032 O O . LYS A 1 379 ? 23.368 -0.245 -29.191 1.00 81.88 379 LYS A O 1
ATOM 3037 N N . LYS A 1 380 ? 21.210 -0.046 -28.615 1.00 82.38 380 LYS A N 1
ATOM 3038 C CA . LYS A 1 380 ? 20.755 -1.351 -29.127 1.00 82.38 380 LYS A CA 1
ATOM 3039 C C . LYS A 1 380 ? 20.359 -1.324 -30.611 1.00 82.38 380 LYS A C 1
ATOM 3041 O O . LYS A 1 380 ? 19.897 -2.338 -31.122 1.00 82.38 380 LYS A O 1
ATOM 3046 N N . GLY A 1 381 ? 20.519 -0.191 -31.297 1.00 79.00 381 GLY A N 1
ATOM 3047 C CA . GLY A 1 381 ? 20.211 -0.043 -32.719 1.00 79.00 381 GLY A CA 1
ATOM 3048 C C . GLY A 1 381 ? 18.730 0.194 -33.028 1.00 79.00 381 GLY A C 1
ATOM 3049 O O . GLY A 1 381 ? 18.324 0.076 -34.182 1.00 79.00 381 GLY A O 1
ATOM 3050 N N . VAL A 1 382 ? 17.894 0.525 -32.034 1.00 79.25 382 VAL A N 1
ATOM 3051 C CA . VAL A 1 382 ? 16.474 0.823 -32.282 1.00 79.25 382 VAL A CA 1
ATOM 3052 C C . VAL A 1 382 ? 16.349 2.176 -32.999 1.00 79.25 382 VAL A C 1
ATOM 3054 O O . VAL A 1 382 ? 16.838 3.184 -32.480 1.00 79.25 382 VAL A O 1
ATOM 3057 N N . PRO A 1 383 ? 15.638 2.262 -34.142 1.00 78.50 383 PRO A N 1
ATOM 3058 C CA . PRO A 1 383 ? 15.503 3.518 -34.874 1.00 78.50 383 PRO A CA 1
ATOM 3059 C C . PRO A 1 383 ? 14.879 4.641 -34.032 1.00 78.50 383 PRO A C 1
ATOM 3061 O O . PRO A 1 383 ? 13.890 4.438 -33.322 1.00 78.50 383 PRO A O 1
ATOM 3064 N N . HIS A 1 384 ? 15.387 5.871 -34.165 1.00 72.25 384 HIS A N 1
ATOM 3065 C CA . HIS A 1 384 ? 14.926 7.024 -33.373 1.00 72.25 384 HIS A CA 1
ATOM 3066 C C . HIS A 1 384 ? 13.423 7.312 -33.525 1.00 72.25 384 HIS A C 1
ATOM 3068 O O . HIS A 1 384 ? 12.772 7.766 -32.578 1.00 72.25 384 HIS A O 1
ATOM 3074 N N . GLN A 1 385 ? 12.848 7.028 -34.697 1.00 67.12 385 GLN A N 1
ATOM 3075 C CA . GLN A 1 385 ? 11.405 7.131 -34.933 1.00 67.12 385 GLN A CA 1
ATOM 3076 C C . GLN A 1 385 ? 10.623 6.153 -34.041 1.00 67.12 385 GLN A C 1
ATOM 3078 O O . GLN A 1 385 ? 9.652 6.548 -33.394 1.00 67.12 385 GLN A O 1
ATOM 3083 N N . VAL A 1 386 ? 11.104 4.913 -33.905 1.00 70.12 386 VAL A N 1
ATOM 3084 C CA . VAL A 1 386 ? 10.518 3.886 -33.031 1.00 70.12 386 VAL A CA 1
ATOM 3085 C C . VAL A 1 386 ? 10.649 4.281 -31.559 1.00 70.12 386 VAL A C 1
ATOM 3087 O O . VAL A 1 386 ? 9.663 4.245 -30.824 1.00 70.12 386 VAL A O 1
ATOM 3090 N N . ILE A 1 387 ? 11.815 4.776 -31.130 1.00 72.62 387 ILE A N 1
ATOM 3091 C CA . ILE A 1 387 ? 12.021 5.293 -29.761 1.00 72.62 387 ILE A CA 1
ATOM 3092 C C . ILE A 1 387 ? 11.059 6.457 -29.458 1.00 72.62 387 ILE A C 1
ATOM 3094 O O . ILE A 1 387 ? 10.476 6.554 -28.371 1.00 72.62 387 ILE A O 1
ATOM 3098 N N . SER A 1 388 ? 10.841 7.343 -30.432 1.00 67.25 388 SER A N 1
ATOM 3099 C CA . SER A 1 388 ? 9.920 8.479 -30.304 1.00 67.25 388 SER A CA 1
ATOM 3100 C C . SER A 1 388 ? 8.479 8.019 -30.091 1.00 67.25 388 SER A C 1
ATOM 3102 O O . SER A 1 388 ? 7.819 8.523 -29.174 1.00 67.25 388 SER A O 1
ATOM 3104 N N . MET A 1 389 ? 8.034 7.015 -30.856 1.00 65.62 389 MET A N 1
ATOM 3105 C CA . MET A 1 389 ? 6.727 6.374 -30.688 1.00 65.62 389 MET A CA 1
ATOM 3106 C C . MET A 1 389 ? 6.597 5.702 -29.313 1.00 65.62 389 MET A C 1
ATOM 3108 O O . MET A 1 389 ? 5.653 6.000 -28.579 1.00 65.62 389 MET A O 1
ATOM 3112 N N . LEU A 1 390 ? 7.578 4.889 -28.900 1.00 68.75 390 LEU A N 1
ATOM 3113 C CA . LEU A 1 390 ? 7.581 4.192 -27.601 1.00 68.75 390 LEU A CA 1
ATOM 3114 C C . LEU A 1 390 ? 7.514 5.153 -26.406 1.00 68.75 390 LEU A C 1
ATOM 3116 O O . LEU A 1 390 ? 6.874 4.873 -25.386 1.00 68.75 390 LEU A O 1
ATOM 3120 N N . SER A 1 391 ? 8.146 6.319 -26.543 1.00 66.56 391 SER A N 1
ATOM 3121 C CA . SER A 1 391 ? 8.146 7.355 -25.515 1.00 66.56 391 SER A CA 1
ATOM 3122 C C . SER A 1 391 ? 6.894 8.258 -25.548 1.00 66.56 391 SER A C 1
ATOM 3124 O O . SER A 1 391 ? 6.697 9.075 -24.640 1.00 66.56 391 SER A O 1
ATOM 3126 N N . GLY A 1 392 ? 6.020 8.125 -26.551 1.00 57.53 392 GLY A N 1
ATOM 3127 C CA . GLY A 1 392 ? 4.795 8.919 -26.693 1.00 57.53 392 GLY A CA 1
ATOM 3128 C C . GLY A 1 392 ? 5.059 10.380 -27.071 1.00 57.53 392 GLY A C 1
ATOM 3129 O O . GLY A 1 392 ? 4.479 11.294 -26.474 1.00 57.53 392 GLY A O 1
ATOM 3130 N N . ARG A 1 393 ? 5.998 10.621 -27.996 1.00 64.50 393 ARG A N 1
ATOM 3131 C CA . ARG A 1 393 ? 6.336 11.961 -28.512 1.00 64.50 393 ARG A CA 1
ATOM 3132 C C . ARG A 1 393 ? 5.651 12.252 -29.835 1.00 64.50 393 ARG A C 1
ATOM 3134 O O . ARG A 1 393 ? 5.343 11.344 -30.593 1.00 64.50 393 ARG A O 1
ATOM 3141 N N . LYS A 1 394 ? 5.432 13.546 -30.088 1.00 51.59 394 LYS A N 1
ATOM 3142 C CA . LYS A 1 394 ? 4.805 14.031 -31.323 1.00 51.59 394 LYS A CA 1
ATOM 3143 C C . LYS A 1 394 ? 5.775 14.091 -32.505 1.00 51.59 394 LYS A C 1
ATOM 3145 O O . LYS A 1 394 ? 5.310 14.033 -33.633 1.00 51.59 394 LYS A O 1
ATOM 3150 N N . SER A 1 395 ? 7.082 14.215 -32.263 1.00 47.97 395 SER A N 1
ATOM 3151 C CA . SER A 1 395 ? 8.086 14.257 -33.330 1.00 47.97 395 SER A CA 1
ATOM 3152 C C . SER A 1 395 ? 9.422 13.647 -32.900 1.00 47.97 395 SER A C 1
ATOM 3154 O O . SER A 1 395 ? 9.719 13.552 -31.702 1.00 47.97 395 SER A O 1
ATOM 3156 N N . ALA A 1 396 ? 10.217 13.222 -33.888 1.00 50.28 396 ALA A N 1
ATOM 3157 C CA . ALA A 1 396 ? 11.527 12.614 -33.680 1.00 50.28 396 ALA A CA 1
ATOM 3158 C C . ALA A 1 396 ? 12.595 13.627 -33.235 1.00 50.28 396 ALA A C 1
ATOM 3160 O O . ALA A 1 396 ? 13.506 13.250 -32.495 1.00 50.28 396 ALA A O 1
ATOM 3161 N N . GLU A 1 397 ? 12.455 14.920 -33.566 1.00 51.59 397 GLU A N 1
ATOM 3162 C CA . GLU A 1 397 ? 13.422 15.941 -33.126 1.00 51.59 397 GLU A CA 1
ATOM 3163 C C . GLU A 1 397 ? 13.424 16.104 -31.599 1.00 51.59 397 GLU A C 1
ATOM 3165 O O . GLU A 1 397 ? 14.463 16.338 -30.983 1.00 51.59 397 GLU A O 1
ATOM 3170 N N . GLN A 1 398 ? 12.276 15.879 -30.946 1.00 49.50 398 GLN A N 1
ATOM 3171 C CA . GLN A 1 398 ? 12.202 15.857 -29.483 1.00 49.50 398 GLN A CA 1
ATOM 3172 C C . GLN A 1 398 ? 13.035 14.718 -28.874 1.00 49.50 398 GLN A C 1
ATOM 3174 O O . GLN A 1 398 ? 13.390 14.796 -27.699 1.00 49.50 398 GLN A O 1
ATOM 3179 N N . THR A 1 399 ? 13.341 13.665 -29.637 1.00 53.03 399 THR A N 1
ATOM 3180 C CA . THR A 1 399 ? 14.137 12.497 -29.223 1.00 53.03 399 THR A CA 1
ATOM 3181 C C . THR A 1 399 ? 15.631 12.685 -29.379 1.00 53.03 399 THR A C 1
ATOM 3183 O O . THR A 1 399 ? 16.357 12.189 -28.522 1.00 53.03 399 THR A O 1
ATOM 3186 N N . LEU A 1 400 ? 16.076 13.509 -30.327 1.00 54.50 400 LEU A N 1
ATOM 3187 C CA . LEU A 1 400 ? 17.495 13.836 -30.499 1.00 54.50 400 LEU A CA 1
ATOM 3188 C C . LEU A 1 400 ? 18.109 14.468 -29.238 1.00 54.50 400 LEU A C 1
ATOM 3190 O O . LEU A 1 400 ? 19.201 14.096 -28.843 1.00 54.50 400 LEU A O 1
ATOM 3194 N N . SER A 1 401 ? 17.366 15.310 -28.507 1.00 48.88 401 SER A N 1
ATOM 3195 C CA . SER A 1 401 ? 17.844 15.900 -27.235 1.00 48.88 401 SER A CA 1
ATOM 3196 C C . SER A 1 401 ? 18.046 14.906 -26.068 1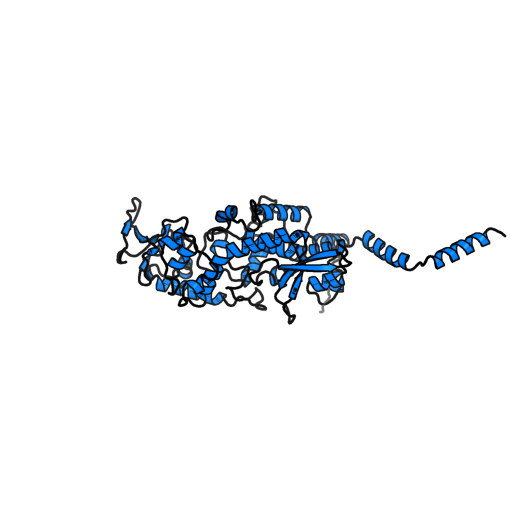.00 48.88 401 SER A C 1
ATOM 3198 O O . SER A 1 401 ? 18.415 15.325 -24.966 1.00 48.88 401 SER A O 1
ATOM 3200 N N . TYR A 1 402 ? 17.755 13.613 -26.279 1.00 47.00 402 TYR A N 1
ATOM 3201 C CA . TYR A 1 402 ? 17.777 12.548 -25.267 1.00 47.00 402 TYR A CA 1
ATOM 3202 C C . TYR A 1 402 ? 18.776 11.425 -25.573 1.00 47.00 402 TYR A C 1
ATOM 3204 O O . TYR A 1 402 ? 18.949 10.569 -24.711 1.00 47.00 402 TYR A O 1
ATOM 3212 N N . ILE A 1 403 ? 19.371 11.396 -26.767 1.00 55.62 403 ILE A N 1
ATOM 3213 C CA . ILE A 1 403 ? 20.319 10.356 -27.177 1.00 55.62 403 ILE A CA 1
ATOM 3214 C C . ILE A 1 403 ? 21.707 10.972 -27.094 1.00 55.62 403 ILE A C 1
ATOM 3216 O O . ILE A 1 403 ? 21.985 11.953 -27.780 1.00 55.62 403 ILE A O 1
ATOM 3220 N N . HIS A 1 404 ? 22.548 10.431 -26.218 1.00 51.59 404 HIS A N 1
ATOM 3221 C CA . HIS A 1 404 ? 23.904 10.927 -26.040 1.00 51.59 404 HIS A CA 1
ATOM 3222 C C . HIS A 1 404 ? 24.806 10.192 -27.015 1.00 51.59 404 HIS A C 1
ATOM 3224 O O . HIS A 1 404 ? 25.380 9.153 -26.699 1.00 51.59 404 HIS A O 1
ATOM 3230 N N . ILE A 1 405 ? 24.889 10.732 -28.223 1.00 50.12 405 ILE A N 1
ATOM 3231 C CA . ILE A 1 405 ? 25.871 10.304 -29.208 1.00 50.12 405 ILE A CA 1
ATOM 3232 C C . ILE A 1 405 ? 27.115 11.150 -28.946 1.00 50.12 405 ILE A C 1
ATOM 3234 O O . ILE A 1 405 ? 27.033 12.377 -28.958 1.00 50.12 405 ILE A O 1
ATOM 3238 N N . THR A 1 406 ? 28.254 10.525 -28.652 1.00 46.75 406 THR A N 1
ATOM 3239 C CA . THR A 1 406 ? 29.525 11.266 -28.614 1.00 46.75 406 THR A CA 1
ATOM 3240 C C . THR A 1 406 ? 29.853 11.772 -30.024 1.00 46.75 406 THR A C 1
ATOM 3242 O O . THR A 1 406 ? 29.465 11.138 -31.007 1.00 46.75 406 THR A O 1
ATOM 3245 N N . ASP A 1 407 ? 30.593 12.876 -30.171 1.00 43.41 407 ASP A N 1
ATOM 3246 C CA . ASP A 1 407 ? 30.971 13.397 -31.502 1.00 43.41 407 ASP A CA 1
ATOM 3247 C C . ASP A 1 407 ? 31.665 12.335 -32.378 1.00 43.41 407 ASP A C 1
ATOM 3249 O O . ASP A 1 407 ? 31.479 12.299 -33.595 1.00 43.41 407 ASP A O 1
ATOM 3253 N N . ALA A 1 408 ? 32.384 11.397 -31.752 1.00 38.00 408 ALA A N 1
ATOM 3254 C CA . ALA A 1 408 ? 32.993 10.246 -32.413 1.00 38.00 408 ALA A CA 1
ATOM 3255 C C . ALA A 1 408 ? 31.959 9.255 -32.988 1.00 38.00 408 ALA A C 1
ATOM 3257 O O . ALA A 1 408 ? 32.140 8.758 -34.096 1.00 38.00 408 ALA A O 1
ATOM 3258 N N . GLN A 1 409 ? 30.859 8.991 -32.275 1.00 42.16 409 GLN A N 1
ATOM 3259 C CA . GLN A 1 409 ? 29.779 8.116 -32.747 1.00 42.16 409 GLN A CA 1
ATOM 3260 C C . GLN A 1 409 ? 28.918 8.793 -33.824 1.00 42.16 409 GLN A C 1
ATOM 3262 O O . GLN A 1 409 ? 28.494 8.135 -34.768 1.00 42.16 409 GLN A O 1
ATOM 3267 N N . ASN A 1 410 ? 28.709 10.112 -33.743 1.00 47.03 410 ASN A N 1
ATOM 3268 C CA . ASN A 1 410 ? 28.064 10.867 -34.823 1.00 47.03 410 ASN A CA 1
ATOM 3269 C C . ASN A 1 410 ? 28.927 10.843 -36.091 1.00 47.03 410 ASN A C 1
ATOM 3271 O O . ASN A 1 410 ? 28.414 10.636 -37.188 1.00 47.03 410 ASN A O 1
ATOM 3275 N N . SER A 1 411 ? 30.244 11.000 -35.933 1.00 37.91 411 SER A N 1
ATOM 3276 C CA . SER A 1 411 ? 31.193 10.944 -37.046 1.00 37.91 411 SER A CA 1
ATOM 3277 C C . SER A 1 411 ? 31.257 9.555 -37.686 1.00 37.91 411 SER A C 1
ATOM 3279 O O . SER A 1 411 ? 31.370 9.476 -38.905 1.00 37.91 411 SER A O 1
ATOM 3281 N N . SER A 1 412 ? 31.127 8.467 -36.910 1.00 34.62 412 SER A N 1
ATOM 3282 C CA . SER A 1 412 ? 31.103 7.107 -37.472 1.00 34.62 412 SER A CA 1
ATOM 3283 C C . SER A 1 412 ? 29.820 6.830 -38.259 1.00 34.62 412 SER A C 1
ATOM 3285 O O . SER A 1 412 ? 29.895 6.299 -39.355 1.00 34.62 412 SER A O 1
ATOM 3287 N N . VAL A 1 413 ? 28.653 7.262 -37.769 1.00 47.34 413 VAL A N 1
ATOM 3288 C CA . VAL A 1 413 ? 27.378 7.095 -38.493 1.00 47.34 413 VAL A CA 1
ATOM 3289 C C . VAL A 1 413 ? 27.351 7.933 -39.775 1.00 47.34 413 VAL A C 1
ATOM 3291 O O . VAL A 1 413 ? 26.853 7.483 -40.803 1.00 47.34 413 VAL A O 1
ATOM 3294 N N . ILE A 1 414 ? 27.911 9.147 -39.742 1.00 39.81 414 ILE A N 1
ATOM 3295 C CA . ILE A 1 414 ? 28.070 9.982 -40.942 1.00 39.81 414 ILE A CA 1
ATOM 3296 C C . ILE A 1 414 ? 29.072 9.343 -41.914 1.00 39.81 414 ILE A C 1
ATOM 3298 O O . ILE A 1 414 ? 28.816 9.339 -43.113 1.00 39.81 414 ILE A O 1
ATOM 3302 N N . SER A 1 415 ? 30.170 8.770 -41.410 1.00 33.97 415 SER A N 1
ATOM 3303 C CA . SER A 1 415 ? 31.128 7.977 -42.192 1.00 33.97 415 SER A CA 1
ATOM 3304 C C . SER A 1 415 ? 30.441 6.802 -42.886 1.00 33.97 415 SER A C 1
ATOM 3306 O O . SER A 1 415 ? 30.553 6.678 -44.098 1.00 33.97 415 SER A O 1
ATOM 3308 N N . ASP A 1 416 ? 29.673 5.991 -42.160 1.00 40.41 416 ASP A N 1
ATOM 3309 C CA . ASP A 1 416 ? 29.015 4.801 -42.710 1.00 40.41 416 ASP A CA 1
ATOM 3310 C C . ASP A 1 416 ? 27.992 5.169 -43.802 1.00 40.41 416 ASP A C 1
ATOM 3312 O O . ASP A 1 416 ? 27.955 4.545 -44.860 1.00 40.41 416 ASP A O 1
ATOM 3316 N N . VAL A 1 417 ? 27.236 6.260 -43.614 1.00 47.53 417 VAL A N 1
ATOM 3317 C CA . VAL A 1 417 ? 26.301 6.790 -44.629 1.00 47.53 417 VAL A CA 1
ATOM 3318 C C . VAL A 1 417 ? 27.024 7.406 -45.836 1.00 47.53 417 VAL A C 1
ATOM 3320 O O . VAL A 1 417 ? 26.497 7.387 -46.952 1.00 47.53 417 VAL A O 1
ATOM 3323 N N . LEU A 1 418 ? 28.212 7.986 -45.638 1.00 39.69 418 LEU A N 1
ATOM 3324 C CA . LEU A 1 418 ? 29.032 8.528 -46.724 1.00 39.69 418 LEU A CA 1
ATOM 3325 C C . LEU A 1 418 ? 29.706 7.410 -47.535 1.00 39.69 418 LEU A C 1
ATOM 3327 O O . LEU A 1 418 ? 29.761 7.523 -48.757 1.00 39.69 418 LEU A O 1
ATOM 3331 N N . TYR A 1 419 ? 30.139 6.323 -46.889 1.00 40.16 419 TYR A N 1
ATOM 3332 C CA . TYR A 1 419 ? 30.763 5.172 -47.547 1.00 40.16 419 TYR A CA 1
ATOM 3333 C C . TYR A 1 419 ? 29.757 4.258 -48.261 1.00 40.16 419 TYR A C 1
ATOM 3335 O O . TYR A 1 419 ? 30.086 3.729 -49.318 1.00 40.16 419 TYR A O 1
ATOM 3343 N N . GLU A 1 420 ? 28.507 4.138 -47.792 1.00 39.62 420 GLU A N 1
ATOM 3344 C CA . GLU A 1 420 ? 27.453 3.409 -48.530 1.00 39.62 420 GLU A CA 1
ATOM 3345 C C . GLU A 1 420 ? 27.082 4.060 -49.881 1.00 39.62 420 GLU A C 1
ATOM 3347 O O . GLU A 1 420 ? 26.407 3.439 -50.704 1.00 39.62 420 GLU A O 1
ATOM 3352 N N . LYS A 1 421 ? 27.529 5.297 -50.148 1.00 40.19 421 LYS A N 1
ATOM 3353 C CA . LYS A 1 421 ? 27.317 5.991 -51.430 1.00 40.19 421 LYS A CA 1
ATOM 3354 C C . LYS A 1 421 ? 28.485 5.912 -52.411 1.00 40.19 421 LYS A C 1
ATOM 3356 O O . LYS A 1 421 ? 28.290 6.273 -53.571 1.00 40.19 421 LYS A O 1
ATOM 3361 N N . GLU A 1 422 ? 29.650 5.418 -52.003 1.00 40.28 422 GLU A N 1
ATOM 3362 C CA . GLU A 1 422 ? 30.733 5.103 -52.938 1.00 40.28 422 GLU A CA 1
ATOM 3363 C C . GLU A 1 422 ? 30.572 3.656 -53.422 1.00 40.28 422 GLU A C 1
ATOM 3365 O O . GLU A 1 422 ? 31.199 2.725 -52.928 1.00 40.28 422 GLU A O 1
ATOM 3370 N N . THR A 1 423 ? 29.699 3.442 -54.410 1.00 42.72 423 THR A N 1
ATOM 3371 C CA . THR A 1 423 ? 29.660 2.178 -55.167 1.00 42.72 423 THR A CA 1
ATOM 3372 C C . THR A 1 423 ? 31.049 1.853 -55.725 1.00 42.72 423 THR A C 1
ATOM 3374 O O . THR A 1 423 ? 31.705 2.746 -56.266 1.00 42.72 423 THR A O 1
ATOM 3377 N N . GLU A 1 424 ? 31.469 0.582 -55.662 1.00 44.97 424 GLU A N 1
ATOM 3378 C CA . GLU A 1 424 ? 32.772 0.067 -56.141 1.00 44.97 424 GLU A CA 1
ATOM 3379 C C . GLU A 1 424 ? 33.149 0.530 -57.569 1.00 44.97 424 GLU A C 1
ATOM 3381 O O . GLU A 1 424 ? 34.332 0.648 -57.898 1.00 44.97 424 GLU A O 1
ATOM 3386 N N . GLU A 1 425 ? 32.165 0.889 -58.402 1.00 46.44 425 GLU A N 1
ATOM 3387 C CA . GLU A 1 425 ? 32.368 1.464 -59.739 1.00 46.44 425 GLU A CA 1
ATOM 3388 C C . GLU A 1 425 ? 33.012 2.870 -59.734 1.00 46.44 425 GLU A C 1
ATOM 3390 O O . GLU A 1 425 ? 33.735 3.220 -60.669 1.00 46.44 425 GLU A O 1
ATOM 3395 N N . GLN A 1 426 ? 32.834 3.677 -58.679 1.00 45.31 426 GLN A N 1
ATOM 3396 C CA . GLN A 1 426 ? 33.467 5.002 -58.559 1.00 45.31 426 GLN A CA 1
ATOM 3397 C C . GLN A 1 426 ? 34.930 4.921 -58.090 1.00 45.31 426 GLN A C 1
ATOM 3399 O O . GLN A 1 426 ? 35.755 5.748 -58.497 1.00 45.31 426 GLN A O 1
ATOM 3404 N N . GLY A 1 427 ? 35.283 3.887 -57.317 1.00 46.78 427 GLY A N 1
ATOM 3405 C CA . GLY A 1 427 ? 36.654 3.637 -56.859 1.00 46.78 427 GLY A CA 1
ATOM 3406 C C . GLY A 1 427 ? 37.593 3.178 -57.981 1.00 46.78 427 GLY A C 1
ATOM 3407 O O . GLY A 1 427 ? 38.731 3.645 -58.077 1.00 46.78 427 GLY A O 1
ATOM 3408 N N . GLN A 1 428 ? 37.115 2.335 -58.904 1.00 43.19 428 GLN A N 1
ATOM 3409 C CA . GLN A 1 428 ? 37.940 1.849 -60.022 1.00 43.19 428 GLN A CA 1
ATOM 3410 C C . GLN A 1 428 ? 38.244 2.944 -61.064 1.00 43.19 428 GLN A C 1
ATOM 3412 O O . GLN A 1 428 ? 39.339 2.972 -61.636 1.00 43.19 428 GLN A O 1
ATOM 3417 N N . GLY A 1 429 ? 37.341 3.915 -61.248 1.00 43.00 429 GLY A N 1
ATOM 3418 C CA . GLY A 1 429 ? 37.548 5.052 -62.155 1.00 43.00 429 GLY A CA 1
ATOM 3419 C C . GLY A 1 429 ? 38.605 6.063 -61.682 1.00 43.00 429 GLY A C 1
ATOM 3420 O O . GLY A 1 429 ? 39.295 6.666 -62.511 1.00 43.00 429 GLY A O 1
ATOM 3421 N N . GLN A 1 430 ? 38.776 6.243 -60.366 1.00 46.69 430 GLN A N 1
ATOM 3422 C CA . GLN A 1 430 ? 39.785 7.158 -59.809 1.00 46.69 430 GLN A CA 1
ATOM 3423 C C . GLN A 1 430 ? 41.181 6.528 -59.699 1.00 46.69 430 GLN A C 1
ATOM 3425 O O . GLN A 1 430 ? 42.182 7.229 -59.873 1.00 46.69 430 GLN A O 1
ATOM 3430 N N . VAL A 1 431 ? 41.273 5.210 -59.484 1.00 45.28 431 VAL A N 1
ATOM 3431 C CA . VAL A 1 431 ? 42.563 4.499 -59.457 1.00 45.28 431 VAL A CA 1
ATOM 3432 C C . VAL A 1 431 ? 43.122 4.312 -60.876 1.00 45.28 431 VAL A C 1
ATOM 3434 O O . VAL A 1 431 ? 44.311 4.547 -61.091 1.00 45.28 431 VAL A O 1
ATOM 3437 N N . GLY A 1 432 ? 42.275 4.032 -61.877 1.00 42.03 432 GLY A N 1
ATOM 3438 C CA . GLY A 1 432 ? 42.697 3.920 -63.283 1.00 42.03 432 GLY A CA 1
ATOM 3439 C C . GLY A 1 432 ? 43.285 5.215 -63.867 1.00 42.03 432 GLY A C 1
ATOM 3440 O O . GLY A 1 432 ? 44.293 5.179 -64.574 1.00 42.03 432 GLY A O 1
ATOM 3441 N N . LYS A 1 433 ? 42.736 6.384 -63.501 1.00 44.62 433 LYS A N 1
ATOM 3442 C CA . LYS A 1 433 ? 43.246 7.693 -63.957 1.00 44.62 433 LYS A CA 1
ATOM 3443 C C . LYS A 1 433 ? 44.574 8.106 -63.309 1.00 44.62 433 LYS A C 1
ATOM 3445 O O . LYS A 1 433 ? 45.324 8.863 -63.918 1.00 44.62 433 LYS A O 1
ATOM 3450 N N . ARG A 1 434 ? 44.904 7.593 -62.116 1.00 42.69 434 ARG A N 1
ATOM 3451 C CA . ARG A 1 434 ? 46.194 7.856 -61.441 1.00 42.69 434 ARG A CA 1
ATOM 3452 C C . ARG A 1 434 ? 47.345 6.976 -61.934 1.00 42.69 434 ARG A C 1
ATOM 3454 O O . ARG A 1 434 ? 48.500 7.333 -61.711 1.00 42.69 434 ARG A O 1
ATOM 3461 N N . ILE A 1 435 ? 47.056 5.858 -62.602 1.00 43.59 435 ILE A N 1
ATOM 3462 C CA . ILE A 1 435 ? 48.086 4.962 -63.152 1.00 43.59 435 ILE A CA 1
ATOM 3463 C C . ILE A 1 435 ? 48.504 5.400 -64.569 1.00 43.59 435 ILE A C 1
ATOM 3465 O O . ILE A 1 435 ? 49.681 5.305 -64.904 1.00 43.59 435 ILE A O 1
ATOM 3469 N N . GLN A 1 436 ? 47.606 5.993 -65.369 1.00 42.81 436 GLN A N 1
ATOM 3470 C CA . GLN A 1 436 ? 47.964 6.543 -66.689 1.00 42.81 436 GLN A CA 1
ATOM 3471 C C . GLN A 1 436 ? 48.702 7.893 -66.638 1.00 42.81 436 GLN A C 1
ATOM 3473 O O . GLN A 1 436 ? 49.431 8.214 -67.568 1.00 42.81 436 GLN A O 1
ATOM 3478 N N . SER A 1 437 ? 48.609 8.661 -65.546 1.00 42.16 437 SER A N 1
ATOM 3479 C CA . SER A 1 437 ? 49.344 9.930 -65.397 1.00 42.16 437 SER A CA 1
ATOM 3480 C C . SER A 1 437 ? 50.787 9.772 -64.883 1.00 42.16 437 SER A C 1
ATOM 3482 O O . SER A 1 437 ? 51.417 10.764 -64.525 1.00 42.16 437 SER A O 1
ATOM 3484 N N . LYS A 1 438 ? 51.300 8.538 -64.780 1.00 41.94 438 LYS A N 1
ATOM 3485 C CA . LYS A 1 438 ? 52.697 8.224 -64.417 1.00 41.94 438 LYS A CA 1
ATOM 3486 C C . LYS A 1 438 ? 53.462 7.467 -65.513 1.00 41.94 438 LYS A C 1
ATOM 3488 O O . LYS A 1 438 ? 54.593 7.055 -65.280 1.00 41.94 438 LYS A O 1
ATOM 3493 N N . ALA A 1 439 ? 52.863 7.306 -66.691 1.00 43.62 439 ALA A N 1
ATOM 3494 C CA . ALA A 1 439 ? 53.508 6.758 -67.880 1.00 43.62 439 ALA A CA 1
ATOM 3495 C C . ALA A 1 439 ? 53.370 7.748 -69.049 1.00 43.62 439 ALA A C 1
ATOM 3497 O O . ALA A 1 439 ? 52.677 7.477 -70.027 1.00 43.62 439 ALA A O 1
ATOM 3498 N N . GLN A 1 440 ? 54.003 8.912 -68.902 1.00 35.78 440 GLN A N 1
ATOM 3499 C CA . GLN A 1 440 ? 54.452 9.774 -69.995 1.00 35.78 440 GLN A CA 1
ATOM 3500 C C . GLN A 1 440 ? 55.718 10.500 -69.561 1.00 35.78 440 GLN A C 1
ATOM 3502 O O . GLN A 1 440 ? 55.734 10.985 -68.405 1.00 35.78 440 GLN A O 1
#

Sequence (440 aa):
SGWSRSGSMRDKSGDDAIEAENNKIPEEKTLLALGAIFYDVIPPYENKPDEIGSWKYLTSPSKHQLDSFTCTMLALAMSSPNRAAAEQTILTKQRLKRHTEILNGRIETVHYLNWNGSKGYLDNQKHFNAEMAESLDRALHYTNIVTEPARVLARFYKKPSQPLKDVLGEFKPSSDNFALLTPSLSKPTNLIHLGLLLGFFDNTDKAVRVTPDTPGAYYSPNPQGKAKYLKPIIKLSLLDKLSMIGKCATVSALLGKSIASKLDYVKYSAGKKVLTVAEFQNHFVQINQKYLSGYNKNQTKQIDYENALFTFTEQQLKANKSSHFILIPLSSLNNLYYQCLKKQKGSTKKTIFERHNFSSEFFIKPHQLRHWQNDYLAKKGVPHQVISMLSGRKSAEQTLSYIHITDAQNSSVISDVLYEKETEEQGQGQVGKRIQSKAQ